Protein AF-0000000071928012 (afdb_homodimer)

InterPro domains:
  IPR013691 C-methyltransferase [PF08484] (260-343)
  IPR029063 S-adenosyl-L-methionine-dependent methyltransferase superfamily [G3DSA:3.40.50.150] (61-240)
  IPR029063 S-adenosyl-L-methionine-dependent methyltransferase superfamily [SSF53335] (66-238)

Organism: Aeromonas hydrophila subsp. hydrophila (strain ATCC 7966 / DSM 30187 / BCRC 13018 / CCUG 14551 / JCM 1027 / KCTC 2358 / NCIMB 9240 / NCTC 8049) (NCBI:txid380703)

Structure (mmCIF, N/CA/C/O backbone):
data_AF-0000000071928012-model_v1
#
loop_
_entity.id
_entity.type
_entity.pdbx_description
1 polymer 'C-methyltransferase domain-containing protein'
#
loop_
_atom_site.group_PDB
_atom_site.id
_atom_site.type_symbol
_atom_site.label_atom_id
_atom_site.label_alt_id
_atom_site.label_comp_id
_atom_site.label_asym_id
_atom_site.label_entity_id
_atom_site.label_seq_id
_atom_site.pdbx_PDB_ins_code
_atom_site.Cartn_x
_atom_site.Cartn_y
_atom_site.Cartn_z
_atom_site.occupancy
_atom_site.B_iso_or_equiv
_atom_site.auth_seq_id
_atom_site.auth_comp_id
_atom_site.auth_asym_id
_atom_site.auth_atom_id
_atom_site.pdbx_PDB_model_num
ATOM 1 N N . MET A 1 1 ? -5.277 30.484 -17.609 1 50.59 1 MET A N 1
ATOM 2 C CA . MET A 1 1 ? -4.246 29.531 -18 1 50.59 1 MET A CA 1
ATOM 3 C C . MET A 1 1 ? -4.637 28.109 -17.625 1 50.59 1 MET A C 1
ATOM 5 O O . MET A 1 1 ? -5.152 27.875 -16.531 1 50.59 1 MET A O 1
ATOM 9 N N . GLU A 1 2 ? -4.996 27.188 -18.531 1 72.5 2 GLU A N 1
ATOM 10 C CA . GLU A 1 2 ? -5.434 25.812 -18.359 1 72.5 2 GLU A CA 1
ATOM 11 C C . GLU A 1 2 ? -4.285 24.922 -17.891 1 72.5 2 GLU A C 1
ATOM 13 O O . GLU A 1 2 ? -3.258 24.828 -18.562 1 72.5 2 GLU A O 1
ATOM 18 N N . TYR A 1 3 ? -4.145 24.672 -16.625 1 88.31 3 TYR A N 1
ATOM 19 C CA . TYR A 1 3 ? -3.078 23.828 -16.094 1 88.31 3 TYR A CA 1
ATOM 20 C C . TYR A 1 3 ? -3.254 22.391 -16.531 1 88.31 3 TYR A C 1
ATOM 22 O O . TYR A 1 3 ? -4.375 21.938 -16.781 1 88.31 3 TYR A O 1
ATOM 30 N N . ILE A 1 4 ? -2.09 21.812 -16.797 1 91.88 4 ILE A N 1
ATOM 31 C CA . ILE A 1 4 ? -2.051 20.375 -17.062 1 91.88 4 ILE A CA 1
ATOM 32 C C . ILE A 1 4 ? -1.326 19.656 -15.914 1 91.88 4 ILE A C 1
ATOM 34 O O . ILE A 1 4 ? -0.487 20.266 -15.242 1 91.88 4 ILE A O 1
ATOM 38 N N . CYS A 1 5 ? -1.669 18.469 -15.656 1 91.25 5 CYS A N 1
ATOM 39 C CA . CYS A 1 5 ? -1.061 17.719 -14.562 1 91.25 5 CYS A CA 1
ATOM 40 C C . CYS A 1 5 ? 0.43 17.516 -14.805 1 91.25 5 CYS A C 1
ATOM 42 O O . CYS A 1 5 ? 0.825 16.938 -15.82 1 91.25 5 CYS A O 1
ATOM 44 N N . PRO A 1 6 ? 1.218 17.922 -13.938 1 87.12 6 PRO A N 1
ATOM 45 C CA . PRO A 1 6 ? 2.66 17.734 -14.117 1 87.12 6 PRO A CA 1
ATOM 46 C C . PRO A 1 6 ? 3.092 16.281 -13.953 1 87.12 6 PRO A C 1
ATOM 48 O O . PRO A 1 6 ? 4.223 15.922 -14.305 1 87.12 6 PRO A O 1
ATOM 51 N N . HIS A 1 7 ? 2.217 15.469 -13.477 1 84.56 7 HIS A N 1
ATOM 52 C CA . HIS A 1 7 ? 2.535 14.07 -13.219 1 84.56 7 HIS A CA 1
ATOM 53 C C . HIS A 1 7 ? 2.201 13.195 -14.422 1 84.56 7 HIS A C 1
ATOM 55 O O . HIS A 1 7 ? 2.982 12.312 -14.789 1 84.56 7 HIS A O 1
ATOM 61 N N . CYS A 1 8 ? 1.026 13.422 -15.047 1 84 8 CYS A N 1
ATOM 62 C CA . CYS A 1 8 ? 0.606 12.5 -16.094 1 84 8 CYS A CA 1
ATOM 63 C C . CYS A 1 8 ? 0.171 13.25 -17.344 1 84 8 CYS A C 1
ATOM 65 O O . CYS A 1 8 ? -0.278 12.641 -18.312 1 84 8 CYS A O 1
ATOM 67 N N . SER A 1 9 ? 0.143 14.586 -17.328 1 87.31 9 SER A N 1
ATOM 68 C CA . SER A 1 9 ? -0.125 15.469 -18.453 1 87.31 9 SER A CA 1
ATOM 69 C C . SER A 1 9 ? -1.606 15.477 -18.812 1 87.31 9 SER A C 1
ATOM 71 O O . SER A 1 9 ? -1.984 15.898 -19.922 1 87.31 9 SER A O 1
ATOM 73 N N . SER A 1 10 ? -2.441 14.992 -17.953 1 88.62 10 SER A N 1
ATOM 74 C CA . SER A 1 10 ? -3.885 15.023 -18.172 1 88.62 10 SER A CA 1
ATOM 75 C C . SER A 1 10 ? -4.473 16.359 -17.734 1 88.62 10 SER A C 1
ATOM 77 O O . SER A 1 10 ? -3.781 17.188 -17.141 1 88.62 10 SER A O 1
ATOM 79 N N . ASN A 1 11 ? -5.746 16.578 -18.078 1 91.75 11 ASN A N 1
ATOM 80 C CA . ASN A 1 11 ? -6.465 17.766 -17.625 1 91.75 11 ASN A CA 1
ATOM 81 C C . ASN A 1 11 ? -6.688 17.75 -16.109 1 91.75 11 ASN A C 1
ATOM 83 O O . ASN A 1 11 ? -6.75 16.688 -15.5 1 91.75 11 ASN A O 1
ATOM 87 N N . VAL A 1 12 ? -6.723 18.953 -15.57 1 94.06 12 VAL A N 1
ATOM 88 C CA . VAL A 1 12 ? -6.91 19.078 -14.125 1 94.06 12 VAL A CA 1
ATOM 89 C C . VAL A 1 12 ? -8.086 20 -13.844 1 94.06 12 VAL A C 1
ATOM 91 O O . VAL A 1 12 ? -8.539 20.734 -14.727 1 94.06 12 VAL A O 1
ATOM 94 N N . GLU A 1 13 ? -8.641 19.922 -12.688 1 92.62 13 GLU A N 1
ATOM 95 C CA . GLU A 1 13 ? -9.727 20.797 -12.242 1 92.62 13 GLU A CA 1
ATOM 96 C C . GLU A 1 13 ? -9.375 21.484 -10.93 1 92.62 13 GLU A C 1
ATOM 98 O O . GLU A 1 13 ? -8.594 20.953 -10.133 1 92.62 13 GLU A O 1
ATOM 103 N N . LEU A 1 14 ? -9.969 22.656 -10.742 1 91.94 14 LEU A N 1
ATOM 104 C CA . LEU A 1 14 ? -9.82 23.344 -9.461 1 91.94 14 LEU A CA 1
ATOM 105 C C . LEU A 1 14 ? -10.445 22.531 -8.328 1 91.94 14 LEU A C 1
ATOM 107 O O . LEU A 1 14 ? -11.617 22.172 -8.398 1 91.94 14 LEU A O 1
ATOM 111 N N . TYR A 1 15 ? -9.633 22.203 -7.375 1 90.62 15 TYR A N 1
ATOM 112 C CA . TYR A 1 15 ? -10.117 21.453 -6.227 1 90.62 15 TYR A CA 1
ATOM 113 C C . TYR A 1 15 ? -10.492 22.375 -5.078 1 90.62 15 TYR A C 1
ATOM 115 O O . TYR A 1 15 ? -11.578 22.266 -4.504 1 90.62 15 TYR A O 1
ATOM 123 N N . PHE A 1 16 ? -9.562 23.281 -4.793 1 91.06 16 PHE A N 1
ATOM 124 C CA . PHE A 1 16 ? -9.781 24.156 -3.643 1 91.06 16 PHE A CA 1
ATOM 125 C C . PHE A 1 16 ? -9.086 25.5 -3.846 1 91.06 16 PHE A C 1
ATOM 127 O O . PHE A 1 16 ? -7.961 25.547 -4.344 1 91.06 16 PHE A O 1
ATOM 134 N N . HIS A 1 17 ? -9.781 26.547 -3.471 1 91.31 17 HIS A N 1
ATOM 135 C CA . HIS A 1 17 ? -9.227 27.906 -3.43 1 91.31 17 HIS A CA 1
ATOM 136 C C . HIS A 1 17 ? -8.914 28.328 -1.997 1 91.31 17 HIS A C 1
ATOM 138 O O . HIS A 1 17 ? -9.828 28.469 -1.178 1 91.31 17 HIS A O 1
ATOM 144 N N . LEU A 1 18 ? -7.676 28.406 -1.766 1 89.5 18 LEU A N 1
ATOM 145 C CA . LEU A 1 18 ? -7.23 28.859 -0.454 1 89.5 18 LEU A CA 1
ATOM 146 C C . LEU A 1 18 ? -6.93 30.359 -0.47 1 89.5 18 LEU A C 1
ATOM 148 O O . LEU A 1 18 ? -6 30.797 -1.15 1 89.5 18 LEU A O 1
ATOM 152 N N . ASP A 1 19 ? -7.688 31.062 0.346 1 89.69 19 ASP A N 1
ATOM 153 C CA . ASP A 1 19 ? -7.535 32.5 0.362 1 89.69 19 ASP A CA 1
ATOM 154 C C . ASP A 1 19 ? -6.664 32.969 1.533 1 89.69 19 ASP A C 1
ATOM 156 O O . ASP A 1 19 ? -6.68 32.344 2.6 1 89.69 19 ASP A O 1
ATOM 160 N N . ASN A 1 20 ? -5.895 34.031 1.277 1 90.31 20 ASN A N 1
ATOM 161 C CA . ASN A 1 20 ? -5.18 34.75 2.33 1 90.31 20 ASN A CA 1
ATOM 162 C C . ASN A 1 20 ? -4.148 33.844 3.014 1 90.31 20 ASN A C 1
ATOM 164 O O . ASN A 1 20 ? -3.996 33.906 4.234 1 90.31 20 ASN A O 1
ATOM 168 N N . SER A 1 21 ? -3.525 33.031 2.266 1 91.12 21 SER A N 1
ATOM 169 C CA . SER A 1 21 ? -2.572 32.094 2.848 1 91.12 21 SER A CA 1
ATOM 170 C C . SER A 1 21 ? -1.206 32.75 3.039 1 91.12 21 SER A C 1
ATOM 172 O O . SER A 1 21 ? -0.611 33.25 2.082 1 91.12 21 SER A O 1
ATOM 174 N N . PRO A 1 22 ? -0.689 32.75 4.305 1 92.44 22 PRO A N 1
ATOM 175 C CA . PRO A 1 22 ? 0.72 33.125 4.441 1 92.44 22 PRO A CA 1
ATOM 176 C C . PRO A 1 22 ? 1.645 32.25 3.576 1 92.44 22 PRO A C 1
ATOM 178 O O . PRO A 1 22 ? 1.427 31.062 3.434 1 92.44 22 PRO A O 1
ATOM 181 N N . ILE A 1 23 ? 2.715 32.812 3.049 1 90.06 23 ILE A N 1
ATOM 182 C CA . ILE A 1 23 ? 3.67 32.094 2.209 1 90.06 23 ILE A CA 1
ATOM 183 C C . ILE A 1 23 ? 4.391 31.047 3.039 1 90.06 23 ILE A C 1
ATOM 185 O O . ILE A 1 23 ? 4.613 29.922 2.57 1 90.06 23 ILE A O 1
ATOM 189 N N . LEU A 1 24 ? 4.73 31.406 4.242 1 87.94 24 LEU A N 1
ATOM 190 C CA . LEU A 1 24 ? 5.328 30.484 5.207 1 87.94 24 LEU A CA 1
ATOM 191 C C . LEU A 1 24 ? 4.441 30.344 6.438 1 87.94 24 LEU A C 1
ATOM 193 O O . LEU A 1 24 ? 4.07 31.328 7.066 1 87.94 24 LEU A O 1
ATOM 197 N N . GLN A 1 25 ? 4.25 29.109 6.805 1 87.5 25 GLN A N 1
ATOM 198 C CA . GLN A 1 25 ? 3.244 28.844 7.828 1 87.5 25 GLN A CA 1
ATOM 199 C C . GLN A 1 25 ? 3.85 28.938 9.227 1 87.5 25 GLN A C 1
ATOM 201 O O . GLN A 1 25 ? 3.17 29.312 10.18 1 87.5 25 GLN A O 1
ATOM 206 N N . ASN A 1 26 ? 5.105 28.562 9.344 1 87.31 26 ASN A N 1
ATOM 207 C CA . ASN A 1 26 ? 5.625 28.344 10.688 1 87.31 26 ASN A CA 1
ATOM 208 C C . ASN A 1 26 ? 6.75 29.312 11.016 1 87.31 26 ASN A C 1
ATOM 210 O O . ASN A 1 26 ? 7.75 28.938 11.633 1 87.31 26 ASN A O 1
ATOM 214 N N . VAL A 1 27 ? 6.609 30.5 10.594 1 87.81 27 VAL A N 1
ATOM 215 C CA . VAL A 1 27 ? 7.562 31.547 10.953 1 87.81 27 VAL A CA 1
ATOM 216 C C . VAL A 1 27 ? 7.246 32.094 12.352 1 87.81 27 VAL A C 1
ATOM 218 O O . VAL A 1 27 ? 6.078 32.281 12.695 1 87.81 27 VAL A O 1
ATOM 221 N N . LEU A 1 28 ? 8.25 32.312 13.117 1 90.31 28 LEU A N 1
ATOM 222 C CA . LEU A 1 28 ? 8.109 32.906 14.438 1 90.31 28 LEU A CA 1
ATOM 223 C C . LEU A 1 28 ? 8.172 34.438 14.367 1 90.31 28 LEU A C 1
ATOM 225 O O . LEU A 1 28 ? 9.25 35 14.305 1 90.31 28 LEU A O 1
ATOM 229 N N . TYR A 1 29 ? 7.062 35.031 14.516 1 93.88 29 TYR A N 1
ATOM 230 C CA . TYR A 1 29 ? 7.02 36.5 14.453 1 93.88 29 TYR A CA 1
ATOM 231 C C . TYR A 1 29 ? 7.129 37.125 15.844 1 93.88 29 TYR A C 1
ATOM 233 O O . TYR A 1 29 ? 6.465 36.656 16.781 1 93.88 29 TYR A O 1
ATOM 241 N N . ASP A 1 30 ? 7.871 38.188 15.969 1 94.62 30 ASP A N 1
ATOM 242 C CA . ASP A 1 30 ? 8.18 38.781 17.266 1 94.62 30 ASP A CA 1
ATOM 243 C C . ASP A 1 30 ? 7.113 39.812 17.672 1 94.62 30 ASP A C 1
ATOM 245 O O . ASP A 1 30 ? 7.027 40.219 18.828 1 94.62 30 ASP A O 1
ATOM 249 N N . SER A 1 31 ? 6.359 40.281 16.688 1 96.69 31 SER A N 1
ATOM 250 C CA . SER A 1 31 ? 5.32 41.25 16.969 1 96.69 31 SER A CA 1
ATOM 251 C C . SER A 1 31 ? 4.051 40.969 16.172 1 96.69 31 SER A C 1
ATOM 253 O O . SER A 1 31 ? 4.105 40.344 15.125 1 96.69 31 SER A O 1
ATOM 255 N N . GLU A 1 32 ? 2.992 41.469 16.719 1 96.19 32 GLU A N 1
ATOM 256 C CA . GLU A 1 32 ? 1.705 41.344 16.047 1 96.19 32 GLU A CA 1
ATOM 257 C C . GLU A 1 32 ? 1.743 42 14.672 1 96.19 32 GLU A C 1
ATOM 259 O O . GLU A 1 32 ? 1.244 41.438 13.695 1 96.19 32 GLU A O 1
ATOM 264 N N . ARG A 1 33 ? 2.305 43.188 14.602 1 96.19 33 ARG A N 1
ATOM 265 C CA . ARG A 1 33 ? 2.365 43.938 13.359 1 96.19 33 ARG A CA 1
ATOM 266 C C . ARG A 1 33 ? 3.105 43.156 12.281 1 96.19 33 ARG A C 1
ATOM 268 O O . ARG A 1 33 ? 2.658 43.125 11.133 1 96.19 33 ARG A O 1
ATOM 275 N N . GLU A 1 34 ? 4.184 42.562 12.648 1 95.25 34 GLU A N 1
ATOM 276 C CA . GLU A 1 34 ? 4.949 41.781 11.695 1 95.25 34 GLU A CA 1
ATOM 277 C C . GLU A 1 34 ? 4.137 40.594 11.195 1 95.25 34 GLU A C 1
ATOM 279 O O . GLU A 1 34 ? 4.191 40.25 10.016 1 95.25 34 GLU A O 1
ATOM 284 N N . ALA A 1 35 ? 3.473 39.938 12.062 1 95.56 35 ALA A N 1
ATOM 285 C CA . ALA A 1 35 ? 2.688 38.75 11.727 1 95.56 35 ALA A CA 1
ATOM 286 C C . ALA A 1 35 ? 1.552 39.125 10.766 1 95.56 35 ALA A C 1
ATOM 288 O O . ALA A 1 35 ? 1.316 38.406 9.789 1 95.56 35 ALA A O 1
ATOM 289 N N . ILE A 1 36 ? 0.856 40.188 11.031 1 95.31 36 ILE A N 1
ATOM 290 C CA . ILE A 1 36 ? -0.317 40.562 10.25 1 95.31 36 ILE A CA 1
ATOM 291 C C . ILE A 1 36 ? 0.115 41.031 8.867 1 95.31 36 ILE A C 1
ATOM 293 O O . ILE A 1 36 ? -0.615 40.875 7.887 1 95.31 36 ILE A O 1
ATOM 297 N N . THR A 1 37 ? 1.365 41.562 8.758 1 94.62 37 THR A N 1
ATOM 298 C CA . THR A 1 37 ? 1.825 42.125 7.492 1 94.62 37 THR A CA 1
ATOM 299 C C . THR A 1 37 ? 2.691 41.125 6.738 1 94.62 37 THR A C 1
ATOM 301 O O . THR A 1 37 ? 3.369 41.469 5.773 1 94.62 37 THR A O 1
ATOM 304 N N . CYS A 1 38 ? 2.676 39.938 7.203 1 93.06 38 CYS A N 1
ATOM 305 C CA . CYS A 1 38 ? 3.469 38.938 6.508 1 93.06 38 CYS A CA 1
ATOM 306 C C . CYS A 1 38 ? 2.986 38.75 5.074 1 93.06 38 CYS A C 1
ATOM 308 O O . CYS A 1 38 ? 1.863 39.156 4.742 1 93.06 38 CYS A O 1
ATOM 310 N N . ASN A 1 39 ? 3.857 38.25 4.215 1 90.38 39 ASN A N 1
ATOM 311 C CA . ASN A 1 39 ? 3.488 38 2.826 1 90.38 39 ASN A CA 1
ATOM 312 C C . ASN A 1 39 ? 2.436 36.875 2.727 1 90.38 39 ASN A C 1
ATOM 314 O O . ASN A 1 39 ? 2.584 35.812 3.33 1 90.38 39 ASN A O 1
ATOM 318 N N . ARG A 1 40 ? 1.351 37.219 2.02 1 91.94 40 ARG A N 1
ATOM 319 C CA . ARG A 1 40 ? 0.265 36.25 1.825 1 91.94 40 ARG A CA 1
ATOM 320 C C . ARG A 1 40 ? -0.054 36.094 0.344 1 91.94 40 ARG A C 1
ATOM 322 O O . ARG A 1 40 ? 0.327 36.938 -0.479 1 91.94 40 ARG A O 1
ATOM 329 N N . ILE A 1 41 ? -0.716 35.031 0.062 1 91.5 41 ILE A N 1
ATOM 330 C CA . ILE A 1 41 ? -1.076 34.75 -1.322 1 91.5 41 ILE A CA 1
ATOM 331 C C . ILE A 1 41 ? -2.352 33.906 -1.36 1 91.5 41 ILE A C 1
ATOM 333 O O . ILE A 1 41 ? -2.666 33.188 -0.4 1 91.5 41 ILE A O 1
ATOM 337 N N . ALA A 1 42 ? -3.139 34.125 -2.414 1 92.19 42 ALA A N 1
ATOM 338 C CA . ALA A 1 42 ? -4.219 33.219 -2.725 1 92.19 42 ALA A CA 1
ATOM 339 C C . ALA A 1 42 ? -3.707 32.031 -3.561 1 92.19 42 ALA A C 1
ATOM 341 O O . ALA A 1 42 ? -2.9 32.219 -4.473 1 92.19 42 ALA A O 1
ATOM 342 N N . VAL A 1 43 ? -4.125 30.859 -3.158 1 92.06 43 VAL A N 1
ATOM 343 C CA . VAL A 1 43 ? -3.602 29.672 -3.82 1 92.06 43 VAL A CA 1
ATOM 344 C C . VAL A 1 43 ? -4.754 28.828 -4.379 1 92.06 43 VAL A C 1
ATOM 346 O O . VAL A 1 43 ? -5.711 28.531 -3.662 1 92.06 43 VAL A O 1
ATOM 349 N N . ASP A 1 44 ? -4.66 28.516 -5.625 1 93.25 44 ASP A N 1
ATOM 350 C CA . ASP A 1 44 ? -5.555 27.547 -6.242 1 93.25 44 ASP A CA 1
ATOM 351 C C . ASP A 1 44 ? -4.895 26.172 -6.332 1 93.25 44 ASP A C 1
ATOM 353 O O . ASP A 1 44 ? -3.852 26.016 -6.973 1 93.25 44 ASP A O 1
ATOM 357 N N . PHE A 1 45 ? -5.527 25.203 -5.695 1 93.62 45 PHE A N 1
ATOM 358 C CA . PHE A 1 45 ? -5.051 23.828 -5.816 1 93.62 45 PHE A CA 1
ATOM 359 C C . PHE A 1 45 ? -5.809 23.078 -6.906 1 93.62 45 PHE A C 1
ATOM 361 O O . PHE A 1 45 ? -7.039 23.094 -6.934 1 93.62 45 PHE A O 1
ATOM 368 N N . TYR A 1 46 ? -5.031 22.469 -7.75 1 94.56 46 TYR A N 1
ATOM 369 C CA . TYR A 1 46 ? -5.629 21.734 -8.867 1 94.56 46 TYR A CA 1
ATOM 370 C C . TYR A 1 46 ? -5.465 20.234 -8.688 1 94.56 46 TYR A C 1
ATOM 372 O O . TYR A 1 46 ? -4.422 19.766 -8.219 1 94.56 46 TYR A O 1
ATOM 380 N N . TYR A 1 47 ? -6.492 19.484 -9.078 1 93.25 47 TYR A N 1
ATOM 381 C CA . TYR A 1 47 ? -6.547 18.031 -8.891 1 93.25 47 TYR A CA 1
ATOM 382 C C . TYR A 1 47 ? -6.664 17.312 -10.227 1 93.25 47 TYR A C 1
ATOM 384 O O . TYR A 1 47 ? -7.418 17.75 -11.102 1 93.25 47 TYR A O 1
ATOM 392 N N . CYS A 1 48 ? -5.859 16.297 -10.406 1 92.81 48 CYS A N 1
ATOM 393 C CA . CYS A 1 48 ? -5.926 15.445 -11.586 1 92.81 48 CYS A CA 1
ATOM 394 C C . CYS A 1 48 ? -6.754 14.195 -11.305 1 92.81 48 CYS A C 1
ATOM 396 O O . CYS A 1 48 ? -6.352 13.344 -10.508 1 92.81 48 CYS A O 1
ATOM 398 N N . ASN A 1 49 ? -7.797 13.984 -11.992 1 87.44 49 ASN A N 1
ATOM 399 C CA . ASN A 1 49 ? -8.664 12.828 -11.805 1 87.44 49 ASN A CA 1
ATOM 400 C C . ASN A 1 49 ? -8.039 11.555 -12.375 1 87.44 49 ASN A C 1
ATOM 402 O O . ASN A 1 49 ? -8.445 10.445 -12.023 1 87.44 49 ASN A O 1
ATOM 406 N N . SER A 1 50 ? -7.125 11.695 -13.25 1 84.38 50 SER A N 1
ATOM 407 C CA . SER A 1 50 ? -6.504 10.547 -13.898 1 84.38 50 SER A CA 1
ATOM 408 C C . SER A 1 50 ? -5.516 9.852 -12.969 1 84.38 50 SER A C 1
ATOM 410 O O . SER A 1 50 ? -5.543 8.633 -12.82 1 84.38 50 SER A O 1
ATOM 412 N N . CYS A 1 51 ? -4.645 10.617 -12.32 1 88.44 51 CYS A N 1
ATOM 413 C CA . CYS A 1 51 ? -3.605 9.992 -11.508 1 88.44 51 CYS A CA 1
ATOM 414 C C . CYS A 1 51 ? -3.791 10.312 -10.031 1 88.44 51 CYS A C 1
ATOM 416 O O . CYS A 1 51 ? -3.008 9.867 -9.195 1 88.44 51 CYS A O 1
ATOM 418 N N . CYS A 1 52 ? -4.754 11.125 -9.75 1 90.5 52 CYS A N 1
ATOM 419 C CA . CYS A 1 52 ? -5.062 11.492 -8.367 1 90.5 52 CYS A CA 1
ATOM 420 C C . CYS A 1 52 ? -3.902 12.242 -7.73 1 90.5 52 CYS A C 1
ATOM 422 O O . CYS A 1 52 ? -3.428 11.859 -6.656 1 90.5 52 CYS A O 1
ATOM 424 N N . TYR A 1 53 ? -3.52 13.227 -8.305 1 92.56 53 TYR A N 1
ATOM 425 C CA . TYR A 1 53 ? -2.457 14.133 -7.891 1 92.56 53 TYR A CA 1
ATOM 426 C C . TYR A 1 53 ? -2.998 15.547 -7.672 1 92.56 53 TYR A C 1
ATOM 428 O O . TYR A 1 53 ? -3.82 16.031 -8.453 1 92.56 53 TYR A O 1
ATOM 436 N N . LEU A 1 54 ? -2.656 16.172 -6.551 1 93.38 54 LEU A N 1
ATOM 437 C CA . LEU A 1 54 ? -3.035 17.531 -6.215 1 93.38 54 LEU A CA 1
ATOM 438 C C . LEU A 1 54 ? -1.807 18.438 -6.129 1 93.38 54 LEU A C 1
ATOM 440 O O . LEU A 1 54 ? -0.785 18.047 -5.559 1 93.38 54 LEU A O 1
ATOM 444 N N . PHE A 1 55 ? -1.905 19.594 -6.785 1 93.25 55 PHE A N 1
ATOM 445 C CA . PHE A 1 55 ? -0.712 20.422 -6.785 1 93.25 55 PHE A CA 1
ATOM 446 C C . PHE A 1 55 ? -1.086 21.906 -6.793 1 93.25 55 PHE A C 1
ATOM 448 O O . PHE A 1 55 ? -2.217 22.266 -7.129 1 93.25 55 PHE A O 1
ATOM 455 N N . ASN A 1 56 ? -0.13 22.672 -6.277 1 92 56 ASN A N 1
ATOM 456 C CA . ASN A 1 56 ? -0.145 24.125 -6.281 1 92 56 ASN A CA 1
ATOM 457 C C . ASN A 1 56 ? 0.734 24.703 -7.395 1 92 56 ASN A C 1
ATOM 459 O O . ASN A 1 56 ? 1.952 24.797 -7.242 1 92 56 ASN A O 1
ATOM 463 N N . PRO A 1 57 ? 0.11 25.141 -8.5 1 88.88 57 PRO A N 1
ATOM 464 C CA . PRO A 1 57 ? 0.927 25.625 -9.617 1 88.88 57 PRO A CA 1
ATOM 465 C C . PRO A 1 57 ? 1.619 26.953 -9.32 1 88.88 57 PRO A C 1
ATOM 467 O O . PRO A 1 57 ? 2.543 27.344 -10.031 1 88.88 57 PRO A O 1
ATOM 470 N N . SER A 1 58 ? 1.221 27.641 -8.312 1 86.06 58 SER A N 1
ATOM 471 C CA . SER A 1 58 ? 1.79 28.953 -7.988 1 86.06 58 SER A CA 1
ATOM 472 C C . SER A 1 58 ? 3.037 28.797 -7.125 1 86.06 58 SER A C 1
ATOM 474 O O . SER A 1 58 ? 3.678 29.797 -6.781 1 86.06 58 SER A O 1
ATOM 476 N N . PHE A 1 59 ? 3.328 27.594 -6.836 1 84.44 59 PHE A N 1
ATOM 477 C CA . PHE A 1 59 ? 4.488 27.359 -5.984 1 84.44 59 PHE A CA 1
ATOM 478 C C . PHE A 1 59 ? 5.762 27.844 -6.656 1 84.44 59 PHE A C 1
ATOM 480 O O . PHE A 1 59 ? 5.957 27.641 -7.855 1 84.44 59 PHE A O 1
ATOM 487 N N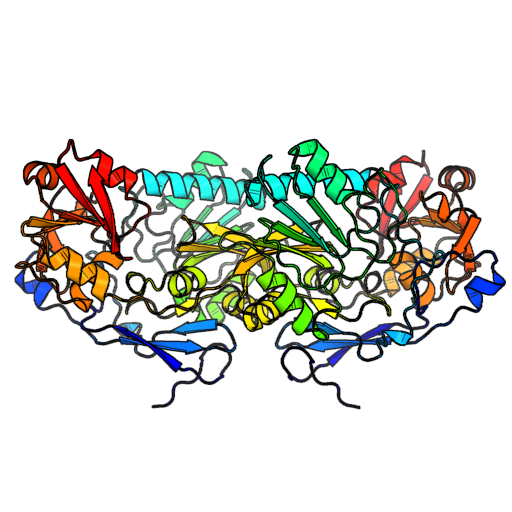 . CYS A 1 60 ? 6.508 28.578 -5.926 1 76.69 60 CYS A N 1
ATOM 488 C CA . CYS A 1 60 ? 7.832 29.031 -6.332 1 76.69 60 CYS A CA 1
ATOM 489 C C . CYS A 1 60 ? 8.852 28.797 -5.227 1 76.69 60 CYS A C 1
ATOM 491 O O . CYS A 1 60 ? 8.742 29.375 -4.141 1 76.69 60 CYS A O 1
ATOM 493 N N . ALA A 1 61 ? 9.82 27.984 -5.539 1 73.5 61 ALA A N 1
ATOM 494 C CA . ALA A 1 61 ? 10.828 27.609 -4.547 1 73.5 61 ALA A CA 1
ATOM 495 C C . ALA A 1 61 ? 11.578 28.844 -4.047 1 73.5 61 ALA A C 1
ATOM 497 O O . ALA A 1 61 ? 11.977 28.906 -2.881 1 73.5 61 ALA A O 1
ATOM 498 N N . ASP A 1 62 ? 11.703 29.797 -4.844 1 73.81 62 ASP A N 1
ATOM 499 C CA . ASP A 1 62 ? 12.469 30.984 -4.496 1 73.81 62 ASP A CA 1
ATOM 500 C C . ASP A 1 62 ? 11.758 31.797 -3.418 1 73.81 62 ASP A C 1
ATOM 502 O O . ASP A 1 62 ? 12.383 32.594 -2.715 1 73.81 62 ASP A O 1
ATOM 506 N N . ASP A 1 63 ? 10.5 31.5 -3.348 1 73.19 63 ASP A N 1
ATOM 507 C CA . ASP A 1 63 ? 9.711 32.219 -2.354 1 73.19 63 ASP A CA 1
ATOM 508 C C . ASP A 1 63 ? 9.859 31.594 -0.972 1 73.19 63 ASP A C 1
ATOM 510 O O . ASP A 1 63 ? 9.5 32.188 0.039 1 73.19 63 ASP A O 1
ATOM 514 N N . ILE A 1 64 ? 10.367 30.422 -1.103 1 67.5 64 ILE A N 1
ATOM 515 C CA . ILE A 1 64 ? 10.406 29.641 0.128 1 67.5 64 ILE A CA 1
ATOM 516 C C . ILE A 1 64 ? 11.812 29.688 0.72 1 67.5 64 ILE A C 1
ATOM 518 O O . ILE A 1 64 ? 12.758 29.156 0.133 1 67.5 64 ILE A O 1
ATOM 522 N N . ALA A 1 65 ? 12.078 30.531 1.594 1 66.94 65 ALA A N 1
ATOM 523 C CA . ALA A 1 65 ? 13.344 30.594 2.314 1 66.94 65 ALA A CA 1
ATOM 524 C C . ALA A 1 65 ? 13.156 30.25 3.791 1 66.94 65 ALA A C 1
ATOM 526 O O . ALA A 1 65 ? 12.531 31.016 4.531 1 66.94 65 ALA A O 1
ATOM 527 N N . TYR A 1 66 ? 13.562 29.031 4.051 1 66.31 66 TYR A N 1
ATOM 528 C CA . TYR A 1 66 ? 13.508 28.672 5.461 1 66.31 66 TYR A CA 1
ATOM 529 C C . TYR A 1 66 ? 14.711 29.219 6.215 1 66.31 66 TYR A C 1
ATOM 531 O O . TYR A 1 66 ? 15.859 28.969 5.828 1 66.31 66 TYR A O 1
ATOM 539 N N . ASP A 1 67 ? 14.391 30.156 7.066 1 68.44 67 ASP A N 1
ATOM 540 C CA . ASP A 1 67 ? 15.461 30.688 7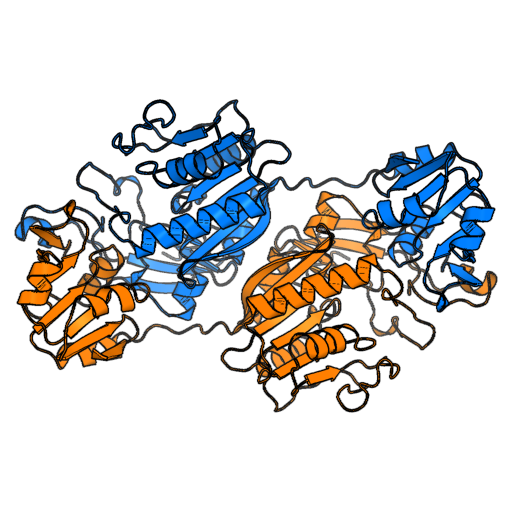.902 1 68.44 67 ASP A CA 1
ATOM 541 C C . ASP A 1 67 ? 15.305 30.234 9.352 1 68.44 67 ASP A C 1
ATOM 543 O O . ASP A 1 67 ? 14.539 29.312 9.641 1 68.44 67 ASP A O 1
ATOM 547 N N . ALA A 1 68 ? 16.094 30.672 10.195 1 66.31 68 ALA A N 1
ATOM 548 C CA . ALA A 1 68 ? 16.156 30.266 11.594 1 66.31 68 ALA A CA 1
ATOM 549 C C . ALA A 1 68 ? 14.828 30.516 12.297 1 66.31 68 ALA A C 1
ATOM 551 O O . ALA A 1 68 ? 14.547 29.906 13.336 1 66.31 68 ALA A O 1
ATOM 552 N N . ARG A 1 69 ? 14.062 31.359 11.703 1 75.25 69 ARG A N 1
ATOM 553 C CA . ARG A 1 69 ? 12.789 31.703 12.336 1 75.25 69 ARG A CA 1
ATOM 554 C C . ARG A 1 69 ? 11.711 30.688 11.984 1 75.25 69 ARG A C 1
ATOM 556 O O . ARG A 1 69 ? 10.633 30.688 12.578 1 75.25 69 ARG A O 1
ATOM 563 N N . TYR A 1 70 ? 12.008 29.922 11.078 1 77.94 70 TYR A N 1
ATOM 564 C CA . TYR A 1 70 ? 11.031 28.891 10.734 1 77.94 70 TYR A CA 1
ATOM 565 C C . TYR A 1 70 ? 11.109 27.719 11.711 1 77.94 70 TYR A C 1
ATOM 567 O O . TYR A 1 70 ? 12.172 27.141 11.898 1 77.94 70 TYR A O 1
ATOM 575 N N . ASN A 1 71 ? 10.023 27.422 12.336 1 75.56 71 ASN A N 1
ATOM 576 C CA . ASN A 1 71 ? 10 26.375 13.359 1 75.56 71 ASN A CA 1
ATOM 577 C C . ASN A 1 71 ? 8.805 25.453 13.195 1 75.56 71 ASN A C 1
ATOM 579 O O . ASN A 1 71 ? 7.68 25.812 13.547 1 75.56 71 ASN A O 1
ATOM 583 N N . ASN A 1 72 ? 9.086 24.281 12.797 1 71.62 72 ASN A N 1
ATOM 584 C CA . ASN A 1 72 ? 8.055 23.25 12.656 1 71.62 72 ASN A CA 1
ATOM 585 C C . ASN A 1 72 ? 8.305 22.062 13.586 1 71.62 72 ASN A C 1
ATOM 587 O O . ASN A 1 72 ? 8.008 20.922 13.242 1 71.62 72 ASN A O 1
ATOM 591 N N . ASP A 1 73 ? 8.805 22.422 14.695 1 75.94 73 ASP A N 1
ATOM 592 C CA . ASP A 1 73 ? 9.156 21.375 15.648 1 75.94 73 ASP A CA 1
ATOM 593 C C . ASP A 1 73 ? 7.906 20.734 16.25 1 75.94 73 ASP A C 1
ATOM 595 O O . ASP A 1 73 ? 7.031 21.422 16.766 1 75.94 73 ASP A O 1
ATOM 599 N N . GLN A 1 74 ? 7.812 19.422 16.094 1 75.06 74 GLN A N 1
ATOM 600 C CA . GLN A 1 74 ? 6.672 18.672 16.625 1 75.06 74 GLN A CA 1
ATOM 601 C C . GLN A 1 74 ? 7.082 17.797 17.797 1 75.06 74 GLN A C 1
ATOM 603 O O . GLN A 1 74 ? 6.242 17.125 18.406 1 75.06 74 GLN A O 1
ATOM 608 N N . MET A 1 75 ? 8.234 17.891 18.219 1 80.56 75 MET A N 1
ATOM 609 C CA . MET A 1 75 ? 8.781 16.938 19.188 1 80.56 75 MET A CA 1
ATOM 610 C C . MET A 1 75 ? 8.367 17.312 20.609 1 80.56 75 MET A C 1
ATOM 612 O O . MET A 1 75 ? 8.516 16.516 21.531 1 80.56 75 MET A O 1
ATOM 616 N N . SER A 1 76 ? 7.762 18.391 20.719 1 81.31 76 SER A N 1
ATOM 617 C CA . SER A 1 76 ? 7.285 18.797 22.031 1 81.31 76 SER A CA 1
ATOM 618 C C . SER A 1 76 ? 6.035 18.031 22.438 1 81.31 76 SER A C 1
ATOM 620 O O . SER A 1 76 ? 5.66 18.016 23.609 1 81.31 76 SER A O 1
ATOM 622 N N . SER A 1 77 ? 5.43 17.375 21.547 1 85.31 77 SER A N 1
ATOM 623 C CA . SER A 1 77 ? 4.207 16.625 21.812 1 85.31 77 SER A CA 1
ATOM 624 C C . SER A 1 77 ? 4.516 15.172 22.141 1 85.31 77 SER A C 1
ATOM 626 O O . SER A 1 77 ? 5.082 14.445 21.328 1 85.31 77 SER A O 1
ATOM 628 N N . PRO A 1 78 ? 4.059 14.719 23.328 1 87.31 78 PRO A N 1
ATOM 629 C CA . PRO A 1 78 ? 4.23 13.305 23.656 1 87.31 78 PRO A CA 1
ATOM 630 C C . PRO A 1 78 ? 3.514 12.383 22.656 1 87.31 78 PRO A C 1
ATOM 632 O O . PRO A 1 78 ? 4.023 11.312 22.328 1 87.31 78 PRO A O 1
ATOM 635 N N . TYR A 1 79 ? 2.387 12.836 22.203 1 89.44 79 TYR A N 1
ATOM 636 C CA . TYR A 1 79 ? 1.63 12.055 21.234 1 89.44 79 TYR A CA 1
ATOM 637 C C . TYR A 1 79 ? 2.432 11.844 19.953 1 89.44 79 TYR A C 1
ATOM 639 O O . TYR A 1 79 ? 2.484 10.742 19.422 1 89.44 79 TYR A O 1
ATOM 647 N N . TYR A 1 80 ? 3.021 12.836 19.531 1 91.5 80 TYR A N 1
ATOM 648 C CA . TYR A 1 80 ? 3.789 12.75 18.297 1 91.5 80 TYR A CA 1
ATOM 649 C C . TYR A 1 80 ? 5.027 11.883 18.484 1 91.5 80 TYR A C 1
ATOM 651 O O . TYR A 1 80 ? 5.398 11.117 17.594 1 91.5 80 TYR A O 1
ATOM 659 N N . ARG A 1 81 ? 5.664 12.008 19.625 1 92.06 81 ARG A N 1
ATOM 660 C CA . ARG A 1 81 ? 6.824 11.172 19.906 1 92.06 81 ARG A CA 1
ATOM 661 C C . ARG A 1 81 ? 6.438 9.695 19.938 1 92.06 81 ARG A C 1
ATOM 663 O O . ARG A 1 81 ? 7.195 8.844 19.469 1 92.06 81 ARG A O 1
ATOM 670 N N . GLU A 1 82 ? 5.301 9.453 20.469 1 93 82 GLU A N 1
ATOM 671 C CA . GLU A 1 82 ? 4.801 8.086 20.484 1 93 82 GLU A CA 1
ATOM 672 C C . GLU A 1 82 ? 4.527 7.582 19.062 1 93 82 GLU A C 1
ATOM 674 O O . GLU A 1 82 ? 4.816 6.426 18.75 1 93 82 GLU A O 1
ATOM 679 N N . TYR A 1 83 ? 3.998 8.422 18.328 1 93.12 83 TYR A N 1
ATOM 680 C CA . TYR A 1 83 ? 3.779 8.094 16.922 1 93.12 83 TYR A CA 1
ATOM 681 C C . TYR A 1 83 ? 5.09 7.723 16.234 1 93.12 83 TYR A C 1
ATOM 683 O O . TYR A 1 83 ? 5.18 6.688 15.57 1 93.12 83 TYR A O 1
ATOM 691 N N . LEU A 1 84 ? 6.117 8.531 16.422 1 95.69 84 LEU A N 1
ATOM 692 C CA . LEU A 1 84 ? 7.406 8.297 15.789 1 95.69 84 LEU A CA 1
ATOM 693 C C . LEU A 1 84 ? 8.039 7.008 16.297 1 95.69 84 LEU A C 1
ATOM 695 O O . LEU A 1 84 ? 8.695 6.285 15.547 1 95.69 84 LEU A O 1
ATOM 699 N N . SER A 1 85 ? 7.852 6.816 17.547 1 95.94 85 SER A N 1
ATOM 700 C CA . SER A 1 85 ? 8.359 5.578 18.125 1 95.94 85 SER A CA 1
ATOM 701 C C . SER A 1 85 ? 7.711 4.355 17.484 1 95.94 85 SER A C 1
ATOM 703 O O . SER A 1 85 ? 8.391 3.381 17.156 1 95.94 85 SER A O 1
ATOM 705 N N . GLY A 1 86 ? 6.414 4.418 17.359 1 95.38 86 GLY A N 1
ATOM 706 C CA . GLY A 1 86 ? 5.699 3.352 16.672 1 95.38 86 GLY A CA 1
ATOM 707 C C . GLY A 1 86 ? 6.137 3.166 15.234 1 95.38 86 GLY A C 1
ATOM 708 O O . GLY A 1 86 ? 6.262 2.035 14.758 1 95.38 86 GLY A O 1
ATOM 709 N N . LEU A 1 87 ? 6.312 4.223 14.562 1 96.19 87 LEU A N 1
ATOM 710 C CA . LEU A 1 87 ? 6.789 4.172 13.18 1 96.19 87 LEU A CA 1
ATOM 711 C C . LEU A 1 87 ? 8.156 3.506 13.102 1 96.19 87 LEU A C 1
ATOM 713 O O . LEU A 1 87 ? 8.406 2.695 12.203 1 96.19 87 LEU A O 1
ATOM 717 N N . ALA A 1 88 ? 9.055 3.877 13.977 1 96.5 88 ALA A N 1
ATOM 718 C CA . ALA A 1 88 ? 10.383 3.266 14.016 1 96.5 88 ALA A CA 1
ATOM 719 C C . ALA A 1 88 ? 10.281 1.751 14.18 1 96.5 88 ALA A C 1
ATOM 721 O O . ALA A 1 88 ? 10.953 0.998 13.469 1 96.5 88 ALA A O 1
ATOM 722 N N . ASP A 1 89 ? 9.453 1.346 15.102 1 95.81 89 ASP A N 1
ATOM 723 C CA . ASP A 1 89 ? 9.266 -0.085 15.328 1 95.81 89 ASP A CA 1
ATOM 724 C C . ASP A 1 89 ? 8.781 -0.782 14.055 1 95.81 89 ASP A C 1
ATOM 726 O O . ASP A 1 89 ? 9.242 -1.878 13.727 1 95.81 89 ASP A O 1
ATOM 730 N N . LYS A 1 90 ? 7.82 -0.184 13.445 1 93.06 90 LYS A N 1
ATOM 731 C CA . LYS A 1 90 ? 7.266 -0.745 12.219 1 93.06 90 LYS A CA 1
ATOM 732 C C . LYS A 1 90 ? 8.336 -0.883 11.141 1 93.06 90 LYS A C 1
ATOM 734 O O . LYS A 1 90 ? 8.422 -1.912 10.469 1 93.06 90 LYS A O 1
ATOM 739 N N . LEU A 1 91 ? 9.133 0.129 10.938 1 94.5 91 LEU A N 1
ATOM 740 C CA . LEU A 1 91 ? 10.18 0.115 9.922 1 94.5 91 LEU A CA 1
ATOM 741 C C . LEU A 1 91 ? 11.234 -0.931 10.25 1 94.5 91 LEU A C 1
ATOM 743 O O . LEU A 1 91 ? 11.719 -1.632 9.359 1 94.5 91 LEU A O 1
ATOM 747 N N . ILE A 1 92 ? 11.625 -0.999 11.523 1 94.69 92 ILE A N 1
ATOM 748 C CA . ILE A 1 92 ? 12.625 -1.968 11.969 1 94.69 92 ILE A CA 1
ATOM 749 C C . ILE A 1 92 ? 12.148 -3.383 11.641 1 94.69 92 ILE A C 1
ATOM 751 O O . ILE A 1 92 ? 12.906 -4.191 11.109 1 94.69 92 ILE A O 1
ATOM 755 N N . SER A 1 93 ? 10.93 -3.604 11.898 1 91.19 93 SER A N 1
ATOM 756 C CA . SER A 1 93 ? 10.367 -4.926 11.664 1 91.19 93 SER A CA 1
ATOM 757 C C . SER A 1 93 ? 10.242 -5.223 10.172 1 91.19 93 SER A C 1
ATOM 759 O O . SER A 1 93 ? 10.695 -6.27 9.703 1 91.19 93 SER A O 1
ATOM 761 N N . GLU A 1 94 ? 9.68 -4.301 9.43 1 87.88 94 GLU A N 1
ATOM 762 C CA . GLU A 1 94 ? 9.406 -4.5 8.016 1 87.88 94 GLU A CA 1
ATOM 763 C C . GLU A 1 94 ? 10.695 -4.633 7.215 1 87.88 94 GLU A C 1
ATOM 765 O O . GLU A 1 94 ? 10.742 -5.348 6.211 1 87.88 94 GLU A O 1
ATOM 770 N N . CYS A 1 95 ? 11.742 -3.941 7.633 1 91.25 95 CYS A N 1
ATOM 771 C CA . CYS A 1 95 ? 12.984 -3.92 6.875 1 91.25 95 CYS A CA 1
ATOM 772 C C . CYS A 1 95 ? 14.023 -4.832 7.512 1 91.25 95 CYS A C 1
ATOM 774 O O . CYS A 1 95 ? 15.164 -4.91 7.043 1 91.25 95 CYS A O 1
ATOM 776 N N . SER A 1 96 ? 13.711 -5.488 8.633 1 91 96 SER A N 1
ATOM 777 C CA . SER A 1 96 ? 14.633 -6.348 9.359 1 91 96 SER A CA 1
ATOM 778 C C . SER A 1 96 ? 15.93 -5.617 9.68 1 91 96 SER A C 1
ATOM 780 O O . SER A 1 96 ? 17.016 -6.117 9.391 1 91 96 SER A O 1
ATOM 782 N N . LEU A 1 97 ? 15.773 -4.434 10.188 1 93.25 97 LEU A N 1
ATOM 783 C CA . LEU A 1 97 ? 16.953 -3.629 10.516 1 93.25 97 LEU A CA 1
ATOM 784 C C . LEU A 1 97 ? 17.672 -4.199 11.727 1 93.25 97 LEU A C 1
ATOM 786 O O . LEU A 1 97 ? 17.047 -4.629 12.688 1 93.25 97 LEU A O 1
ATOM 790 N N . GLY A 1 98 ? 18.953 -4.25 11.625 1 93.69 98 GLY A N 1
ATOM 791 C CA . GLY A 1 98 ? 19.828 -4.66 12.711 1 93.69 98 GLY A CA 1
ATOM 792 C C . GLY A 1 98 ? 21.047 -3.768 12.875 1 93.69 98 GLY A C 1
ATOM 793 O O . GLY A 1 98 ? 21.125 -2.715 12.234 1 93.69 98 GLY A O 1
ATOM 794 N N . GLU A 1 99 ? 21.938 -4.215 13.719 1 93.5 99 GLU A N 1
ATOM 795 C CA . GLU A 1 99 ? 23.125 -3.424 14.062 1 93.5 99 GLU A CA 1
ATOM 796 C C . GLU A 1 99 ? 24 -3.189 12.844 1 93.5 99 GLU A C 1
ATOM 798 O O . GLU A 1 99 ? 24.672 -2.152 12.742 1 93.5 99 GLU A O 1
ATOM 803 N N . SER A 1 100 ? 23.953 -4.094 11.969 1 93.62 100 SER A N 1
ATOM 804 C CA . SER A 1 100 ? 24.844 -4.023 10.812 1 93.62 100 SER A CA 1
ATOM 805 C C . SER A 1 100 ? 24.188 -3.27 9.656 1 93.62 100 SER A C 1
ATOM 807 O O . SER A 1 100 ? 24.828 -3.035 8.633 1 93.62 100 SER A O 1
ATOM 809 N N . SER A 1 101 ? 22.969 -2.883 9.836 1 95 101 SER A N 1
ATOM 810 C CA . SER A 1 101 ? 22.266 -2.186 8.766 1 95 101 SER A CA 1
ATOM 811 C C . SER A 1 101 ? 22.781 -0.765 8.586 1 95 101 SER A C 1
ATOM 813 O O . SER A 1 101 ? 23.312 -0.172 9.531 1 95 101 SER A O 1
ATOM 815 N N . SER A 1 102 ? 22.719 -0.254 7.383 1 96.06 102 SER A N 1
ATOM 816 C CA . SER A 1 102 ? 23.031 1.134 7.066 1 96.06 102 SER A CA 1
ATOM 817 C C . SER A 1 102 ? 21.781 1.934 6.738 1 96.06 102 SER A C 1
ATOM 819 O O . SER A 1 102 ? 20.906 1.458 6.012 1 96.06 102 SER A O 1
ATOM 821 N N . VAL A 1 103 ? 21.719 3.188 7.32 1 96.94 103 VAL A N 1
ATOM 822 C CA . VAL A 1 103 ? 20.516 3.99 7.18 1 96.94 103 VAL A CA 1
ATOM 823 C C . VAL A 1 103 ? 20.891 5.41 6.758 1 96.94 103 VAL A C 1
ATOM 825 O O . VAL A 1 103 ? 21.812 6.004 7.305 1 96.94 103 VAL A O 1
ATOM 828 N N . LEU A 1 104 ? 20.219 5.93 5.77 1 96.94 104 LEU A N 1
ATOM 829 C CA . LEU A 1 104 ? 20.328 7.312 5.32 1 96.94 104 LEU A CA 1
ATOM 830 C C . LEU A 1 104 ? 18.984 8.031 5.461 1 96.94 104 LEU A C 1
ATOM 832 O O . LEU A 1 104 ? 17.953 7.52 5.027 1 96.94 104 LEU A O 1
ATOM 836 N N . GLU A 1 105 ? 18.969 9.141 6.117 1 96.31 105 GLU A N 1
ATOM 837 C CA . GLU A 1 105 ? 17.766 9.969 6.137 1 96.31 105 GLU A CA 1
ATOM 838 C C . GLU A 1 105 ? 18.016 11.305 5.445 1 96.31 105 GLU A C 1
ATOM 840 O O . GLU A 1 105 ? 18.906 12.07 5.848 1 96.31 105 GLU A O 1
ATOM 845 N N . ILE A 1 106 ? 17.266 11.539 4.449 1 93.75 106 ILE A N 1
ATOM 846 C CA . ILE A 1 106 ? 17.297 12.805 3.723 1 93.75 106 ILE A CA 1
ATOM 847 C C . ILE A 1 106 ? 16.188 13.727 4.246 1 93.75 106 ILE A C 1
ATOM 849 O O . ILE A 1 106 ? 15.031 13.336 4.32 1 93.75 106 ILE A O 1
ATOM 853 N N . GLY A 1 107 ? 16.516 14.969 4.586 1 89.69 107 GLY A N 1
ATOM 854 C CA . GLY A 1 107 ? 15.578 15.836 5.273 1 89.69 107 GLY A CA 1
ATOM 855 C C . GLY A 1 107 ? 15.281 15.398 6.695 1 89.69 107 GLY A C 1
ATOM 856 O O . GLY A 1 107 ? 14.125 15.242 7.078 1 89.69 107 GLY A O 1
ATOM 857 N N . CYS A 1 108 ? 16.391 15.266 7.512 1 92.19 108 CYS A N 1
ATOM 858 C CA . CYS A 1 108 ? 16.25 14.594 8.797 1 92.19 108 CYS A CA 1
ATOM 859 C C . CYS A 1 108 ? 15.836 15.578 9.883 1 92.19 108 CYS A C 1
ATOM 861 O O . CYS A 1 108 ? 15.547 15.18 11.016 1 92.19 108 CYS A O 1
ATOM 863 N N . GLY A 1 109 ? 15.758 16.891 9.508 1 86.81 109 GLY A N 1
ATOM 864 C CA . GLY A 1 109 ? 15.422 17.875 10.523 1 86.81 109 GLY A CA 1
ATOM 865 C C . GLY A 1 109 ? 16.422 17.922 11.664 1 86.81 109 GLY A C 1
ATOM 866 O O . GLY A 1 109 ? 17.625 18.031 11.438 1 86.81 109 GLY A O 1
ATOM 867 N N . SER A 1 110 ? 15.914 17.75 12.898 1 87.25 110 SER A N 1
ATOM 868 C CA . SER A 1 110 ? 16.781 17.781 14.062 1 87.25 110 SER A CA 1
ATOM 869 C C . SER A 1 110 ? 17.531 16.453 14.227 1 87.25 110 SER A C 1
ATOM 871 O O . SER A 1 110 ? 18.5 16.375 14.984 1 87.25 110 SER A O 1
ATOM 873 N N . GLY A 1 111 ? 17.047 15.477 13.508 1 92.62 111 GLY A N 1
ATOM 874 C CA . GLY A 1 111 ? 17.672 14.172 13.602 1 92.62 111 GLY A CA 1
ATOM 875 C C . GLY A 1 111 ? 17.016 13.266 14.625 1 92.62 111 GLY A C 1
ATOM 876 O O . GLY A 1 111 ? 17.516 12.172 14.914 1 92.62 111 GLY A O 1
ATOM 877 N N . TYR A 1 112 ? 15.922 13.641 15.125 1 93 112 TYR A N 1
ATOM 878 C CA . TYR A 1 112 ? 15.258 12.898 16.188 1 93 112 TYR A CA 1
ATOM 879 C C . TYR A 1 112 ? 14.953 11.477 15.75 1 93 112 TYR A C 1
ATOM 881 O O . TYR A 1 112 ? 15.148 10.523 16.516 1 93 112 TYR A O 1
ATOM 889 N N . PHE A 1 113 ? 14.422 11.312 14.586 1 95.31 113 PHE A N 1
ATOM 890 C CA . PHE A 1 113 ? 14.031 9.984 14.133 1 95.31 113 PHE A CA 1
ATOM 891 C C . PHE A 1 113 ? 15.25 9.086 13.984 1 95.31 113 PHE A C 1
ATOM 893 O O . PHE A 1 113 ? 15.195 7.898 14.32 1 95.31 113 PHE A O 1
ATOM 900 N N . LEU A 1 114 ? 16.344 9.617 13.453 1 94.94 114 LEU A N 1
ATOM 901 C CA . LEU A 1 114 ? 17.594 8.859 13.375 1 94.94 114 LEU A CA 1
ATOM 902 C C . LEU A 1 114 ? 18.031 8.406 14.758 1 94.94 114 LEU A C 1
ATOM 904 O O . LEU A 1 114 ? 18.469 7.266 14.938 1 94.94 114 LEU A O 1
ATOM 908 N N . LYS A 1 115 ? 17.969 9.328 15.672 1 94.31 115 LYS A N 1
ATOM 909 C CA . LYS A 1 115 ? 18.344 8.992 17.047 1 94.31 115 LYS A CA 1
ATOM 910 C C . LYS A 1 115 ? 17.5 7.84 17.578 1 94.31 115 LYS A C 1
ATOM 912 O O . LYS A 1 115 ? 18.016 6.945 18.25 1 94.31 115 LYS A O 1
ATOM 917 N N . LEU A 1 116 ? 16.219 7.875 17.312 1 94.38 116 LEU A N 1
ATOM 918 C CA . LEU A 1 116 ? 15.312 6.805 17.734 1 94.38 116 LEU A CA 1
ATOM 919 C C . LEU A 1 116 ? 15.766 5.465 17.156 1 94.38 116 LEU A C 1
ATOM 921 O O . LEU A 1 116 ? 15.75 4.453 17.875 1 94.38 116 LEU A O 1
ATOM 925 N N . LEU A 1 117 ? 16.125 5.414 15.898 1 95.12 117 LEU A N 1
ATOM 926 C CA . LEU A 1 117 ? 16.578 4.184 15.25 1 95.12 117 LEU A CA 1
ATOM 927 C C . LEU A 1 117 ? 17.875 3.689 15.859 1 95.12 117 LEU A C 1
ATOM 929 O O . LEU A 1 117 ? 18.047 2.49 16.094 1 95.12 117 LEU A O 1
ATOM 933 N N . ILE A 1 118 ? 18.812 4.605 16.109 1 94.75 118 ILE A N 1
ATOM 934 C CA . ILE A 1 118 ? 20.094 4.266 16.734 1 94.75 118 ILE A CA 1
ATOM 935 C C . ILE A 1 118 ? 19.859 3.643 18.109 1 94.75 118 ILE A C 1
ATOM 937 O O . ILE A 1 118 ? 20.469 2.621 18.438 1 94.75 118 ILE A O 1
ATOM 941 N N . ASP A 1 119 ? 19 4.242 18.844 1 94.81 119 ASP A N 1
ATOM 942 C CA . ASP A 1 119 ? 18.734 3.789 20.203 1 94.81 119 ASP A CA 1
ATOM 943 C C . ASP A 1 119 ? 18.062 2.414 20.203 1 94.81 119 ASP A C 1
ATOM 945 O O . ASP A 1 119 ? 18.391 1.568 21.047 1 94.81 119 ASP A O 1
ATOM 949 N N . LYS A 1 120 ? 17.188 2.199 19.266 1 94.88 120 LYS A N 1
ATOM 950 C CA . LYS A 1 120 ? 16.375 0.984 19.281 1 94.88 120 LYS A CA 1
ATOM 951 C C . LYS A 1 120 ? 17.156 -0.193 18.688 1 94.88 120 LYS A C 1
ATOM 953 O O . LYS A 1 120 ? 17.031 -1.323 19.156 1 94.88 120 LYS A O 1
ATOM 958 N N . VAL A 1 121 ? 17.891 0.022 17.625 1 92.38 121 VAL A N 1
ATOM 959 C CA . VAL A 1 121 ? 18.516 -1.082 16.891 1 92.38 121 VAL A CA 1
ATOM 960 C C . VAL A 1 121 ? 20.031 -1.028 17.062 1 92.38 121 VAL A C 1
ATOM 962 O O . VAL A 1 121 ? 20.734 -2.002 16.766 1 92.38 121 VAL A O 1
ATOM 965 N N . LYS A 1 122 ? 20.562 0.019 17.547 1 88.38 122 LYS A N 1
ATOM 966 C CA . LYS A 1 122 ? 22 0.246 17.703 1 88.38 122 LYS A CA 1
ATOM 967 C C . LYS A 1 122 ? 22.703 0.231 16.359 1 88.38 122 LYS A C 1
ATOM 969 O O . LYS A 1 122 ? 23.781 -0.377 16.219 1 88.38 122 LYS A O 1
ATOM 974 N N . VAL A 1 123 ? 22.031 0.734 15.43 1 83.06 123 VAL A N 1
ATOM 975 C CA . VAL A 1 123 ? 22.641 0.858 14.102 1 83.06 123 VAL A CA 1
ATOM 976 C C . VAL A 1 123 ? 23.844 1.798 14.172 1 83.06 123 VAL A C 1
ATOM 978 O O . VAL A 1 123 ? 23.781 2.848 14.812 1 83.06 123 VAL A O 1
ATOM 981 N N . THR A 1 124 ? 24.922 1.405 13.492 1 79.94 124 THR A N 1
ATOM 982 C CA . THR A 1 124 ? 26.141 2.215 13.602 1 79.94 124 THR A CA 1
ATOM 983 C C . THR A 1 124 ? 26.406 2.951 12.297 1 79.94 124 THR A C 1
ATOM 985 O O . THR A 1 124 ? 27.109 3.969 12.281 1 79.94 124 THR A O 1
ATOM 988 N N . LYS A 1 125 ? 25.969 2.48 11.25 1 92.25 125 LYS A N 1
ATOM 989 C CA . LYS A 1 125 ? 26.188 3.145 9.969 1 92.25 125 LYS A CA 1
ATOM 990 C C . LYS A 1 125 ? 24.984 4 9.586 1 92.25 125 LYS A C 1
ATOM 992 O O . LYS A 1 125 ? 24.125 3.568 8.805 1 92.25 125 LYS A O 1
ATOM 997 N N . VAL A 1 126 ? 24.953 5.211 10.117 1 94.69 126 VAL A N 1
ATOM 998 C CA . VAL A 1 126 ? 23.828 6.121 9.922 1 94.69 126 VAL A CA 1
ATOM 999 C C . VAL A 1 126 ? 24.328 7.449 9.367 1 94.69 126 VAL A C 1
ATOM 1001 O O . VAL A 1 126 ? 25.438 7.883 9.68 1 94.69 126 VAL A O 1
ATOM 1004 N N . CYS A 1 127 ? 23.578 8.023 8.5 1 95.75 127 CYS A N 1
ATOM 1005 C CA . CYS A 1 127 ? 23.875 9.32 7.91 1 95.75 127 CYS A CA 1
ATOM 1006 C C . CYS A 1 127 ? 22.609 10.133 7.699 1 95.75 127 CYS A C 1
ATOM 1008 O O . CYS A 1 127 ? 21.547 9.57 7.43 1 95.75 127 CYS A O 1
ATOM 1010 N N . GLY A 1 128 ? 22.672 11.438 7.918 1 95.56 128 GLY A N 1
ATOM 1011 C CA . GLY A 1 128 ? 21.562 12.336 7.672 1 95.56 128 GLY A CA 1
ATOM 1012 C C . GLY A 1 128 ? 21.953 13.586 6.898 1 95.56 128 GLY A C 1
ATOM 1013 O O . GLY A 1 128 ? 23.109 14.008 6.945 1 95.56 128 GLY A O 1
ATOM 1014 N N . PHE A 1 129 ? 21.031 14.117 6.152 1 92.5 129 PHE A N 1
ATOM 1015 C CA . PHE A 1 129 ? 21.203 15.383 5.457 1 92.5 129 PHE A CA 1
ATOM 1016 C C . PHE A 1 129 ? 20.047 16.328 5.766 1 92.5 129 PHE A C 1
ATOM 1018 O O . PHE A 1 129 ? 18.875 15.953 5.652 1 92.5 129 PHE A O 1
ATOM 1025 N N . ASP A 1 130 ? 20.312 17.516 6.176 1 89.25 130 ASP A N 1
ATOM 1026 C CA . ASP A 1 130 ? 19.344 18.594 6.34 1 89.25 130 ASP A CA 1
ATOM 1027 C C . ASP A 1 130 ? 20.047 19.953 6.383 1 89.25 130 ASP A C 1
ATOM 1029 O O . ASP A 1 130 ? 20.844 20.219 7.281 1 89.25 130 ASP A O 1
ATOM 1033 N N . PRO A 1 131 ? 19.703 20.75 5.484 1 84.38 131 PRO A N 1
ATOM 1034 C CA . PRO A 1 131 ? 20.359 22.062 5.469 1 84.38 131 PRO A CA 1
ATOM 1035 C C . PRO A 1 131 ? 20.047 22.891 6.707 1 84.38 131 PRO A C 1
ATOM 1037 O O . PRO A 1 131 ? 20.812 23.781 7.074 1 84.38 131 PRO A O 1
ATOM 1040 N N . ALA A 1 132 ? 18.969 22.562 7.363 1 78.25 132 ALA A N 1
ATOM 1041 C CA . ALA A 1 132 ? 18.531 23.359 8.516 1 78.25 132 ALA A CA 1
ATOM 1042 C C . ALA A 1 132 ? 18.906 22.672 9.828 1 78.25 132 ALA A C 1
ATOM 1044 O O . ALA A 1 132 ? 18.391 23.047 10.891 1 78.25 132 ALA A O 1
ATOM 1045 N N . TYR A 1 133 ? 19.703 21.656 9.75 1 86.62 133 TYR A N 1
ATOM 1046 C CA . TYR A 1 133 ? 20.078 20.938 10.969 1 86.62 133 TYR A CA 1
ATOM 1047 C C . TYR A 1 133 ? 20.625 21.906 12.016 1 86.62 133 TYR A C 1
ATOM 1049 O O . TYR A 1 133 ? 21.438 22.766 11.703 1 86.62 133 TYR A O 1
ATOM 1057 N N . ASP A 1 134 ? 20.188 21.766 13.234 1 81.75 134 ASP A N 1
ATOM 1058 C CA . ASP A 1 134 ? 20.516 22.75 14.273 1 81.75 134 ASP A CA 1
ATOM 1059 C C . ASP A 1 134 ? 21.484 22.172 15.305 1 81.75 134 ASP A C 1
ATOM 1061 O O . ASP A 1 134 ? 21.797 22.812 16.297 1 81.75 134 ASP A O 1
ATOM 1065 N N . GLY A 1 135 ? 21.922 20.938 15.148 1 83.38 135 GLY A N 1
ATOM 1066 C CA . GLY A 1 135 ? 22.906 20.359 16.047 1 83.38 135 GLY A CA 1
ATOM 1067 C C . GLY A 1 135 ? 22.281 19.656 17.234 1 83.38 135 GLY A C 1
ATOM 1068 O O . GLY A 1 135 ? 23 19.141 18.094 1 83.38 135 GLY A O 1
ATOM 1069 N N . GLN A 1 136 ? 21.062 19.562 17.188 1 81.44 136 GLN A N 1
ATOM 1070 C CA . GLN A 1 136 ? 20.391 18.938 18.312 1 81.44 136 GLN A CA 1
ATOM 1071 C C . GLN A 1 136 ? 20.719 17.453 18.406 1 81.44 136 GLN A C 1
ATOM 1073 O O . GLN A 1 136 ? 21.219 16.875 17.453 1 81.44 136 GLN A O 1
ATOM 1078 N N . TYR A 1 137 ? 20.656 16.812 19.656 1 87.5 137 TYR A N 1
ATOM 1079 C CA . TYR A 1 137 ? 20.75 15.391 19.969 1 87.5 137 TYR A CA 1
ATOM 1080 C C . TYR A 1 137 ? 22.188 14.898 19.781 1 87.5 137 TYR A C 1
ATOM 1082 O O . TYR A 1 137 ? 22.422 13.688 19.719 1 87.5 137 TYR A O 1
ATOM 1090 N N . GLY A 1 138 ? 23.125 15.766 19.438 1 88.75 138 GLY A N 1
ATOM 1091 C CA . GLY A 1 138 ? 24.531 15.391 19.391 1 88.75 138 GLY A CA 1
ATOM 1092 C C . GLY A 1 138 ? 24.875 14.539 18.188 1 88.75 138 GLY A C 1
ATOM 1093 O O . GLY A 1 138 ? 25.703 13.625 18.281 1 88.75 138 GLY A O 1
ATOM 1094 N N . LEU A 1 139 ? 24.234 14.797 17.047 1 92.44 139 LEU A N 1
ATOM 1095 C CA . LEU A 1 139 ? 24.422 13.938 15.875 1 92.44 139 LEU A CA 1
ATOM 1096 C C . LEU A 1 139 ? 25.219 14.648 14.789 1 92.44 139 LEU A C 1
ATOM 1098 O O . LEU A 1 139 ? 25.125 14.297 13.609 1 92.44 139 LEU A O 1
ATOM 1102 N N . SER A 1 140 ? 25.984 15.578 15.133 1 93.19 140 SER A N 1
ATOM 1103 C CA . SER A 1 140 ? 26.703 16.406 14.172 1 93.19 140 SER A CA 1
ATOM 1104 C C . SER A 1 140 ? 27.75 15.602 13.414 1 93.19 140 SER A C 1
ATOM 1106 O O . SER A 1 140 ? 28.156 15.984 12.32 1 93.19 140 SER A O 1
ATOM 1108 N N . ASN A 1 141 ? 28.188 14.539 13.969 1 92.88 141 ASN A N 1
ATOM 1109 C CA . ASN A 1 141 ? 29.188 13.711 13.312 1 92.88 141 ASN A CA 1
ATOM 1110 C C . ASN A 1 141 ? 28.578 12.891 12.172 1 92.88 141 ASN A C 1
ATOM 1112 O O . ASN A 1 141 ? 29.297 12.391 11.312 1 92.88 141 ASN A O 1
ATOM 1116 N N . ILE A 1 142 ? 27.281 12.711 12.18 1 93.75 142 ILE A N 1
ATOM 1117 C CA . ILE A 1 142 ? 26.703 11.828 11.18 1 93.75 142 ILE A CA 1
ATOM 1118 C C . ILE A 1 142 ? 25.688 12.602 10.336 1 93.75 142 ILE A C 1
ATOM 1120 O O . ILE A 1 142 ? 25.234 12.109 9.297 1 93.75 142 ILE A O 1
ATOM 1124 N N . ILE A 1 143 ? 25.297 13.828 10.68 1 94.44 143 ILE A N 1
ATOM 1125 C CA . ILE A 1 143 ? 24.344 14.617 9.914 1 94.44 143 ILE A CA 1
ATOM 1126 C C . ILE A 1 143 ? 25.078 15.742 9.18 1 94.44 143 ILE A C 1
ATOM 1128 O O . ILE A 1 143 ? 25.828 16.5 9.789 1 94.44 143 ILE A O 1
ATOM 1132 N N . HIS A 1 144 ? 24.859 15.828 7.957 1 93.12 144 HIS A N 1
ATOM 1133 C CA . HIS A 1 144 ? 25.422 16.875 7.105 1 93.12 144 HIS A CA 1
ATOM 1134 C C . HIS A 1 144 ? 24.438 18.016 6.918 1 93.12 144 HIS A C 1
ATOM 1136 O O . HIS A 1 144 ? 23.312 17.828 6.449 1 93.12 144 HIS A O 1
ATOM 1142 N N . LYS A 1 145 ? 24.891 19.219 7.188 1 88.62 145 LYS A N 1
ATOM 1143 C CA . LYS A 1 145 ? 24.062 20.406 7.047 1 88.62 145 LYS A CA 1
ATOM 1144 C C . LYS A 1 145 ? 24.047 20.906 5.605 1 88.62 145 LYS A C 1
ATOM 1146 O O . LYS A 1 145 ? 24.5 22.016 5.32 1 88.62 145 LYS A O 1
ATOM 1151 N N . GLU A 1 146 ? 23.594 20.172 4.754 1 88.88 146 GLU A N 1
ATOM 1152 C CA . GLU A 1 146 ? 23.5 20.453 3.324 1 88.88 146 GLU A CA 1
ATOM 1153 C C . GLU A 1 146 ? 22.406 19.609 2.666 1 88.88 146 GLU A C 1
ATOM 1155 O O . GLU A 1 146 ? 21.828 18.719 3.297 1 88.88 146 GLU A O 1
ATOM 1160 N N . TYR A 1 147 ? 22.094 19.984 1.469 1 86 147 TYR A N 1
ATOM 1161 C CA . TYR A 1 147 ? 21.172 19.172 0.677 1 86 147 TYR A CA 1
ATOM 1162 C C . TYR A 1 147 ? 21.828 17.859 0.254 1 86 147 TYR A C 1
ATOM 1164 O O . TYR A 1 147 ? 23.016 17.812 -0.032 1 86 147 TYR A O 1
ATOM 1172 N N . PHE A 1 148 ? 21.109 16.859 0.218 1 89.81 148 PHE A N 1
ATOM 1173 C CA . PHE A 1 148 ? 21.609 15.547 -0.19 1 89.81 148 PHE A CA 1
ATOM 1174 C C . PHE A 1 148 ? 22.062 15.57 -1.644 1 89.81 148 PHE A C 1
ATOM 1176 O O . PHE A 1 148 ? 21.406 16.172 -2.496 1 89.81 148 PHE A O 1
ATOM 1183 N N . SER A 1 149 ? 23.172 14.961 -1.84 1 84.81 149 SER A N 1
ATOM 1184 C CA . SER A 1 149 ? 23.688 14.648 -3.168 1 84.81 149 SER A CA 1
ATOM 1185 C C . SER A 1 149 ? 24.156 13.203 -3.26 1 84.81 149 SER A C 1
ATOM 1187 O O . SER A 1 149 ? 24.328 12.531 -2.236 1 84.81 149 SER A O 1
ATOM 1189 N N . LYS A 1 150 ? 24.203 12.742 -4.465 1 81.44 150 LYS A N 1
ATOM 1190 C CA . LYS A 1 150 ? 24.578 11.344 -4.672 1 81.44 150 LYS A CA 1
ATOM 1191 C C . LYS A 1 150 ? 25.828 10.984 -3.869 1 81.44 150 LYS A C 1
ATOM 1193 O O . LYS A 1 150 ? 26.75 11.789 -3.762 1 81.44 150 LYS A O 1
ATOM 1198 N N . THR A 1 151 ? 25.75 9.852 -3.287 1 78.69 151 THR A N 1
ATOM 1199 C CA . THR A 1 151 ? 26.891 9.328 -2.529 1 78.69 151 THR A CA 1
ATOM 1200 C C . THR A 1 151 ? 27.328 7.973 -3.076 1 78.69 151 THR A C 1
ATOM 1202 O O . THR A 1 151 ? 26.562 7.312 -3.789 1 78.69 151 THR A O 1
ATOM 1205 N N . GLU A 1 152 ? 28.516 7.641 -2.752 1 82.88 152 GLU A N 1
ATOM 1206 C CA . GLU A 1 152 ? 29.031 6.332 -3.145 1 82.88 152 GLU A CA 1
ATOM 1207 C C . GLU A 1 152 ? 28.562 5.242 -2.184 1 82.88 152 GLU A C 1
ATOM 1209 O O . GLU A 1 152 ? 28.516 4.062 -2.543 1 82.88 152 GLU A O 1
ATOM 1214 N N . THR A 1 153 ? 28.203 5.656 -1.122 1 89.88 153 THR A N 1
ATOM 1215 C CA . THR A 1 153 ? 27.75 4.703 -0.11 1 89.88 153 THR A CA 1
ATOM 1216 C C . THR A 1 153 ? 26.359 4.184 -0.429 1 89.88 153 THR A C 1
ATOM 1218 O O . THR A 1 153 ? 25.484 4.949 -0.836 1 89.88 153 THR A O 1
ATOM 1221 N N . LYS A 1 154 ? 26.266 2.842 -0.285 1 95 154 LYS A N 1
ATOM 1222 C CA . LYS A 1 154 ? 24.969 2.213 -0.449 1 95 154 LYS A CA 1
ATOM 1223 C C . LYS A 1 154 ? 24.312 1.921 0.904 1 95 154 LYS A C 1
ATOM 1225 O O . LYS A 1 154 ? 25 1.524 1.85 1 95 154 LYS A O 1
ATOM 1230 N N . TYR A 1 155 ? 23.047 2.121 0.973 1 96.69 155 TYR A N 1
ATOM 1231 C CA . TYR A 1 155 ? 22.344 1.979 2.244 1 96.69 155 TYR A CA 1
ATOM 1232 C C . TYR A 1 155 ? 21.297 0.884 2.164 1 96.69 155 TYR A C 1
ATOM 1234 O O . TYR A 1 155 ? 20.719 0.64 1.1 1 96.69 155 TYR A O 1
ATOM 1242 N N . ASN A 1 156 ? 21.031 0.229 3.283 1 96.75 156 ASN A N 1
ATOM 1243 C CA . ASN A 1 156 ? 19.938 -0.726 3.383 1 96.75 156 ASN A CA 1
ATOM 1244 C C . ASN A 1 156 ? 18.578 -0.022 3.426 1 96.75 156 ASN A C 1
ATOM 1246 O O . ASN A 1 156 ? 17.578 -0.564 2.957 1 96.75 156 ASN A O 1
ATOM 1250 N N . LEU A 1 157 ? 18.578 1.094 4.008 1 97.38 157 LEU A N 1
ATOM 1251 C CA . LEU A 1 157 ? 17.359 1.865 4.152 1 97.38 157 LEU A CA 1
ATOM 1252 C C . LEU A 1 157 ? 17.625 3.352 3.938 1 97.38 157 LEU A C 1
ATOM 1254 O O . LEU A 1 157 ? 18.5 3.928 4.574 1 97.38 157 LEU A O 1
ATOM 1258 N N . VAL A 1 158 ? 16.906 3.973 3.027 1 97.06 158 VAL A N 1
ATOM 1259 C CA . VAL A 1 158 ? 16.875 5.422 2.846 1 97.06 158 VAL A CA 1
ATOM 1260 C C . VAL A 1 158 ? 15.5 5.961 3.256 1 97.06 158 VAL A C 1
ATOM 1262 O O . VAL A 1 158 ? 14.469 5.449 2.822 1 97.06 158 VAL A O 1
ATOM 1265 N N . ILE A 1 159 ? 15.516 6.961 4.066 1 97.25 159 ILE A N 1
ATOM 1266 C CA . ILE A 1 159 ? 14.281 7.477 4.645 1 97.25 159 ILE A CA 1
ATOM 1267 C C . ILE A 1 159 ? 14.047 8.906 4.164 1 97.25 159 ILE A C 1
ATOM 1269 O O . ILE A 1 159 ? 14.953 9.742 4.207 1 97.25 159 ILE A O 1
ATOM 1273 N N . LEU A 1 160 ? 12.875 9.172 3.689 1 96 160 LEU A N 1
ATOM 1274 C CA . LEU A 1 160 ? 12.367 10.5 3.367 1 96 160 LEU A CA 1
ATOM 1275 C C . LEU A 1 160 ? 11.031 10.758 4.055 1 96 160 LEU A C 1
ATOM 1277 O O . LEU A 1 160 ? 9.984 10.312 3.572 1 96 160 LEU A O 1
ATOM 1281 N N . ARG A 1 161 ? 11.07 11.523 5.121 1 94.75 161 ARG A N 1
ATOM 1282 C CA . ARG A 1 161 ? 9.828 11.836 5.812 1 94.75 161 ARG A CA 1
ATOM 1283 C C . ARG A 1 161 ? 9.422 13.289 5.574 1 94.75 161 ARG A C 1
ATOM 1285 O O . ARG A 1 161 ? 10.133 14.211 5.984 1 94.75 161 ARG A O 1
ATOM 1292 N N . HIS A 1 162 ? 8.297 13.484 4.887 1 90.81 162 HIS A N 1
ATOM 1293 C CA . HIS A 1 162 ? 7.672 14.781 4.68 1 90.81 162 HIS A CA 1
ATOM 1294 C C . HIS A 1 162 ? 8.594 15.727 3.918 1 90.81 162 HIS A C 1
ATOM 1296 O O . HIS A 1 162 ? 8.664 16.922 4.23 1 90.81 162 HIS A O 1
ATOM 1302 N N . CYS A 1 163 ? 9.352 15.227 3.008 1 86.19 163 CYS A N 1
ATOM 1303 C CA . CYS A 1 163 ? 10.219 16.078 2.213 1 86.19 163 CYS A CA 1
ATOM 1304 C C . CYS A 1 163 ? 10.242 15.648 0.755 1 86.19 163 CYS A C 1
ATOM 1306 O O . CYS A 1 163 ? 11.094 16.078 -0.019 1 86.19 163 CYS A O 1
ATOM 1308 N N . PHE A 1 164 ? 9.352 14.789 0.422 1 83.94 164 PHE A N 1
ATOM 1309 C CA . PHE A 1 164 ? 9.352 14.227 -0.924 1 83.94 164 PHE A CA 1
ATOM 1310 C C . PHE A 1 164 ? 8.594 15.133 -1.888 1 83.94 164 PHE A C 1
ATOM 1312 O O . PHE A 1 164 ? 8.711 14.984 -3.107 1 83.94 164 PHE A O 1
ATOM 1319 N N . ASP A 1 165 ? 7.93 16.125 -1.543 1 75.44 165 ASP A N 1
ATOM 1320 C CA . ASP A 1 165 ? 7.062 16.969 -2.369 1 75.44 165 ASP A CA 1
ATOM 1321 C C . ASP A 1 165 ? 7.859 17.672 -3.457 1 75.44 165 ASP A C 1
ATOM 1323 O O . ASP A 1 165 ? 7.363 17.891 -4.566 1 75.44 165 ASP A O 1
ATOM 1327 N N . SER A 1 166 ? 9.031 17.969 -3.158 1 65.81 166 SER A N 1
ATOM 1328 C CA . SER A 1 166 ? 9.797 18.781 -4.09 1 65.81 166 SER A CA 1
ATOM 1329 C C . SER A 1 166 ? 10.523 17.922 -5.117 1 65.81 166 SER A C 1
ATOM 1331 O O . SER A 1 166 ? 11.125 18.453 -6.059 1 65.81 166 SER A O 1
ATOM 1333 N N . PHE A 1 167 ? 10.305 16.703 -5.039 1 65.75 167 PHE A N 1
ATOM 1334 C CA . PHE A 1 167 ? 11.156 15.828 -5.84 1 65.75 167 PHE A CA 1
ATOM 1335 C C . PHE A 1 167 ? 10.594 15.664 -7.246 1 65.75 167 PHE A C 1
ATOM 1337 O O . PHE A 1 167 ? 11.328 15.344 -8.18 1 65.75 167 PHE A O 1
ATOM 1344 N N . ILE A 1 168 ? 9.391 15.93 -7.328 1 62.25 168 ILE A N 1
ATOM 1345 C CA . ILE A 1 168 ? 8.805 15.781 -8.656 1 62.25 168 ILE A CA 1
ATOM 1346 C C . ILE A 1 168 ? 9.5 16.734 -9.633 1 62.25 168 ILE A C 1
ATOM 1348 O O . ILE A 1 168 ? 9.602 16.438 -10.828 1 62.25 168 ILE A O 1
ATOM 1352 N N . ASN A 1 169 ? 9.977 17.688 -9.086 1 67.19 169 ASN A N 1
ATOM 1353 C CA . ASN A 1 169 ? 10.648 18.672 -9.93 1 67.19 169 ASN A CA 1
ATOM 1354 C C . ASN A 1 169 ? 12.148 18.391 -10.023 1 67.19 169 ASN A C 1
ATOM 1356 O O . ASN A 1 169 ? 12.883 19.172 -10.633 1 67.19 169 ASN A O 1
ATOM 1360 N N . SER A 1 170 ? 12.453 17.297 -9.43 1 74.75 170 SER A N 1
ATOM 1361 C CA . SER A 1 170 ? 13.875 16.953 -9.406 1 74.75 170 SER A CA 1
ATOM 1362 C C . SER A 1 170 ? 14.102 15.477 -9.688 1 74.75 170 SER A C 1
ATOM 1364 O O . SER A 1 170 ? 14.578 14.742 -8.828 1 74.75 170 SER A O 1
ATOM 1366 N N . PRO A 1 171 ? 13.797 15.133 -10.922 1 77.56 171 PRO A N 1
ATOM 1367 C CA . PRO A 1 171 ? 13.945 13.711 -11.25 1 77.56 171 PRO A CA 1
ATOM 1368 C C . PRO A 1 171 ? 15.344 13.18 -10.945 1 77.56 171 PRO A C 1
ATOM 1370 O O . PRO A 1 171 ? 15.492 12.016 -10.555 1 77.56 171 PRO A O 1
ATOM 1373 N N . ASN A 1 172 ? 16.266 14.008 -11.031 1 82.5 172 ASN A N 1
ATOM 1374 C CA . ASN A 1 172 ? 17.641 13.586 -10.766 1 82.5 172 ASN A CA 1
ATOM 1375 C C . ASN A 1 172 ? 17.828 13.18 -9.305 1 82.5 172 ASN A C 1
ATOM 1377 O O . ASN A 1 172 ? 18.609 12.281 -9 1 82.5 172 ASN A O 1
ATOM 1381 N N . LEU A 1 173 ? 17.125 13.82 -8.5 1 86.44 173 LEU A N 1
ATOM 1382 C CA . LEU A 1 173 ? 17.219 13.5 -7.078 1 86.44 173 LEU A CA 1
ATOM 1383 C C . LEU A 1 173 ? 16.656 12.109 -6.797 1 86.44 173 LEU A C 1
ATOM 1385 O O . LEU A 1 173 ? 17.234 11.359 -6.004 1 86.44 173 LEU A O 1
ATOM 1389 N N . ILE A 1 174 ? 15.633 11.742 -7.445 1 88.62 174 ILE A N 1
ATOM 1390 C CA . ILE A 1 174 ? 15.039 10.422 -7.246 1 88.62 174 ILE A CA 1
ATOM 1391 C C . ILE A 1 174 ? 15.992 9.344 -7.746 1 88.62 174 ILE A C 1
ATOM 1393 O O . ILE A 1 174 ? 16.172 8.312 -7.098 1 88.62 174 ILE A O 1
ATOM 1397 N N . ASP A 1 175 ? 16.609 9.641 -8.836 1 90.75 175 ASP A N 1
ATOM 1398 C CA . ASP A 1 175 ? 17.609 8.719 -9.359 1 90.75 175 ASP A CA 1
ATOM 1399 C C . ASP A 1 175 ? 18.766 8.547 -8.367 1 90.75 175 ASP A C 1
ATOM 1401 O O . ASP A 1 175 ? 19.234 7.43 -8.156 1 90.75 175 ASP A O 1
ATOM 1405 N N . SER A 1 176 ? 19.141 9.672 -7.863 1 91.38 176 SER A N 1
ATOM 1406 C CA . SER A 1 176 ? 20.234 9.641 -6.898 1 91.38 176 SER A CA 1
ATOM 1407 C C . SER A 1 176 ? 19.859 8.828 -5.664 1 91.38 176 SER A C 1
ATOM 1409 O O . SER A 1 176 ? 20.688 8.086 -5.129 1 91.38 176 SER A O 1
ATOM 1411 N N . ILE A 1 177 ? 18.75 8.953 -5.258 1 93.25 177 ILE A N 1
ATOM 1412 C CA . ILE 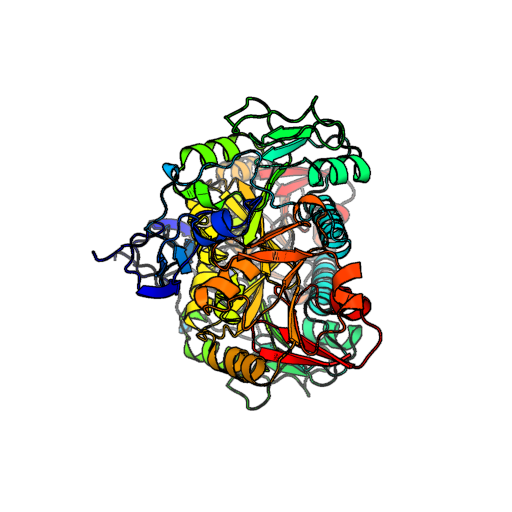A 1 177 ? 18.266 8.219 -4.098 1 93.25 177 ILE A CA 1
ATOM 1413 C C . ILE A 1 177 ? 18.203 6.723 -4.418 1 93.25 177 ILE A C 1
ATOM 1415 O O . ILE A 1 177 ? 18.688 5.895 -3.637 1 93.25 177 ILE A O 1
ATOM 1419 N N . ARG A 1 178 ? 17.609 6.406 -5.535 1 92.19 178 ARG A N 1
ATOM 1420 C CA . ARG A 1 178 ? 17.531 5.02 -5.988 1 92.19 178 ARG A CA 1
ATOM 1421 C C . ARG A 1 178 ? 18.906 4.383 -6.039 1 92.19 178 ARG A C 1
ATOM 1423 O O . ARG A 1 178 ? 19.078 3.23 -5.637 1 92.19 178 ARG A O 1
ATOM 1430 N N . ASP A 1 179 ? 19.859 5.152 -6.512 1 92.75 179 ASP A N 1
ATOM 1431 C CA . ASP A 1 179 ? 21.219 4.645 -6.684 1 92.75 179 ASP A CA 1
ATOM 1432 C C . ASP A 1 179 ? 21.938 4.539 -5.344 1 92.75 179 ASP A C 1
ATOM 1434 O O . ASP A 1 179 ? 22.984 3.908 -5.25 1 92.75 179 ASP A O 1
ATOM 1438 N N . SER A 1 180 ? 21.359 5.078 -4.344 1 94.31 180 SER A N 1
ATOM 1439 C CA . SER A 1 180 ? 22 5.09 -3.031 1 94.31 180 SER A CA 1
ATOM 1440 C C . SER A 1 180 ? 21.578 3.885 -2.199 1 94.31 180 SER A C 1
ATOM 1442 O O . SER A 1 180 ? 22.047 3.695 -1.078 1 94.31 180 SER A O 1
ATOM 1444 N N . ILE A 1 181 ? 20.656 3.102 -2.713 1 95.12 181 ILE A N 1
ATOM 1445 C CA . ILE A 1 181 ? 20.266 1.931 -1.937 1 95.12 181 ILE A CA 1
ATOM 1446 C C . ILE A 1 181 ? 21.047 0.706 -2.42 1 95.12 181 ILE A C 1
ATOM 1448 O O . ILE A 1 181 ? 21.375 0.604 -3.602 1 95.12 181 ILE A O 1
ATOM 1452 N N . ALA A 1 182 ? 21.297 -0.17 -1.5 1 93.88 182 ALA A N 1
ATOM 1453 C CA . ALA A 1 182 ? 21.875 -1.473 -1.819 1 93.88 182 ALA A CA 1
ATOM 1454 C C . ALA A 1 182 ? 20.938 -2.297 -2.684 1 93.88 182 ALA A C 1
ATOM 1456 O O . ALA A 1 182 ? 19.781 -1.922 -2.877 1 93.88 182 ALA A O 1
ATOM 1457 N N . ASP A 1 183 ? 21.422 -3.408 -3.223 1 88.81 183 ASP A N 1
ATOM 1458 C CA . ASP A 1 183 ? 20.625 -4.258 -4.105 1 88.81 183 ASP A CA 1
ATOM 1459 C C . ASP A 1 183 ? 19.375 -4.75 -3.4 1 88.81 183 ASP A C 1
ATOM 1461 O O . ASP A 1 183 ? 18.297 -4.809 -4.008 1 88.81 183 ASP A O 1
ATOM 1465 N N . ASP A 1 184 ? 19.484 -4.977 -2.148 1 89 184 ASP A N 1
ATOM 1466 C CA . ASP A 1 184 ? 18.344 -5.426 -1.366 1 89 184 ASP A CA 1
ATOM 1467 C C . ASP A 1 184 ? 17.812 -4.312 -0.463 1 89 184 ASP A C 1
ATOM 1469 O O . ASP A 1 184 ? 17.078 -4.57 0.486 1 89 184 ASP A O 1
ATOM 1473 N N . GLY A 1 185 ? 18.312 -3.119 -0.753 1 94.94 185 GLY A N 1
ATOM 1474 C CA . GLY A 1 185 ? 17.906 -1.981 0.056 1 94.94 185 GLY A CA 1
ATOM 1475 C C . GLY A 1 185 ? 16.547 -1.431 -0.329 1 94.94 185 GLY A C 1
ATOM 1476 O O . GLY A 1 185 ? 15.992 -1.784 -1.377 1 94.94 185 GLY A O 1
ATOM 1477 N N . VAL A 1 186 ? 16 -0.61 0.601 1 96.44 186 VAL A N 1
ATOM 1478 C CA . VAL A 1 186 ? 14.672 -0.066 0.358 1 96.44 186 VAL A CA 1
ATOM 1479 C C . VAL A 1 186 ? 14.664 1.429 0.671 1 96.44 186 VAL A C 1
ATOM 1481 O O . VAL A 1 186 ? 15.57 1.938 1.33 1 96.44 186 VAL A O 1
ATOM 1484 N N . ILE A 1 187 ? 13.672 2.127 0.133 1 97.06 187 ILE A N 1
ATOM 1485 C CA . ILE A 1 187 ? 13.398 3.533 0.402 1 97.06 187 ILE A CA 1
ATOM 1486 C C . ILE A 1 187 ? 12.062 3.664 1.136 1 97.06 187 ILE A C 1
ATOM 1488 O O . ILE A 1 187 ? 11.078 3.033 0.757 1 97.06 187 ILE A O 1
ATOM 1492 N N . TYR A 1 188 ? 12.086 4.348 2.182 1 97.31 188 TYR A N 1
ATOM 1493 C CA . TYR A 1 188 ? 10.844 4.688 2.871 1 97.31 188 TYR A CA 1
ATOM 1494 C C . TYR A 1 188 ? 10.469 6.145 2.625 1 97.31 188 TYR A C 1
ATOM 1496 O O . TYR A 1 188 ? 11.273 7.047 2.855 1 97.31 188 TYR A O 1
ATOM 1504 N N . ILE A 1 189 ? 9.242 6.383 2.176 1 96.44 189 ILE A N 1
ATOM 1505 C CA . ILE A 1 189 ? 8.734 7.727 1.918 1 96.44 189 ILE A CA 1
ATOM 1506 C C . ILE A 1 189 ? 7.465 7.961 2.732 1 96.44 189 ILE A C 1
ATOM 1508 O O . ILE A 1 189 ? 6.531 7.156 2.682 1 96.44 189 ILE A O 1
ATOM 1512 N N . GLU A 1 190 ? 7.453 8.969 3.482 1 96.5 190 GLU A N 1
ATOM 1513 C CA . GLU A 1 190 ? 6.281 9.391 4.246 1 96.5 190 GLU A CA 1
ATOM 1514 C C . GLU A 1 190 ? 5.754 10.734 3.75 1 96.5 190 GLU A C 1
ATOM 1516 O O . GLU A 1 190 ? 6.531 11.664 3.525 1 96.5 190 GLU A O 1
ATOM 1521 N N . TYR A 1 191 ? 4.477 10.859 3.531 1 94.12 191 TYR A N 1
ATOM 1522 C CA . TYR A 1 191 ? 3.879 12.062 2.969 1 94.12 191 TYR A CA 1
ATOM 1523 C C . TYR A 1 191 ? 2.445 12.242 3.455 1 94.12 191 TYR A C 1
ATOM 1525 O O . TYR A 1 191 ? 1.834 11.297 3.961 1 94.12 191 TYR A O 1
ATOM 1533 N N . PRO A 1 192 ? 1.971 13.523 3.447 1 94.12 192 PRO A N 1
ATOM 1534 C CA . PRO A 1 192 ? 0.546 13.703 3.738 1 94.12 192 PRO A CA 1
ATOM 1535 C C . PRO A 1 192 ? -0.354 12.914 2.789 1 94.12 192 PRO A C 1
ATOM 1537 O O . PRO A 1 192 ? -0.147 12.938 1.573 1 94.12 192 PRO A O 1
ATOM 1540 N N . ALA A 1 193 ? -1.289 12.281 3.326 1 92.81 193 ALA A N 1
ATOM 1541 C CA . ALA A 1 193 ? -2.148 11.406 2.535 1 92.81 193 ALA A CA 1
ATOM 1542 C C . ALA A 1 193 ? -3.244 12.203 1.832 1 92.81 193 ALA A C 1
ATOM 1544 O O . ALA A 1 193 ? -4.199 12.656 2.471 1 92.81 193 ALA A O 1
ATOM 1545 N N . LEU A 1 194 ? -3.131 12.266 0.553 1 92.94 194 LEU A N 1
ATOM 1546 C CA . LEU A 1 194 ? -4.141 12.984 -0.221 1 92.94 194 LEU A CA 1
ATOM 1547 C C . LEU A 1 194 ? -5.508 12.328 -0.062 1 92.94 194 LEU A C 1
ATOM 1549 O O . LEU A 1 194 ? -6.531 13.016 -0.044 1 92.94 194 LEU A O 1
ATOM 1553 N N . GLU A 1 195 ? -5.523 10.984 0.028 1 89.56 195 GLU A N 1
ATOM 1554 C CA . GLU A 1 195 ? -6.789 10.281 0.219 1 89.56 195 GLU A CA 1
ATOM 1555 C C . GLU A 1 195 ? -7.523 10.797 1.457 1 89.56 195 GLU A C 1
ATOM 1557 O O . GLU A 1 195 ? -8.742 10.953 1.439 1 89.56 195 GLU A O 1
ATOM 1562 N N . TYR A 1 196 ? -6.773 11.031 2.508 1 89.5 196 TYR A N 1
ATOM 1563 C CA . TYR A 1 196 ? -7.367 11.57 3.727 1 89.5 196 TYR A CA 1
ATOM 1564 C C . TYR A 1 196 ? -7.922 12.969 3.492 1 89.5 196 TYR A C 1
ATOM 1566 O O . TYR A 1 196 ? -9.047 13.273 3.896 1 89.5 196 TYR A O 1
ATOM 1574 N N . ILE A 1 197 ? -7.102 13.836 2.891 1 89.81 197 ILE A N 1
ATOM 1575 C CA . ILE A 1 197 ? -7.492 15.219 2.637 1 89.81 197 ILE A CA 1
ATOM 1576 C C . ILE A 1 197 ? -8.797 15.25 1.85 1 89.81 197 ILE A C 1
ATOM 1578 O O . ILE A 1 197 ? -9.719 15.992 2.191 1 89.81 197 ILE A O 1
ATOM 1582 N N . MET A 1 198 ? -8.859 14.438 0.903 1 86.88 198 MET A N 1
ATOM 1583 C CA . MET A 1 198 ? -10.031 14.422 0.027 1 86.88 198 MET A CA 1
ATOM 1584 C C . MET A 1 198 ? -11.227 13.781 0.726 1 86.88 198 MET A C 1
ATOM 1586 O O . MET A 1 198 ? -12.352 14.258 0.597 1 86.88 198 MET A O 1
ATOM 1590 N N . ASP A 1 199 ? -10.992 12.695 1.399 1 84 199 ASP A N 1
ATOM 1591 C CA . ASP A 1 199 ? -12.047 11.961 2.082 1 84 199 ASP A CA 1
ATOM 1592 C C . ASP A 1 199 ? -12.68 12.805 3.186 1 84 199 ASP A C 1
ATOM 1594 O O . ASP A 1 199 ? -13.906 12.852 3.307 1 84 199 ASP A O 1
ATOM 1598 N N . ALA A 1 200 ? -11.859 13.469 3.941 1 81.38 200 ALA A N 1
ATOM 1599 C CA . ALA A 1 200 ? -12.32 14.281 5.066 1 81.38 200 ALA A CA 1
ATOM 1600 C C . ALA A 1 200 ? -12.664 15.695 4.621 1 81.38 200 ALA A C 1
ATOM 1602 O O . ALA A 1 200 ? -13.32 16.438 5.352 1 81.38 200 ALA A O 1
ATOM 1603 N N . GLY A 1 201 ? -12.258 16.016 3.432 1 83.88 201 GLY A N 1
ATOM 1604 C CA . GLY A 1 201 ? -12.359 17.406 3.006 1 83.88 201 GLY A CA 1
ATOM 1605 C C . GLY A 1 201 ? -11.547 18.344 3.863 1 83.88 201 GLY A C 1
ATOM 1606 O O . GLY A 1 201 ? -11.992 19.469 4.16 1 83.88 201 GLY A O 1
ATOM 1607 N N . ASP A 1 202 ? -10.414 17.922 4.309 1 87.94 202 ASP A N 1
ATOM 1608 C CA . ASP A 1 202 ? -9.609 18.672 5.266 1 87.94 202 ASP A CA 1
ATOM 1609 C C . ASP A 1 202 ? -8.672 19.656 4.551 1 87.94 202 ASP A C 1
ATOM 1611 O O . ASP A 1 202 ? -7.477 19.391 4.422 1 87.94 202 ASP A O 1
ATOM 1615 N N . PHE A 1 203 ? -9.125 20.859 4.262 1 88.38 203 PHE A N 1
ATOM 1616 C CA . PHE A 1 203 ? -8.352 21.844 3.531 1 88.38 203 PHE A CA 1
ATOM 1617 C C . PHE A 1 203 ? -7.262 22.438 4.418 1 88.38 203 PHE A C 1
ATOM 1619 O O . PHE A 1 203 ? -6.355 23.125 3.928 1 88.38 203 PHE A O 1
ATOM 1626 N N . SER A 1 204 ? -7.363 22.172 5.727 1 90.19 204 SER A N 1
ATOM 1627 C CA . SER A 1 204 ? -6.371 22.75 6.625 1 90.19 204 SER A CA 1
ATOM 1628 C C . SER A 1 204 ? -4.992 22.141 6.395 1 90.19 204 SER A C 1
ATOM 1630 O O . SER A 1 204 ? -3.988 22.672 6.875 1 90.19 204 SER A O 1
ATOM 1632 N N . MET A 1 205 ? -4.945 21.109 5.648 1 91.5 205 MET A N 1
ATOM 1633 C CA . MET A 1 205 ? -3.672 20.453 5.359 1 91.5 205 MET A CA 1
ATOM 1634 C C . MET A 1 205 ? -3.059 20.984 4.074 1 91.5 205 MET A C 1
ATOM 1636 O O . MET A 1 205 ? -1.963 20.578 3.684 1 91.5 205 MET A O 1
ATOM 1640 N N . LEU A 1 206 ? -3.691 21.953 3.465 1 91.19 206 LEU A N 1
ATOM 1641 C CA . LEU A 1 206 ? -3.184 22.547 2.236 1 91.19 206 LEU A CA 1
ATOM 1642 C C . LEU A 1 206 ? -2.404 23.828 2.537 1 91.19 206 LEU A C 1
ATOM 1644 O O . LEU A 1 206 ? -2.898 24.703 3.238 1 91.19 206 LEU A O 1
ATOM 1648 N N . TYR A 1 207 ? -1.198 23.859 1.997 1 89.38 207 TYR A N 1
ATOM 1649 C CA . TYR A 1 207 ? -0.291 24.969 2.223 1 89.38 207 TYR A CA 1
ATOM 1650 C C . TYR A 1 207 ? 0.315 25.453 0.912 1 89.38 207 TYR A C 1
ATOM 1652 O O . TYR A 1 207 ? 0.557 24.656 0.001 1 89.38 207 TYR A O 1
ATOM 1660 N N . HIS A 1 208 ? 0.63 26.75 0.988 1 88.25 208 HIS A N 1
ATOM 1661 C CA . HIS A 1 208 ? 1.358 27.25 -0.169 1 88.25 208 HIS A CA 1
ATOM 1662 C C . HIS A 1 208 ? 2.744 26.625 -0.267 1 88.25 208 HIS A C 1
ATOM 1664 O O . HIS A 1 208 ? 3.242 26.375 -1.368 1 88.25 208 HIS A O 1
ATOM 1670 N N . GLU A 1 209 ? 3.311 26.359 0.821 1 85.69 209 GLU A N 1
ATOM 1671 C CA . GLU A 1 209 ? 4.676 25.844 0.866 1 85.69 209 GLU A CA 1
ATOM 1672 C C . GLU A 1 209 ? 4.742 24.422 0.302 1 85.69 209 GLU A C 1
ATOM 1674 O O . GLU A 1 209 ? 5.828 23.922 0.005 1 85.69 209 GLU A O 1
ATOM 1679 N N . CYS A 1 210 ? 3.682 23.812 0.237 1 84.88 210 CYS A N 1
ATOM 1680 C CA . CYS A 1 210 ? 3.645 22.469 -0.303 1 84.88 210 CYS A CA 1
ATOM 1681 C C . CYS A 1 210 ? 3.213 22.469 -1.765 1 84.88 210 CYS A C 1
ATOM 1683 O O . CYS A 1 210 ? 2.092 22.875 -2.082 1 84.88 210 CYS A O 1
ATOM 1685 N N . HIS A 1 211 ? 4.062 21.984 -2.547 1 85.62 211 HIS A N 1
ATOM 1686 C CA . HIS A 1 211 ? 3.814 21.984 -3.982 1 85.62 211 HIS A CA 1
ATOM 1687 C C . HIS A 1 211 ? 2.938 20.797 -4.391 1 85.62 211 HIS A C 1
ATOM 1689 O O . HIS A 1 211 ? 2.146 20.906 -5.332 1 85.62 211 HIS A O 1
ATOM 1695 N N . SER A 1 212 ? 3.135 19.734 -3.682 1 90.94 212 SER A N 1
ATOM 1696 C CA . SER A 1 212 ? 2.562 18.5 -4.191 1 90.94 212 SER A CA 1
ATOM 1697 C C . SER A 1 212 ? 1.909 17.688 -3.076 1 90.94 212 SER A C 1
ATOM 1699 O O . SER A 1 212 ? 2.439 17.609 -1.967 1 90.94 212 SER A O 1
ATOM 1701 N N . TYR A 1 213 ? 0.806 17.156 -3.402 1 93.5 213 TYR A N 1
ATOM 1702 C CA . TYR A 1 213 ? 0.132 16.172 -2.576 1 93.5 213 TYR A CA 1
ATOM 1703 C C . TYR A 1 213 ? -0.106 14.875 -3.357 1 93.5 213 TYR A C 1
ATOM 1705 O O . TYR A 1 213 ? -0.746 14.891 -4.41 1 93.5 213 TYR A O 1
ATOM 1713 N N . TYR A 1 214 ? 0.359 13.781 -2.762 1 93.44 214 TYR A N 1
ATOM 1714 C CA . TYR A 1 214 ? 0.328 12.508 -3.471 1 93.44 214 TYR A CA 1
ATOM 1715 C C . TYR A 1 214 ? -0.734 11.578 -2.887 1 93.44 214 TYR A C 1
ATOM 1717 O O . TYR A 1 214 ? -0.964 11.578 -1.675 1 93.44 214 TYR A O 1
ATOM 1725 N N . SER A 1 215 ? -1.366 10.859 -3.799 1 93 215 SER A N 1
ATOM 1726 C CA . SER A 1 215 ? -2.127 9.664 -3.449 1 93 215 SER A CA 1
ATOM 1727 C C . SER A 1 215 ? -1.306 8.398 -3.672 1 93 215 SER A C 1
ATOM 1729 O O . SER A 1 215 ? -0.188 8.461 -4.188 1 93 215 SER A O 1
ATOM 1731 N N . LEU A 1 216 ? -1.869 7.301 -3.23 1 92.5 216 LEU A N 1
ATOM 1732 C CA . LEU A 1 216 ? -1.187 6.043 -3.518 1 92.5 216 LEU A CA 1
ATOM 1733 C C . LEU A 1 216 ? -1.028 5.844 -5.02 1 92.5 216 LEU A C 1
ATOM 1735 O O . LEU A 1 216 ? 0.021 5.391 -5.484 1 92.5 216 LEU A O 1
ATOM 1739 N N . LEU A 1 217 ? -2.018 6.191 -5.785 1 91.62 217 LEU A N 1
ATOM 1740 C CA . LEU A 1 217 ? -1.98 6.043 -7.238 1 91.62 217 LEU A CA 1
ATOM 1741 C C . LEU A 1 217 ? -0.874 6.902 -7.844 1 91.62 217 LEU A C 1
ATOM 1743 O O . LEU A 1 217 ? -0.052 6.406 -8.617 1 91.62 217 LEU A O 1
ATOM 1747 N N . SER A 1 218 ? -0.88 8.133 -7.469 1 92 218 SER A N 1
ATOM 1748 C CA . SER A 1 218 ? 0.082 9.047 -8.078 1 92 218 SER A CA 1
ATOM 1749 C C . SER A 1 218 ? 1.506 8.719 -7.637 1 92 218 SER A C 1
ATOM 1751 O O . SER A 1 218 ? 2.441 8.797 -8.438 1 92 218 SER A O 1
ATOM 1753 N N . ILE A 1 219 ? 1.705 8.352 -6.375 1 92.88 219 ILE A N 1
ATOM 1754 C CA . ILE A 1 219 ? 3.061 8.078 -5.91 1 92.88 219 ILE A CA 1
ATOM 1755 C C . ILE A 1 219 ? 3.57 6.785 -6.551 1 92.88 219 ILE A C 1
ATOM 1757 O O . ILE A 1 219 ? 4.746 6.684 -6.906 1 92.88 219 ILE A O 1
ATOM 1761 N N . THR A 1 220 ? 2.729 5.797 -6.609 1 92.12 220 THR A N 1
ATOM 1762 C CA . THR A 1 220 ? 3.113 4.551 -7.262 1 92.12 220 THR A CA 1
ATOM 1763 C C . THR A 1 220 ? 3.475 4.797 -8.727 1 92.12 220 THR A C 1
ATOM 1765 O O . THR A 1 220 ? 4.473 4.27 -9.219 1 92.12 220 THR A O 1
ATOM 1768 N N . GLY A 1 221 ? 2.68 5.598 -9.398 1 89.5 221 GLY A N 1
ATOM 1769 C CA . GLY A 1 221 ? 2.971 5.969 -10.773 1 89.5 221 GLY A CA 1
ATOM 1770 C C . GLY A 1 221 ? 4.289 6.703 -10.93 1 89.5 221 GLY A C 1
ATOM 1771 O O . GLY A 1 221 ? 5.055 6.43 -11.852 1 89.5 221 GLY A O 1
ATOM 1772 N N . LEU A 1 222 ? 4.512 7.609 -10.016 1 89.44 222 LEU A N 1
ATOM 1773 C CA . LEU A 1 222 ? 5.758 8.367 -10.047 1 89.44 222 LEU A CA 1
ATOM 1774 C C . LEU A 1 222 ? 6.961 7.453 -9.859 1 89.44 222 LEU A C 1
ATOM 1776 O O . LEU A 1 222 ? 7.93 7.531 -10.617 1 89.44 222 LEU A O 1
ATOM 1780 N N . LEU A 1 223 ? 6.941 6.625 -8.859 1 91 223 LEU A N 1
ATOM 1781 C CA . LEU A 1 223 ? 8.07 5.766 -8.516 1 91 223 LEU A CA 1
ATOM 1782 C C . LEU A 1 223 ? 8.359 4.766 -9.625 1 91 223 LEU A C 1
ATOM 1784 O O . LEU A 1 223 ? 9.516 4.445 -9.898 1 91 223 LEU A O 1
ATOM 1788 N N . LYS A 1 224 ? 7.336 4.34 -10.25 1 87.5 224 LYS 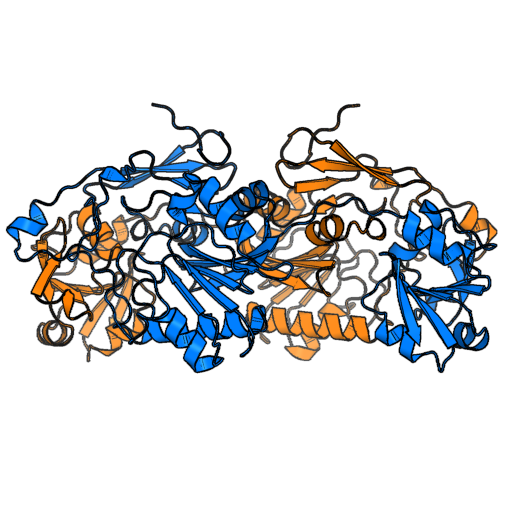A N 1
ATOM 1789 C CA . LYS A 1 224 ? 7.492 3.418 -11.375 1 87.5 224 LYS A CA 1
ATOM 1790 C C . LYS A 1 224 ? 8.367 4.023 -12.469 1 87.5 224 LYS A C 1
ATOM 1792 O O . LYS A 1 224 ? 9.18 3.328 -13.07 1 87.5 224 LYS A O 1
ATOM 1797 N N . ASN A 1 225 ? 8.188 5.277 -12.711 1 85.69 225 ASN A N 1
ATOM 1798 C CA . ASN A 1 225 ? 8.961 5.969 -13.742 1 85.69 225 ASN A CA 1
ATOM 1799 C C . ASN A 1 225 ? 10.453 5.965 -13.422 1 85.69 225 ASN A C 1
ATOM 1801 O O . ASN A 1 225 ? 11.273 6.227 -14.305 1 85.69 225 ASN A O 1
ATOM 1805 N N . PHE A 1 226 ? 10.781 5.633 -12.258 1 89.38 226 PHE A N 1
ATOM 1806 C CA . PHE A 1 226 ? 12.18 5.574 -11.859 1 89.38 226 PHE A CA 1
ATOM 1807 C C . PHE A 1 226 ? 12.594 4.141 -11.539 1 89.38 226 PHE A C 1
ATOM 1809 O O . PHE A 1 226 ? 13.562 3.916 -10.812 1 89.38 226 PHE A O 1
ATOM 1816 N N . ASN A 1 227 ? 11.797 3.164 -11.984 1 89.19 227 ASN A N 1
ATOM 1817 C CA . ASN A 1 227 ? 12.047 1.736 -11.828 1 89.19 227 ASN A CA 1
ATOM 1818 C C . ASN A 1 227 ? 12.055 1.326 -10.359 1 89.19 227 ASN A C 1
ATOM 1820 O O . ASN A 1 227 ? 12.93 0.578 -9.922 1 89.19 227 ASN A O 1
ATOM 1824 N N . LEU A 1 228 ? 11.203 1.946 -9.664 1 91.38 228 LEU A N 1
ATOM 1825 C CA . LEU A 1 228 ? 10.953 1.574 -8.273 1 91.38 228 LEU A CA 1
ATOM 1826 C C . LEU A 1 228 ? 9.555 0.978 -8.117 1 91.38 228 LEU A C 1
ATOM 1828 O O . LEU A 1 228 ? 8.609 1.412 -8.781 1 91.38 228 LEU A O 1
ATOM 1832 N N . LYS A 1 229 ? 9.43 0.02 -7.305 1 88.94 229 LYS A N 1
ATOM 1833 C CA . LYS A 1 229 ? 8.141 -0.584 -7.004 1 88.94 229 LYS A CA 1
ATOM 1834 C C . LYS A 1 229 ? 7.785 -0.423 -5.527 1 88.94 229 LYS A C 1
ATOM 1836 O O . LYS A 1 229 ? 8.664 -0.46 -4.668 1 88.94 229 LYS A O 1
ATOM 1841 N N . VAL A 1 230 ? 6.512 -0.253 -5.23 1 91.38 230 VAL A N 1
ATOM 1842 C CA . VAL A 1 230 ? 6.031 -0.146 -3.855 1 91.38 230 VAL A CA 1
ATOM 1843 C C . VAL A 1 230 ? 5.852 -1.541 -3.26 1 91.38 230 VAL A C 1
ATOM 1845 O O . VAL A 1 230 ? 5.141 -2.377 -3.824 1 91.38 230 VAL A O 1
ATOM 1848 N N . ASP A 1 231 ? 6.508 -1.744 -2.115 1 86.38 231 ASP A N 1
ATOM 1849 C CA . ASP A 1 231 ? 6.473 -3.051 -1.466 1 86.38 231 ASP A CA 1
ATOM 1850 C C . ASP A 1 231 ? 5.457 -3.072 -0.325 1 86.38 231 ASP A C 1
ATOM 1852 O O . ASP A 1 231 ? 4.875 -4.117 -0.023 1 86.38 231 ASP A O 1
ATOM 1856 N N . SER A 1 232 ? 5.324 -1.969 0.334 1 87.38 232 SER A N 1
ATOM 1857 C CA . SER A 1 232 ? 4.438 -1.857 1.487 1 87.38 232 SER A CA 1
ATOM 1858 C C . SER A 1 232 ? 3.854 -0.453 1.6 1 87.38 232 SER A C 1
ATOM 1860 O O . SER A 1 232 ? 4.457 0.516 1.137 1 87.38 232 SER A O 1
ATOM 1862 N N . VAL A 1 233 ? 2.697 -0.404 2.135 1 89.38 233 VAL A N 1
ATOM 1863 C CA . VAL A 1 233 ? 2.023 0.866 2.387 1 89.38 233 VAL A CA 1
ATOM 1864 C C . VAL A 1 233 ? 1.629 0.959 3.857 1 89.38 233 VAL A C 1
ATOM 1866 O O . VAL A 1 233 ? 1.123 -0.007 4.434 1 89.38 233 VAL A O 1
ATOM 1869 N N . PHE A 1 234 ? 1.931 2.096 4.465 1 90.12 234 PHE A N 1
ATOM 1870 C CA . PHE A 1 234 ? 1.609 2.346 5.863 1 90.12 234 PHE A CA 1
ATOM 1871 C C . PHE A 1 234 ? 0.507 3.391 5.988 1 90.12 234 PHE A C 1
ATOM 1873 O O . PHE A 1 234 ? 0.585 4.457 5.379 1 90.12 234 PHE A O 1
ATOM 1880 N N . HIS A 1 235 ? -0.551 3.016 6.68 1 88.12 235 HIS A N 1
ATOM 1881 C CA . HIS A 1 235 ? -1.538 3.982 7.148 1 88.12 235 HIS A CA 1
ATOM 1882 C C . HIS A 1 235 ? -1.129 4.578 8.492 1 88.12 235 HIS A C 1
ATOM 1884 O O . HIS A 1 235 ? -1.149 3.891 9.516 1 88.12 235 HIS A O 1
ATOM 1890 N N . LEU A 1 236 ? -0.805 5.871 8.453 1 92.44 236 LEU A N 1
ATOM 1891 C CA . LEU A 1 236 ? -0.124 6.449 9.609 1 92.44 236 LEU A CA 1
ATOM 1892 C C . LEU A 1 236 ? -0.914 7.629 10.172 1 92.44 236 LEU A C 1
ATOM 1894 O O . LEU A 1 236 ? -1.682 8.266 9.453 1 92.44 236 LEU A O 1
ATOM 1898 N N . PHE A 1 237 ? -0.668 7.844 11.477 1 93.88 237 PHE A N 1
ATOM 1899 C CA . PHE A 1 237 ? -1.177 9.031 12.148 1 93.88 237 PHE A CA 1
ATOM 1900 C C . PHE A 1 237 ? -2.67 9.195 11.898 1 93.88 237 PHE A C 1
ATOM 1902 O O . PHE A 1 237 ? -3.115 10.258 11.461 1 93.88 237 PHE A O 1
ATOM 1909 N N . ASN A 1 238 ? -3.373 8.125 12.055 1 88.75 238 ASN A N 1
ATOM 1910 C CA . ASN A 1 238 ? -4.82 8.031 11.883 1 88.75 238 ASN A CA 1
ATOM 1911 C C . ASN A 1 238 ? -5.238 8.391 10.461 1 88.75 238 ASN A C 1
ATOM 1913 O O . ASN A 1 238 ? -6.25 9.07 10.266 1 88.75 238 ASN A O 1
ATOM 1917 N N . GLY A 1 239 ? -4.391 8.125 9.531 1 88.81 239 GLY A N 1
ATOM 1918 C CA . GLY A 1 239 ? -4.73 8.266 8.117 1 88.81 239 GLY A CA 1
ATOM 1919 C C . GLY A 1 239 ? -4.273 9.586 7.527 1 88.81 239 GLY A C 1
ATOM 1920 O O . GLY A 1 239 ? -4.316 9.773 6.309 1 88.81 239 GLY A O 1
ATOM 1921 N N . GLN A 1 240 ? -3.789 10.477 8.328 1 93.06 240 GLN A N 1
ATOM 1922 C CA . GLN A 1 240 ? -3.395 11.797 7.836 1 93.06 240 GLN A CA 1
ATOM 1923 C C . GLN A 1 240 ? -2.09 11.719 7.047 1 93.06 240 GLN A C 1
ATOM 1925 O O . GLN A 1 240 ? -1.812 12.578 6.211 1 93.06 240 GLN A O 1
ATOM 1930 N N . TYR A 1 241 ? -1.287 10.703 7.391 1 94.94 241 TYR A N 1
ATOM 1931 C CA . TYR A 1 241 ? -0.051 10.445 6.66 1 94.94 241 TYR A CA 1
ATOM 1932 C C . TYR A 1 241 ? -0.077 9.062 6.02 1 94.94 241 TYR A C 1
ATOM 1934 O O . TYR A 1 241 ? -0.798 8.172 6.48 1 94.94 241 TYR A O 1
ATOM 1942 N N . SER A 1 242 ? 0.62 8.977 4.961 1 94.38 242 SER A N 1
ATOM 1943 C CA . SER A 1 242 ? 0.884 7.695 4.316 1 94.38 242 SER A CA 1
ATOM 1944 C C . SER A 1 242 ? 2.383 7.43 4.203 1 94.38 242 SER A C 1
ATOM 1946 O O . SER A 1 242 ? 3.178 8.367 4.109 1 94.38 242 SER A O 1
ATOM 1948 N N . GLY A 1 243 ? 2.734 6.199 4.344 1 95.12 243 GLY A N 1
ATOM 1949 C CA . GLY A 1 243 ? 4.098 5.754 4.105 1 95.12 243 GLY A CA 1
ATOM 1950 C C . GLY A 1 243 ? 4.188 4.625 3.096 1 95.12 243 GLY A C 1
ATOM 1951 O O . GLY A 1 243 ? 3.316 3.758 3.047 1 95.12 243 GLY A O 1
ATOM 1952 N N . VAL A 1 244 ? 5.234 4.656 2.27 1 94.62 244 VAL A N 1
ATOM 1953 C CA . VAL A 1 244 ? 5.461 3.541 1.355 1 94.62 244 VAL A CA 1
ATOM 1954 C C . VAL A 1 244 ? 6.906 3.064 1.47 1 94.62 244 VAL A C 1
ATOM 1956 O O . VAL A 1 244 ? 7.824 3.875 1.632 1 94.62 244 VAL A O 1
ATOM 1959 N N . ILE A 1 245 ? 7.094 1.783 1.465 1 95 245 ILE A N 1
ATOM 1960 C CA . ILE A 1 245 ? 8.398 1.175 1.24 1 95 245 ILE A CA 1
ATOM 1961 C C . ILE A 1 245 ? 8.531 0.754 -0.222 1 95 245 ILE A C 1
ATOM 1963 O O . ILE A 1 245 ? 7.633 0.109 -0.771 1 95 245 ILE A O 1
ATOM 1967 N N . CYS A 1 246 ? 9.555 1.22 -0.812 1 94.38 246 CYS A N 1
ATOM 1968 C CA . CYS A 1 246 ? 9.75 0.863 -2.213 1 94.38 246 CYS A CA 1
ATOM 1969 C C . CYS A 1 246 ? 11.148 0.307 -2.443 1 94.38 246 CYS A C 1
ATOM 1971 O O . CYS A 1 246 ? 12.062 0.579 -1.668 1 94.38 246 CYS A O 1
ATOM 1973 N N . SER A 1 247 ? 11.312 -0.478 -3.457 1 93.88 247 SER A N 1
ATOM 1974 C CA . SER A 1 247 ? 12.578 -1.087 -3.859 1 93.88 247 SER A CA 1
ATOM 1975 C C . SER A 1 247 ? 12.75 -1.056 -5.375 1 93.88 247 SER A C 1
ATOM 1977 O O . SER A 1 247 ? 11.844 -0.634 -6.098 1 93.88 247 SER A O 1
ATOM 1979 N N . LYS A 1 248 ? 13.953 -1.426 -5.777 1 91.62 248 LYS A N 1
ATOM 1980 C CA . LYS A 1 248 ? 14.266 -1.443 -7.207 1 91.62 248 LYS A CA 1
ATOM 1981 C C . LYS A 1 248 ? 13.445 -2.508 -7.93 1 91.62 248 LYS A C 1
ATOM 1983 O O . LYS A 1 248 ? 13.258 -3.611 -7.414 1 91.62 248 LYS A O 1
ATOM 1988 N N . LEU A 1 249 ? 12.859 -2.104 -8.961 1 84.62 249 LEU A N 1
ATOM 1989 C CA . LEU A 1 249 ? 12.188 -3.035 -9.859 1 84.62 249 LEU A CA 1
ATOM 1990 C C . LEU A 1 249 ? 13.133 -3.494 -10.969 1 84.62 249 LEU A C 1
ATOM 1992 O O . LEU A 1 249 ? 13.664 -2.67 -11.719 1 84.62 249 LEU A O 1
ATOM 1996 N N . ASN A 1 250 ? 13.422 -4.828 -11 1 76.5 250 ASN A N 1
ATOM 1997 C CA . ASN A 1 250 ? 14.242 -5.387 -12.062 1 76.5 250 ASN A CA 1
ATOM 1998 C C . ASN A 1 250 ? 13.391 -5.973 -13.188 1 76.5 250 ASN A C 1
ATOM 2000 O O . ASN A 1 250 ? 12.391 -6.641 -12.93 1 76.5 250 ASN A O 1
ATOM 2004 N N . THR A 1 251 ? 13.203 -5.25 -14.281 1 66 251 THR A N 1
ATOM 2005 C CA . THR A 1 251 ? 12.398 -5.781 -15.375 1 66 251 THR A CA 1
ATOM 2006 C C . THR A 1 251 ? 13.211 -6.754 -16.219 1 66 251 THR A C 1
ATOM 2008 O O . THR A 1 251 ? 14.266 -6.398 -16.75 1 66 251 THR A O 1
ATOM 2011 N N . GLY A 1 252 ? 13.367 -7.977 -15.797 1 60.41 252 GLY A N 1
ATOM 2012 C CA . GLY A 1 252 ? 14.094 -8.906 -16.641 1 60.41 252 GLY A CA 1
ATOM 2013 C C . GLY A 1 252 ? 13.234 -10.055 -17.156 1 60.41 252 GLY A C 1
ATOM 2014 O O . GLY A 1 252 ? 12.141 -10.289 -16.641 1 60.41 252 GLY A O 1
ATOM 2015 N N . VAL A 1 253 ? 13.445 -10.297 -18.547 1 57.41 253 VAL A N 1
ATOM 2016 C CA . VAL A 1 253 ? 12.82 -11.492 -19.094 1 57.41 253 VAL A CA 1
ATOM 2017 C C . VAL A 1 253 ? 13.555 -12.734 -18.594 1 57.41 253 VAL A C 1
ATOM 2019 O O . VAL A 1 253 ? 14.789 -12.75 -18.516 1 57.41 253 VAL A O 1
ATOM 2022 N N . PHE A 1 254 ? 12.711 -13.547 -17.984 1 62.69 254 PHE A N 1
ATOM 2023 C CA . PHE A 1 254 ? 13.305 -14.797 -17.516 1 62.69 254 PHE A CA 1
ATOM 2024 C C . PHE A 1 254 ? 13.961 -15.547 -18.672 1 62.69 254 PHE A C 1
ATOM 2026 O O . PHE A 1 254 ? 13.383 -15.664 -19.75 1 62.69 254 PHE A O 1
ATOM 2033 N N . ASP A 1 255 ? 15.25 -15.812 -18.469 1 70.06 255 ASP A N 1
ATOM 2034 C CA . ASP A 1 255 ? 16.016 -16.656 -19.391 1 70.06 255 ASP A CA 1
ATOM 2035 C C . ASP A 1 255 ? 15.844 -18.125 -19.047 1 70.06 255 ASP A C 1
ATOM 2037 O O . ASP A 1 255 ? 16.422 -18.609 -18.062 1 70.06 255 ASP A O 1
ATOM 2041 N N . CYS A 1 256 ? 14.938 -18.875 -19.859 1 76.88 256 CYS A N 1
ATOM 2042 C CA . CYS A 1 256 ? 14.688 -20.297 -19.625 1 76.88 256 CYS A CA 1
ATOM 2043 C C . CYS A 1 256 ? 15.906 -21.125 -20 1 76.88 256 CYS A C 1
ATOM 2045 O O . CYS A 1 256 ? 15.953 -22.328 -19.703 1 76.88 256 CYS A O 1
ATOM 2047 N N . SER A 1 257 ? 16.875 -20.484 -20.531 1 79.12 257 SER A N 1
ATOM 2048 C CA . SER A 1 257 ? 18.047 -21.234 -20.984 1 79.12 257 SER A CA 1
ATOM 2049 C C . SER A 1 257 ? 18.797 -21.875 -19.828 1 79.12 257 SER A C 1
ATOM 2051 O O . SER A 1 257 ? 19.297 -22.984 -19.938 1 79.12 257 SER A O 1
ATOM 2053 N N . GLU A 1 258 ? 18.719 -21.234 -18.75 1 80 258 GLU A N 1
ATOM 2054 C CA . GLU A 1 258 ? 19.453 -21.75 -17.609 1 80 258 GLU A CA 1
ATOM 2055 C C . GLU A 1 258 ? 18.797 -23 -17.047 1 80 258 GLU A C 1
ATOM 2057 O O . GLU A 1 258 ? 19.484 -23.984 -16.75 1 80 258 GLU A O 1
ATOM 2062 N N . ILE A 1 259 ? 17.516 -22.984 -16.938 1 84.94 259 ILE A N 1
ATOM 2063 C CA . ILE A 1 259 ? 16.828 -24.141 -16.391 1 84.94 259 ILE A CA 1
ATOM 2064 C C . ILE A 1 259 ? 16.922 -25.312 -17.375 1 84.94 259 ILE A C 1
ATOM 2066 O O . ILE A 1 259 ? 17.062 -26.469 -16.969 1 84.94 259 ILE A O 1
ATOM 2070 N N . LEU A 1 260 ? 16.844 -25.031 -18.609 1 88.25 260 LEU A N 1
ATOM 2071 C CA . LEU A 1 260 ? 16.953 -26.062 -19.625 1 88.25 260 LEU A CA 1
ATOM 2072 C C . LEU A 1 260 ? 18.344 -26.703 -19.609 1 88.25 260 LEU A C 1
ATOM 2074 O O . LEU A 1 260 ? 18.484 -27.922 -19.75 1 88.25 260 LEU A O 1
ATOM 2078 N N . LYS A 1 261 ? 19.312 -25.906 -19.438 1 88.19 261 LYS A N 1
ATOM 2079 C CA . LYS A 1 261 ? 20.688 -26.406 -19.344 1 88.19 261 LYS A CA 1
ATOM 2080 C C . LYS A 1 261 ? 20.828 -27.375 -18.172 1 88.19 261 LYS A C 1
ATOM 2082 O O . LYS A 1 261 ? 21.453 -28.438 -18.297 1 88.19 261 LYS A O 1
ATOM 2087 N N . ILE A 1 262 ? 20.266 -27.031 -17.125 1 90.88 262 ILE A N 1
ATOM 2088 C CA . ILE A 1 262 ? 20.344 -27.859 -15.922 1 90.88 262 ILE A CA 1
ATOM 2089 C C . ILE A 1 262 ? 19.594 -29.172 -16.156 1 90.88 262 ILE A C 1
ATOM 2091 O O . ILE A 1 262 ? 20.125 -30.25 -15.883 1 90.88 262 ILE A O 1
ATOM 2095 N N . ILE A 1 263 ? 18.422 -29.109 -16.688 1 92.31 263 ILE A N 1
ATOM 2096 C CA . ILE A 1 263 ? 17.562 -30.266 -16.922 1 92.31 263 ILE A CA 1
ATOM 2097 C C . ILE A 1 263 ? 18.281 -31.266 -17.828 1 92.31 263 ILE A C 1
ATOM 2099 O O . ILE A 1 263 ? 18.219 -32.469 -17.609 1 92.31 263 ILE A O 1
ATOM 2103 N N . ASN A 1 264 ? 19.031 -30.75 -18.719 1 91.56 264 ASN A N 1
ATOM 2104 C CA . ASN A 1 264 ? 19.688 -31.578 -19.719 1 91.56 264 ASN A CA 1
ATOM 2105 C C . ASN A 1 264 ? 20.859 -32.344 -19.125 1 91.56 264 ASN A C 1
ATOM 2107 O O . ASN A 1 264 ? 21.359 -33.312 -19.719 1 91.56 264 ASN A O 1
ATOM 2111 N N . GLU A 1 265 ? 21.219 -32 -17.984 1 93.69 265 GLU A N 1
ATOM 2112 C CA . GLU A 1 265 ? 22.359 -32.656 -17.328 1 93.69 265 GLU A CA 1
ATOM 2113 C C . GLU A 1 265 ? 21.906 -33.844 -16.484 1 93.69 265 GLU A C 1
ATOM 2115 O O . GLU A 1 265 ? 22.734 -34.594 -15.977 1 93.69 265 GLU A O 1
ATOM 2120 N N . TYR A 1 266 ? 20.625 -34 -16.406 1 94.31 266 TYR A N 1
ATOM 2121 C CA . TYR A 1 266 ? 20.109 -35.031 -15.539 1 94.31 266 TYR A CA 1
ATOM 2122 C C . TYR A 1 266 ? 19.25 -36.031 -16.328 1 94.31 266 TYR A C 1
ATOM 2124 O O . TYR A 1 266 ? 18.75 -35.688 -17.406 1 94.31 266 TYR A O 1
ATOM 2132 N N . LYS A 1 267 ? 19.062 -37.25 -15.781 1 91.75 267 LYS A N 1
ATOM 2133 C CA . LYS A 1 267 ? 18.312 -38.281 -16.5 1 91.75 267 LYS A CA 1
ATOM 2134 C C . LYS A 1 267 ? 17.016 -38.625 -15.766 1 91.75 267 LYS A C 1
ATOM 2136 O O . LYS A 1 267 ? 15.984 -38.844 -16.406 1 91.75 267 LYS A O 1
ATOM 2141 N N . SER A 1 268 ? 17.078 -38.719 -14.508 1 94.12 268 SER A N 1
ATOM 2142 C CA . SER A 1 268 ? 15.898 -39.031 -13.711 1 94.12 268 SER A CA 1
ATOM 2143 C C . SER A 1 268 ? 15.336 -37.75 -13.055 1 94.12 268 SER A C 1
ATOM 2145 O O . SER A 1 268 ? 15.766 -37.375 -11.961 1 94.12 268 SER A O 1
ATOM 2147 N N . ILE A 1 269 ? 14.266 -37.25 -13.797 1 97.12 269 ILE A N 1
ATOM 2148 C CA . ILE A 1 269 ? 13.773 -35.969 -13.367 1 97.12 269 ILE A CA 1
ATOM 2149 C C . ILE A 1 269 ? 12.281 -36.062 -13.031 1 97.12 269 ILE A C 1
ATOM 2151 O O . ILE A 1 269 ? 11.523 -36.719 -13.734 1 97.12 269 ILE A O 1
ATOM 2155 N N . LEU A 1 270 ? 11.891 -35.438 -11.961 1 97.94 270 LEU A N 1
ATOM 2156 C CA . LEU A 1 270 ? 10.5 -35.281 -11.578 1 97.94 270 LEU A CA 1
ATOM 2157 C C . LEU A 1 270 ? 10.156 -33.781 -11.445 1 97.94 270 LEU A C 1
ATOM 2159 O O . LEU A 1 270 ? 11.047 -32.969 -11.297 1 97.94 270 LEU A O 1
ATOM 2163 N N . ILE A 1 271 ? 8.93 -33.469 -11.602 1 97.81 271 ILE A N 1
ATOM 2164 C CA . ILE A 1 271 ? 8.461 -32.156 -11.234 1 97.81 271 ILE A CA 1
ATOM 2165 C C . ILE A 1 271 ? 7.512 -32.25 -10.039 1 97.81 271 ILE A C 1
ATOM 2167 O O . ILE A 1 271 ? 6.598 -33.062 -10.039 1 97.81 271 ILE A O 1
ATOM 2171 N N . TRP A 1 272 ? 7.793 -31.453 -9.016 1 97.12 272 TRP A N 1
ATOM 2172 C CA . TRP A 1 272 ? 7.039 -31.516 -7.766 1 97.12 272 TRP A CA 1
ATOM 2173 C C . TRP A 1 272 ? 6.121 -30.297 -7.625 1 97.12 272 TRP A C 1
ATOM 2175 O O . TRP A 1 272 ? 6.57 -29.156 -7.703 1 97.12 272 TRP A O 1
ATOM 2185 N N . GLY A 1 273 ? 4.82 -30.578 -7.301 1 95 273 GLY A N 1
ATOM 2186 C CA . GLY A 1 273 ? 3.768 -29.562 -7.293 1 95 273 GLY A CA 1
ATOM 2187 C C . GLY A 1 273 ? 3.119 -29.375 -8.648 1 95 273 GLY A C 1
ATOM 2188 O O . GLY A 1 273 ? 3.486 -28.453 -9.391 1 95 273 GLY A O 1
ATOM 2189 N N . VAL A 1 274 ? 2.166 -30.203 -8.953 1 94.31 274 VAL A N 1
ATOM 2190 C CA . VAL A 1 274 ? 1.545 -30.141 -10.273 1 94.31 274 VAL A CA 1
ATOM 2191 C C . VAL A 1 274 ? 0.365 -29.172 -10.234 1 94.31 274 VAL A C 1
ATOM 2193 O O . VAL A 1 274 ? -0.788 -29.578 -10.391 1 94.31 274 VAL A O 1
ATOM 2196 N N . SER A 1 275 ? 0.683 -27.984 -10.094 1 91.94 275 SER A N 1
ATOM 2197 C CA . SER A 1 275 ? -0.265 -26.875 -10.18 1 91.94 275 SER A CA 1
ATOM 2198 C C . SER A 1 275 ? -0.252 -26.234 -11.57 1 91.94 275 SER A C 1
ATOM 2200 O O . SER A 1 275 ? 0.358 -26.781 -12.492 1 91.94 275 SER A O 1
ATOM 2202 N N . GLY A 1 276 ? -0.97 -25.141 -11.641 1 92 276 GLY A N 1
ATOM 2203 C CA . GLY A 1 276 ? -0.921 -24.406 -12.891 1 92 276 GLY A CA 1
ATOM 2204 C C . GLY A 1 276 ? 0.487 -24.016 -13.305 1 92 276 GLY A C 1
ATOM 2205 O O . GLY A 1 276 ? 0.813 -24.016 -14.492 1 92 276 GLY A O 1
ATOM 2206 N N . ARG A 1 277 ? 1.335 -23.797 -12.375 1 92.75 277 ARG A N 1
ATOM 2207 C CA . ARG A 1 277 ? 2.717 -23.422 -12.648 1 92.75 277 ARG A CA 1
ATOM 2208 C C . ARG A 1 277 ? 3.467 -24.531 -13.352 1 92.75 277 ARG A C 1
ATOM 2210 O O . ARG A 1 277 ? 4.168 -24.297 -14.344 1 92.75 277 ARG A O 1
ATOM 2217 N N . ALA A 1 278 ? 3.312 -25.703 -12.805 1 94.31 278 ALA A N 1
ATOM 2218 C CA . ALA A 1 278 ? 3.973 -26.875 -13.398 1 94.31 278 ALA A CA 1
ATOM 2219 C C . ALA A 1 278 ? 3.482 -27.109 -14.828 1 94.31 278 ALA A C 1
ATOM 2221 O O . ALA A 1 278 ? 4.281 -27.391 -15.727 1 94.31 278 ALA A O 1
ATOM 2222 N N . VAL A 1 279 ? 2.205 -26.984 -14.938 1 94.75 279 VAL A N 1
ATOM 2223 C CA . VAL A 1 279 ? 1.598 -27.234 -16.234 1 94.75 279 VAL A CA 1
ATOM 2224 C C . VAL A 1 279 ? 2.117 -26.219 -17.25 1 94.75 279 VAL A C 1
ATOM 2226 O O . VAL A 1 279 ? 2.492 -26.594 -18.375 1 94.75 279 VAL A O 1
ATOM 2229 N N . THR A 1 280 ? 2.166 -25 -16.859 1 92.94 280 THR A N 1
ATOM 2230 C CA . THR A 1 280 ? 2.686 -23.953 -17.734 1 92.94 280 THR A CA 1
ATOM 2231 C C . THR A 1 280 ? 4.152 -24.203 -18.078 1 92.94 280 THR A C 1
ATOM 2233 O O . THR A 1 280 ? 4.543 -24.156 -19.25 1 92.94 280 THR A O 1
ATOM 2236 N N . LEU A 1 281 ? 4.906 -24.5 -17.125 1 91.81 281 LEU A N 1
ATOM 2237 C CA . LEU A 1 281 ? 6.336 -24.734 -17.297 1 91.81 281 LEU A CA 1
ATOM 2238 C C . LEU A 1 281 ? 6.582 -25.922 -18.234 1 91.81 281 LEU A C 1
ATOM 2240 O O . LEU A 1 281 ? 7.348 -25.812 -19.188 1 91.81 281 LEU A O 1
ATOM 2244 N N . MET A 1 282 ? 5.938 -27.016 -17.969 1 94.38 282 MET A N 1
ATOM 2245 C CA . MET A 1 282 ? 6.133 -28.266 -18.719 1 94.38 282 MET A CA 1
ATOM 2246 C C . MET A 1 282 ? 5.746 -28.094 -20.172 1 94.38 282 MET A C 1
ATOM 2248 O O . MET A 1 282 ? 6.465 -28.547 -21.078 1 94.38 282 MET A O 1
ATOM 2252 N N . ASN A 1 283 ? 4.641 -27.453 -20.359 1 94.38 283 ASN A N 1
ATOM 2253 C CA . ASN A 1 283 ? 4.148 -27.328 -21.734 1 94.38 283 ASN A CA 1
ATOM 2254 C C . ASN A 1 283 ? 4.953 -26.281 -22.516 1 94.38 283 ASN A C 1
ATOM 2256 O O . ASN A 1 283 ? 5.328 -26.531 -23.656 1 94.38 283 ASN A O 1
ATOM 2260 N N . HIS A 1 284 ? 5.223 -25.203 -21.922 1 91.56 284 HIS A N 1
ATOM 2261 C CA . HIS A 1 284 ? 5.945 -24.141 -22.609 1 91.56 284 HIS A CA 1
ATOM 2262 C C . HIS A 1 284 ? 7.348 -24.594 -23 1 91.56 284 HIS A C 1
ATOM 2264 O O . HIS A 1 284 ? 7.848 -24.234 -24.062 1 91.56 284 HIS A O 1
ATOM 2270 N N . LEU A 1 285 ? 7.957 -25.375 -22.156 1 90.38 285 LEU A N 1
ATOM 2271 C CA . LEU A 1 285 ? 9.32 -25.828 -22.406 1 90.38 285 LEU A CA 1
ATOM 2272 C C . LEU A 1 285 ? 9.32 -27.188 -23.094 1 90.38 285 LEU A C 1
ATOM 2274 O O . LEU A 1 285 ? 10.383 -27.766 -23.328 1 90.38 285 LEU A O 1
ATOM 2278 N N . CYS A 1 286 ? 8.227 -27.719 -23.359 1 91.88 286 CYS A N 1
ATOM 2279 C CA . CYS A 1 286 ? 8.07 -28.984 -24.047 1 91.88 286 CYS A CA 1
ATOM 2280 C C . CYS A 1 286 ? 8.805 -30.109 -23.328 1 91.88 286 CYS A C 1
ATOM 2282 O O . CYS A 1 286 ? 9.562 -30.859 -23.938 1 91.88 286 CYS A O 1
ATOM 2284 N N . LEU A 1 287 ? 8.586 -30.141 -22.047 1 94.12 287 LEU A N 1
ATOM 2285 C CA . LEU A 1 287 ? 9.195 -31.188 -21.234 1 94.12 287 LEU A CA 1
ATOM 2286 C C . LEU A 1 287 ? 8.312 -32.438 -21.188 1 94.12 287 LEU A C 1
ATOM 2288 O O . LEU A 1 287 ? 7.531 -32.594 -20.25 1 94.12 287 LEU A O 1
ATOM 2292 N N . ASN A 1 288 ? 8.523 -33.281 -22.062 1 91.56 288 ASN A N 1
ATOM 2293 C CA . ASN A 1 288 ? 7.691 -34.5 -22.141 1 91.56 288 ASN A CA 1
ATOM 2294 C C . ASN A 1 288 ? 8.203 -35.594 -21.219 1 91.56 288 ASN A C 1
ATOM 2296 O O . ASN A 1 288 ? 9.109 -35.344 -20.406 1 91.56 288 ASN A O 1
ATOM 2300 N N . LYS A 1 289 ? 7.586 -36.75 -21.344 1 92.75 289 LYS A N 1
ATOM 2301 C CA . LYS A 1 289 ? 7.832 -37.812 -20.391 1 92.75 289 LYS A CA 1
ATOM 2302 C C . LYS A 1 289 ? 9.242 -38.375 -20.547 1 92.75 289 LYS A C 1
ATOM 2304 O O . LYS A 1 289 ? 9.758 -39.031 -19.641 1 92.75 289 LYS A O 1
ATOM 2309 N N . ASN A 1 290 ? 9.812 -38.188 -21.672 1 93.12 290 ASN A N 1
ATOM 2310 C CA . ASN A 1 290 ? 11.18 -38.656 -21.891 1 93.12 290 ASN A CA 1
ATOM 2311 C C . ASN A 1 290 ? 12.18 -37.781 -21.125 1 93.12 290 ASN A C 1
ATOM 2313 O O . ASN A 1 290 ? 13.305 -38.219 -20.859 1 93.12 290 ASN A O 1
ATOM 2317 N N . ILE A 1 291 ? 11.805 -36.625 -20.812 1 95.06 291 ILE A N 1
ATOM 2318 C CA . ILE A 1 291 ? 12.672 -35.688 -20.109 1 95.06 291 ILE A CA 1
ATOM 2319 C C . ILE A 1 291 ? 12.32 -35.688 -18.625 1 95.06 291 ILE A C 1
ATOM 2321 O O . ILE A 1 291 ? 13.188 -35.938 -17.781 1 95.06 291 ILE A O 1
ATOM 2325 N N . VAL A 1 292 ? 11.055 -35.375 -18.297 1 97 292 VAL A N 1
ATOM 2326 C CA . VAL A 1 292 ? 10.523 -35.406 -16.938 1 97 292 VAL A CA 1
ATOM 2327 C C . VAL A 1 292 ? 9.562 -36.594 -16.781 1 97 292 VAL A C 1
ATOM 2329 O O . VAL A 1 292 ? 8.492 -36.625 -17.391 1 97 292 VAL A O 1
ATOM 2332 N N . LYS A 1 293 ? 9.875 -37.406 -15.961 1 96.94 293 LYS A N 1
ATOM 2333 C CA . LYS A 1 293 ? 9.211 -38.719 -15.961 1 96.94 293 LYS A CA 1
ATOM 2334 C C . LYS A 1 293 ? 7.816 -38.625 -15.344 1 96.94 293 LYS A C 1
ATOM 2336 O O . LYS A 1 293 ? 6.855 -39.156 -15.898 1 96.94 293 LYS A O 1
ATOM 2341 N N . PHE A 1 294 ? 7.738 -38 -14.164 1 97.81 294 PHE A N 1
ATOM 2342 C CA . PHE A 1 294 ? 6.473 -37.938 -13.438 1 97.81 294 PHE A CA 1
ATOM 2343 C C . PHE A 1 294 ? 6.277 -36.562 -12.812 1 97.81 294 PHE A C 1
ATOM 2345 O O . PHE A 1 294 ? 7.246 -35.844 -12.609 1 97.81 294 PHE A O 1
ATOM 2352 N N . GLY A 1 295 ? 5.004 -36.25 -12.672 1 98.06 295 GLY A N 1
ATOM 2353 C CA . GLY A 1 295 ? 4.656 -35.219 -11.711 1 98.06 295 GLY A CA 1
ATOM 2354 C C . GLY A 1 295 ? 4.395 -35.75 -10.32 1 98.06 295 GLY A C 1
ATOM 2355 O O . GLY A 1 295 ? 3.973 -36.906 -10.164 1 98.06 295 GLY A O 1
ATOM 2356 N N . VAL A 1 296 ? 4.676 -34.969 -9.352 1 97.81 296 VAL A N 1
ATOM 2357 C CA . VAL A 1 296 ? 4.41 -35.312 -7.965 1 97.81 296 VAL A CA 1
ATOM 2358 C C . VAL A 1 296 ? 3.477 -34.312 -7.328 1 97.81 296 VAL A C 1
ATOM 2360 O O . VAL A 1 296 ? 3.656 -33.094 -7.508 1 97.81 296 VAL A O 1
ATOM 2363 N N . ASP A 1 297 ? 2.492 -34.719 -6.645 1 96.19 297 ASP A N 1
ATOM 2364 C CA . ASP A 1 297 ? 1.606 -33.781 -5.938 1 96.19 297 ASP A CA 1
ATOM 2365 C C . ASP A 1 297 ? 1.082 -34.406 -4.645 1 96.19 297 ASP A C 1
ATOM 2367 O O . ASP A 1 297 ? 0.765 -35.594 -4.613 1 96.19 297 ASP A O 1
ATOM 2371 N N . VAL A 1 298 ? 0.95 -33.594 -3.59 1 93.38 298 VAL A N 1
ATOM 2372 C CA . VAL A 1 298 ? 0.456 -34.062 -2.299 1 93.38 298 VAL A CA 1
ATOM 2373 C C . VAL A 1 298 ? -1.065 -34.188 -2.34 1 93.38 298 VAL A C 1
ATOM 2375 O O . VAL A 1 298 ? -1.66 -34.875 -1.517 1 93.38 298 VAL A O 1
ATOM 2378 N N . ASN A 1 299 ? -1.713 -33.531 -3.246 1 91.12 299 ASN A N 1
ATOM 2379 C CA . ASN A 1 299 ? -3.158 -33.625 -3.428 1 91.12 299 ASN A CA 1
ATOM 2380 C C . ASN A 1 299 ? -3.568 -35 -3.91 1 91.12 299 ASN A C 1
ATOM 2382 O O . ASN A 1 299 ? -3.303 -35.375 -5.055 1 91.12 299 ASN A O 1
ATOM 2386 N N . ILE A 1 300 ? -4.297 -35.688 -3.107 1 91.38 300 ILE A N 1
ATOM 2387 C CA . ILE A 1 300 ? -4.645 -37.062 -3.361 1 91.38 300 ILE A CA 1
ATOM 2388 C C . ILE A 1 300 ? -5.523 -37.156 -4.609 1 91.38 300 ILE A C 1
ATOM 2390 O O . ILE A 1 300 ? -5.445 -38.156 -5.355 1 91.38 300 ILE A O 1
ATOM 2394 N N . ASN A 1 301 ? -6.305 -36.156 -4.914 1 89.06 301 ASN A N 1
ATOM 2395 C CA . ASN A 1 301 ? -7.188 -36.188 -6.07 1 89.06 301 ASN A CA 1
ATOM 2396 C C . ASN A 1 301 ? -6.402 -36.125 -7.379 1 89.06 301 ASN A C 1
ATOM 2398 O O . ASN A 1 301 ? -6.879 -36.594 -8.414 1 89.06 301 ASN A O 1
ATOM 2402 N N . LYS A 1 302 ? -5.238 -35.625 -7.309 1 93.56 302 LYS A N 1
ATOM 2403 C CA . LYS A 1 302 ? -4.414 -35.5 -8.508 1 93.56 302 LYS A CA 1
ATOM 2404 C C . LYS A 1 302 ? -3.592 -36.781 -8.727 1 93.56 302 LYS A C 1
ATOM 2406 O O . LYS A 1 302 ? -3.158 -37.062 -9.852 1 93.56 302 LYS A O 1
ATOM 2411 N N . GLN A 1 303 ? -3.391 -37.531 -7.66 1 95.25 303 GLN A N 1
ATOM 2412 C CA . GLN A 1 303 ? -2.576 -38.75 -7.762 1 95.25 303 GLN A CA 1
ATOM 2413 C C . GLN A 1 303 ? -3.25 -39.781 -8.641 1 95.25 303 GLN A C 1
ATOM 2415 O O . GLN A 1 303 ? -4.453 -40.031 -8.516 1 95.25 303 GLN A O 1
ATOM 2420 N N . GLY A 1 304 ? -2.471 -40.281 -9.5 1 96.38 304 GLY A N 1
ATOM 2421 C CA . GLY A 1 304 ? -3.002 -41.25 -10.445 1 96.38 304 GLY A CA 1
ATOM 2422 C C . GLY A 1 304 ? -3.547 -40.625 -11.711 1 96.38 304 GLY A C 1
ATOM 2423 O O . GLY A 1 304 ? -3.854 -41.312 -12.68 1 96.38 304 GLY A O 1
ATOM 2424 N N . ARG A 1 305 ? -3.637 -39.344 -11.719 1 96.62 305 ARG A N 1
ATOM 2425 C CA . ARG A 1 305 ? -4.086 -38.625 -12.898 1 96.62 305 ARG A CA 1
ATOM 2426 C C . ARG A 1 305 ? -2.9 -38.156 -13.742 1 96.62 305 ARG A C 1
ATOM 2428 O O . ARG A 1 305 ? -1.762 -38.562 -13.492 1 96.62 305 ARG A O 1
ATOM 2435 N N . TYR A 1 306 ? -3.18 -37.344 -14.789 1 97.19 306 TYR A N 1
ATOM 2436 C CA . TYR A 1 306 ? -2.129 -37 -15.75 1 97.19 306 TYR A CA 1
ATOM 2437 C C . TYR A 1 306 ? -2.041 -35.5 -15.977 1 97.19 306 TYR A C 1
ATOM 2439 O O . TYR A 1 306 ? -3.062 -34.812 -15.992 1 97.19 306 TYR A O 1
ATOM 2447 N N . ILE A 1 307 ? -0.819 -35 -16.172 1 96.38 307 ILE A N 1
ATOM 2448 C CA . ILE A 1 307 ? -0.577 -33.594 -16.391 1 96.38 307 ILE A CA 1
ATOM 2449 C C . ILE A 1 307 ? -1.174 -33.156 -17.734 1 96.38 307 ILE A C 1
ATOM 2451 O O . ILE A 1 307 ? -0.9 -33.781 -18.766 1 96.38 307 ILE A O 1
ATOM 2455 N N . PRO A 1 308 ? -1.963 -32.125 -17.734 1 95.31 308 PRO A N 1
ATOM 2456 C CA . PRO A 1 308 ? -2.52 -31.656 -19 1 95.31 308 PRO A CA 1
ATOM 2457 C C . PRO A 1 308 ? -1.441 -31.281 -20.016 1 95.31 308 PRO A C 1
ATOM 2459 O O . PRO A 1 308 ? -0.487 -30.578 -19.672 1 95.31 308 PRO A O 1
ATOM 2462 N N . GLY A 1 309 ? -1.606 -31.75 -21.266 1 95.19 309 GLY A N 1
ATOM 2463 C CA . GLY A 1 309 ? -0.72 -31.359 -22.359 1 95.19 309 GLY A CA 1
ATOM 2464 C C . GLY A 1 309 ? 0.448 -32.312 -22.547 1 95.19 309 GLY A C 1
ATOM 2465 O O . GLY A 1 309 ? 0.51 -33.031 -23.531 1 95.19 309 GLY A O 1
ATOM 2466 N N . THR A 1 310 ? 1.306 -32.438 -21.469 1 95.81 310 THR A N 1
ATOM 2467 C CA . THR A 1 310 ? 2.521 -33.25 -21.625 1 95.81 310 THR A CA 1
ATOM 2468 C C . THR A 1 310 ? 2.266 -34.688 -21.25 1 95.81 310 THR A C 1
ATOM 2470 O O . THR A 1 310 ? 3.041 -35.594 -21.625 1 95.81 310 THR A O 1
ATOM 2473 N N . GLY A 1 311 ? 1.307 -34.938 -20.359 1 96.56 311 GLY A N 1
ATOM 2474 C CA . GLY A 1 311 ? 0.76 -36.281 -20.219 1 96.56 311 GLY A CA 1
ATOM 2475 C C . GLY A 1 311 ? 1.468 -37.094 -19.172 1 96.56 311 GLY A C 1
ATOM 2476 O O . GLY A 1 311 ? 1.188 -38.312 -19.016 1 96.56 311 GLY A O 1
ATOM 2477 N N . GLN A 1 312 ? 2.275 -36.562 -18.406 1 97.31 312 GLN A N 1
ATOM 2478 C CA . GLN A 1 312 ? 2.947 -37.344 -17.359 1 97.31 312 GLN A CA 1
ATOM 2479 C C . GLN A 1 312 ? 1.962 -37.781 -16.266 1 97.31 312 GLN A C 1
ATOM 2481 O O . GLN A 1 312 ? 1.069 -37 -15.898 1 97.31 312 GLN A O 1
ATOM 2486 N N . ARG A 1 313 ? 2.178 -38.906 -15.789 1 98 313 ARG A N 1
ATOM 2487 C CA . ARG A 1 313 ? 1.394 -39.406 -14.648 1 98 313 ARG A CA 1
ATOM 2488 C C . ARG A 1 313 ? 1.792 -38.656 -13.375 1 98 313 ARG A C 1
ATOM 2490 O O . ARG A 1 313 ? 2.973 -38.375 -13.148 1 98 313 ARG A O 1
ATOM 2497 N N . ILE A 1 314 ? 0.811 -38.344 -12.57 1 97.88 314 ILE A N 1
ATOM 2498 C CA . ILE A 1 314 ? 1.041 -37.719 -11.273 1 97.88 314 ILE A CA 1
ATOM 2499 C C . ILE A 1 314 ? 1.09 -38.781 -10.18 1 97.88 314 ILE A C 1
ATOM 2501 O O . ILE A 1 314 ? 0.146 -39.562 -10.023 1 97.88 314 ILE A O 1
ATOM 2505 N N . ILE A 1 315 ? 2.148 -38.844 -9.422 1 98.12 315 ILE A N 1
ATOM 2506 C CA . ILE A 1 315 ? 2.332 -39.875 -8.406 1 98.12 315 ILE A CA 1
ATOM 2507 C C . ILE A 1 315 ? 2.373 -39.219 -7.023 1 98.12 315 ILE A C 1
ATOM 2509 O O . ILE A 1 315 ? 2.428 -38 -6.902 1 98.12 315 ILE A O 1
ATOM 2513 N N . SER A 1 316 ? 2.373 -40.062 -6.008 1 97.19 316 SER A N 1
ATOM 2514 C CA . SER A 1 316 ? 2.404 -39.594 -4.625 1 97.19 316 SER A CA 1
ATOM 2515 C C . SER A 1 316 ? 3.824 -39.25 -4.191 1 97.19 316 SER A C 1
ATOM 2517 O O . SER A 1 316 ? 4.793 -39.719 -4.789 1 97.19 316 SER A O 1
ATOM 2519 N N . PRO A 1 317 ? 3.887 -38.406 -3.18 1 95.62 317 PRO A N 1
ATOM 2520 C CA . PRO A 1 317 ? 5.207 -38.125 -2.607 1 95.62 317 PRO A CA 1
ATOM 2521 C C . PRO A 1 317 ? 5.945 -39.406 -2.191 1 95.62 317 PRO A C 1
ATOM 2523 O O . PRO A 1 317 ? 7.152 -39.5 -2.412 1 95.62 317 PRO A O 1
ATOM 2526 N N . ALA A 1 318 ? 5.258 -40.312 -1.572 1 95.56 318 ALA A N 1
ATOM 2527 C CA . ALA A 1 318 ? 5.871 -41.594 -1.146 1 95.56 318 ALA A CA 1
ATOM 2528 C C . ALA A 1 318 ? 6.484 -42.312 -2.33 1 95.56 318 ALA A C 1
ATOM 2530 O O . ALA A 1 318 ? 7.609 -42.812 -2.242 1 95.56 318 ALA A O 1
ATOM 2531 N N . ASP A 1 319 ? 5.789 -42.375 -3.43 1 96.69 319 ASP A N 1
ATOM 2532 C CA . ASP A 1 319 ? 6.281 -43.031 -4.637 1 96.69 319 ASP A CA 1
ATOM 2533 C C . ASP A 1 319 ? 7.496 -42.312 -5.207 1 96.69 319 ASP A C 1
ATOM 2535 O O . ASP A 1 319 ? 8.422 -42.938 -5.723 1 96.69 319 ASP A O 1
ATOM 2539 N N . ALA A 1 320 ? 7.457 -41.031 -5.172 1 96.12 320 ALA A N 1
ATOM 2540 C CA . ALA A 1 320 ? 8.555 -40.219 -5.68 1 96.12 320 ALA A CA 1
ATOM 2541 C C . ALA A 1 320 ? 9.852 -40.5 -4.922 1 96.12 320 ALA A C 1
ATOM 2543 O O . ALA A 1 320 ? 10.922 -40.594 -5.52 1 96.12 320 ALA A O 1
ATOM 2544 N N . VAL A 1 321 ? 9.719 -40.562 -3.613 1 94.44 321 VAL A N 1
ATOM 2545 C CA . VAL A 1 321 ? 10.875 -40.812 -2.766 1 94.44 321 VAL A CA 1
ATOM 2546 C C . VAL A 1 321 ? 11.469 -42.188 -3.105 1 94.44 321 VAL A C 1
ATOM 2548 O O . VAL A 1 321 ? 12.688 -42.344 -3.164 1 94.44 321 VAL A O 1
ATOM 2551 N N . LEU A 1 322 ? 10.617 -43.125 -3.322 1 93.56 322 LEU A N 1
ATOM 2552 C CA . LEU A 1 322 ? 11.039 -44.469 -3.645 1 93.56 322 LEU A CA 1
ATOM 2553 C C . LEU A 1 322 ? 11.789 -44.5 -4.973 1 93.56 322 LEU A C 1
ATOM 2555 O O . LEU A 1 322 ? 12.703 -45.312 -5.156 1 93.56 322 LEU A O 1
ATOM 2559 N N . LEU A 1 323 ? 11.477 -43.656 -5.828 1 93.12 323 LEU A N 1
ATOM 2560 C CA . LEU A 1 323 ? 12.094 -43.594 -7.152 1 93.12 323 LEU A CA 1
ATOM 2561 C C . LEU A 1 323 ? 13.516 -43.031 -7.066 1 93.12 323 LEU A C 1
ATOM 2563 O O . LEU A 1 323 ? 14.32 -43.25 -7.98 1 93.12 323 LEU A O 1
ATOM 2567 N N . SER A 1 324 ? 13.844 -42.312 -6.035 1 91.06 324 SER A N 1
ATOM 2568 C CA . SER A 1 324 ? 15.164 -41.688 -5.82 1 91.06 324 SER A CA 1
ATOM 2569 C C . SER A 1 324 ? 15.641 -40.938 -7.059 1 91.06 324 SER A C 1
ATOM 2571 O O . SER A 1 324 ? 16.672 -41.281 -7.637 1 91.06 324 SER A O 1
ATOM 2573 N N . PRO A 1 325 ? 14.914 -39.906 -7.496 1 95.5 325 PRO A N 1
ATOM 2574 C CA . PRO A 1 325 ? 15.297 -39.156 -8.688 1 95.5 325 PRO A CA 1
ATOM 2575 C C . PRO A 1 325 ? 16.625 -38.406 -8.516 1 95.5 325 PRO A C 1
ATOM 2577 O O . PRO A 1 325 ? 17.047 -38.156 -7.387 1 95.5 325 PRO A O 1
ATOM 2580 N N . GLU A 1 326 ? 17.234 -38.125 -9.664 1 95.38 326 GLU A N 1
ATOM 2581 C CA . GLU A 1 326 ? 18.453 -37.312 -9.641 1 95.38 326 GLU A CA 1
ATOM 2582 C C . GLU A 1 326 ? 18.125 -35.812 -9.469 1 95.38 326 GLU A C 1
ATOM 2584 O O . GLU A 1 326 ? 18.891 -35.094 -8.852 1 95.38 326 GLU A O 1
ATOM 2589 N N . LEU A 1 327 ? 17 -35.406 -10.07 1 96.31 327 LEU A N 1
ATOM 2590 C CA . LEU A 1 327 ? 16.625 -34 -10.062 1 96.31 327 LEU A CA 1
ATOM 2591 C C . LEU A 1 327 ? 15.117 -33.844 -9.875 1 96.31 327 LEU A C 1
ATOM 2593 O O . LEU A 1 327 ? 14.336 -34.594 -10.484 1 96.31 327 LEU A O 1
ATOM 2597 N N . VAL A 1 328 ? 14.797 -33.031 -9.016 1 97.19 328 VAL A N 1
ATOM 2598 C CA . VAL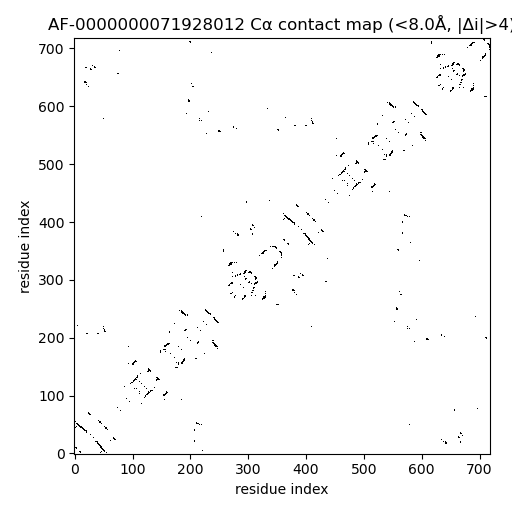 A 1 328 ? 13.398 -32.656 -8.828 1 97.19 328 VAL A CA 1
ATOM 2599 C C . VAL A 1 328 ? 13.219 -31.172 -9.18 1 97.19 328 VAL A C 1
ATOM 2601 O O . VAL A 1 328 ? 13.859 -30.297 -8.586 1 97.19 328 VAL A O 1
ATOM 2604 N N . ILE A 1 329 ? 12.391 -30.891 -10.188 1 96.12 329 ILE A N 1
ATOM 2605 C CA . ILE A 1 329 ? 12.008 -29.516 -10.508 1 96.12 329 ILE A CA 1
ATOM 2606 C C . ILE A 1 329 ? 10.938 -29.047 -9.523 1 96.12 329 ILE A C 1
ATOM 2608 O O . ILE A 1 329 ? 9.898 -29.672 -9.375 1 96.12 329 ILE A O 1
ATOM 2612 N N . ILE A 1 330 ? 11.195 -27.938 -8.859 1 95.25 330 ILE A N 1
ATOM 2613 C CA . ILE A 1 330 ? 10.266 -27.344 -7.906 1 95.25 330 ILE A CA 1
ATOM 2614 C C . ILE A 1 330 ? 9.422 -26.281 -8.602 1 95.25 330 ILE A C 1
ATOM 2616 O O . ILE A 1 330 ? 9.938 -25.219 -8.969 1 95.25 330 ILE A O 1
ATOM 2620 N N . SER A 1 331 ? 8.164 -26.547 -8.695 1 92.81 331 SER A N 1
ATOM 2621 C CA . SER A 1 331 ? 7.297 -25.656 -9.445 1 92.81 331 SER A CA 1
ATOM 2622 C C . SER A 1 331 ? 7.129 -24.312 -8.727 1 92.81 331 SER A C 1
ATOM 2624 O O . SER A 1 331 ? 7.039 -23.266 -9.367 1 92.81 331 SER A O 1
ATOM 2626 N N . ASN A 1 332 ? 7.043 -24.312 -7.457 1 92.56 332 ASN A N 1
ATOM 2627 C CA . ASN A 1 332 ? 6.934 -23.109 -6.629 1 92.56 332 ASN A CA 1
ATOM 2628 C C . ASN A 1 332 ? 7.977 -23.109 -5.516 1 92.56 332 ASN A C 1
ATOM 2630 O O . ASN A 1 332 ? 7.926 -23.938 -4.605 1 92.56 332 ASN A O 1
ATOM 2634 N N . TYR A 1 333 ? 8.812 -22.172 -5.57 1 90.62 333 TYR A N 1
ATOM 2635 C CA . TYR A 1 333 ? 9.953 -22.094 -4.664 1 90.62 333 TYR A CA 1
ATOM 2636 C C . TYR A 1 333 ? 9.492 -22.016 -3.211 1 90.62 333 TYR A C 1
ATOM 2638 O O . TYR A 1 333 ? 10.227 -22.406 -2.299 1 90.62 333 TYR A O 1
ATOM 2646 N N . ASN A 1 334 ? 8.328 -21.562 -2.936 1 90.19 334 ASN A N 1
ATOM 2647 C CA . ASN A 1 334 ? 7.816 -21.438 -1.575 1 90.19 334 ASN A CA 1
ATOM 2648 C C . ASN A 1 334 ? 7.781 -22.797 -0.867 1 90.19 334 ASN A C 1
ATOM 2650 O O . ASN A 1 334 ? 7.855 -22.859 0.361 1 90.19 334 ASN A O 1
ATOM 2654 N N . TYR A 1 335 ? 7.73 -23.875 -1.642 1 91.81 335 TYR A N 1
ATOM 2655 C CA . TYR A 1 335 ? 7.562 -25.203 -1.059 1 91.81 335 TYR A CA 1
ATOM 2656 C C . TYR A 1 335 ? 8.891 -25.953 -1.026 1 91.81 335 TYR A C 1
ATOM 2658 O O . TYR A 1 335 ? 8.922 -27.141 -0.739 1 91.81 335 TYR A O 1
ATOM 2666 N N . LEU A 1 336 ? 9.969 -25.25 -1.342 1 92.5 336 LEU A N 1
ATOM 2667 C CA . LEU A 1 336 ? 11.273 -25.891 -1.48 1 92.5 336 LEU A CA 1
ATOM 2668 C C . LEU A 1 336 ? 11.633 -26.688 -0.225 1 92.5 336 LEU A C 1
ATOM 2670 O O . LEU A 1 336 ? 11.914 -27.875 -0.3 1 92.5 336 LEU A O 1
ATOM 2674 N N . ASP A 1 337 ? 11.539 -26.047 0.944 1 91.19 337 ASP A N 1
ATOM 2675 C CA . ASP A 1 337 ? 11.938 -26.688 2.189 1 91.19 337 ASP A CA 1
ATOM 2676 C C . ASP A 1 337 ? 11.023 -27.875 2.502 1 91.19 337 ASP A C 1
ATOM 2678 O O . ASP A 1 337 ? 11.492 -28.938 2.922 1 91.19 337 ASP A O 1
ATOM 2682 N N . GLU A 1 338 ? 9.734 -27.688 2.316 1 90.94 338 GLU A N 1
ATOM 2683 C CA . GLU A 1 338 ? 8.758 -28.766 2.527 1 90.94 338 GLU A CA 1
ATOM 2684 C C . GLU A 1 338 ? 9.062 -29.953 1.634 1 90.94 338 GLU A C 1
ATOM 2686 O O . GLU A 1 338 ? 9.023 -31.109 2.092 1 90.94 338 GLU A O 1
ATOM 2691 N N . ILE A 1 339 ? 9.398 -29.734 0.406 1 93.5 339 ILE A N 1
ATOM 2692 C CA . ILE A 1 339 ? 9.633 -30.781 -0.581 1 93.5 339 ILE A CA 1
ATOM 2693 C C . ILE A 1 339 ? 10.961 -31.484 -0.287 1 93.5 339 ILE A C 1
ATOM 2695 O O . ILE A 1 339 ? 11.031 -32.719 -0.279 1 93.5 339 ILE A O 1
ATOM 2699 N N . MET A 1 340 ? 11.984 -30.688 0.033 1 93.31 340 MET A N 1
ATOM 2700 C CA . MET A 1 340 ? 13.312 -31.25 0.296 1 93.31 340 MET A CA 1
ATOM 2701 C C . MET A 1 340 ? 13.289 -32.156 1.527 1 93.31 340 MET A C 1
ATOM 2703 O O . MET A 1 340 ? 14.039 -33.125 1.6 1 93.31 340 MET A O 1
ATOM 2707 N N . SER A 1 341 ? 12.414 -31.859 2.449 1 92.44 341 SER A N 1
ATOM 2708 C CA . SER A 1 341 ? 12.352 -32.594 3.703 1 92.44 341 SER A CA 1
ATOM 2709 C C . SER A 1 341 ? 11.859 -34.031 3.479 1 92.44 341 SER A C 1
ATOM 2711 O O . SER A 1 341 ? 12.039 -34.906 4.336 1 92.44 341 SER A O 1
ATOM 2713 N N . ASN A 1 342 ? 11.211 -34.281 2.361 1 92.69 342 ASN A N 1
ATOM 2714 C CA . ASN A 1 342 ? 10.703 -35.625 2.047 1 92.69 342 ASN A CA 1
ATOM 2715 C C . ASN A 1 342 ? 11.836 -36.562 1.67 1 92.69 342 ASN A C 1
ATOM 2717 O O . ASN A 1 342 ? 11.656 -37.781 1.666 1 92.69 342 ASN A O 1
ATOM 2721 N N . PHE A 1 343 ? 12.953 -36 1.274 1 93.19 343 PHE A N 1
ATOM 2722 C CA . PHE A 1 343 ? 14.039 -36.812 0.757 1 93.19 343 PHE A CA 1
ATOM 2723 C C . PHE A 1 343 ? 15.18 -36.906 1.769 1 93.19 343 PHE A C 1
ATOM 2725 O O . PHE A 1 343 ? 15.383 -36 2.561 1 93.19 343 PHE A O 1
ATOM 2732 N N . ASP A 1 344 ? 15.828 -38.031 1.852 1 82.5 344 ASP A N 1
ATOM 2733 C CA . ASP A 1 344 ? 16.922 -38.219 2.805 1 82.5 344 ASP A CA 1
ATOM 2734 C C . ASP A 1 344 ? 18.203 -37.594 2.287 1 82.5 344 ASP A C 1
ATOM 2736 O O . ASP A 1 344 ? 18.859 -36.844 3.004 1 82.5 344 ASP A O 1
ATOM 2740 N N . SER A 1 345 ? 18.828 -38.125 1.139 1 81.38 345 SER A N 1
ATOM 2741 C CA . SER A 1 345 ? 20.078 -37.531 0.652 1 81.38 345 SER A CA 1
ATOM 2742 C C . SER A 1 345 ? 20.266 -37.812 -0.837 1 81.38 345 SER A C 1
ATOM 2744 O O . SER A 1 345 ? 19.531 -38.594 -1.428 1 81.38 345 SER A O 1
ATOM 2746 N N . ASN A 1 346 ? 21.078 -37 -1.564 1 87.69 346 ASN A N 1
ATOM 2747 C CA . ASN A 1 346 ? 21.625 -37.188 -2.904 1 87.69 346 ASN A CA 1
ATOM 2748 C C . ASN A 1 346 ? 20.609 -36.812 -3.982 1 87.69 346 ASN A C 1
ATOM 2750 O O . ASN A 1 346 ? 20.562 -37.469 -5.031 1 87.69 346 ASN A O 1
ATOM 2754 N N . VAL A 1 347 ? 19.688 -35.969 -3.674 1 94.19 347 VAL A N 1
ATOM 2755 C CA . VAL A 1 347 ? 18.75 -35.469 -4.668 1 94.19 347 VAL A CA 1
ATOM 2756 C C . VAL A 1 347 ? 19 -34 -4.93 1 94.19 347 VAL A C 1
ATOM 2758 O O . VAL A 1 347 ? 19.25 -33.219 -3.996 1 94.19 347 VAL A O 1
ATOM 2761 N N . HIS A 1 348 ? 19 -33.625 -6.172 1 95.94 348 HIS A N 1
ATOM 2762 C CA . HIS A 1 348 ? 19.125 -32.25 -6.559 1 95.94 348 HIS A CA 1
ATOM 2763 C C . HIS A 1 348 ? 17.766 -31.609 -6.82 1 95.94 348 HIS A C 1
ATOM 2765 O O . HIS A 1 348 ? 16.828 -32.312 -7.238 1 95.94 348 HIS A O 1
ATOM 2771 N N . PHE A 1 349 ? 17.688 -30.375 -6.504 1 95.75 349 PHE A N 1
ATOM 2772 C CA . PHE A 1 349 ? 16.453 -29.609 -6.719 1 95.75 349 PHE A CA 1
ATOM 2773 C C . PHE A 1 349 ? 16.734 -28.359 -7.539 1 95.75 349 PHE A C 1
ATOM 2775 O O . PHE A 1 349 ? 17.734 -27.688 -7.332 1 95.75 349 PHE A O 1
ATOM 2782 N N . VAL A 1 350 ? 15.828 -28.062 -8.484 1 93.5 350 VAL A N 1
ATOM 2783 C CA . VAL A 1 350 ? 15.992 -26.844 -9.266 1 93.5 350 VAL A CA 1
ATOM 2784 C C . VAL A 1 350 ? 14.688 -26.062 -9.266 1 93.5 350 VAL A C 1
ATOM 2786 O O . VAL A 1 350 ? 13.602 -26.641 -9.359 1 93.5 350 VAL A O 1
ATOM 2789 N N . THR A 1 351 ? 14.797 -24.781 -9.031 1 88.81 351 THR A N 1
ATOM 2790 C CA . THR A 1 351 ? 13.648 -23.891 -9.086 1 88.81 351 THR A CA 1
ATOM 2791 C C . THR A 1 351 ? 13.523 -23.234 -10.461 1 88.81 351 THR A C 1
ATOM 2793 O O . THR A 1 351 ? 14.414 -23.375 -11.297 1 88.81 351 THR A O 1
ATOM 2796 N N . PHE A 1 352 ? 12.414 -22.578 -10.688 1 80.69 352 PHE A N 1
ATOM 2797 C CA . PHE A 1 352 ? 12.102 -22 -11.992 1 80.69 352 PHE A CA 1
ATOM 2798 C C . PHE A 1 352 ? 13.203 -21.047 -12.438 1 80.69 352 PHE A C 1
ATOM 2800 O O . PHE A 1 352 ? 13.508 -20.953 -13.633 1 80.69 352 PHE A O 1
ATOM 2807 N N . ASP A 1 353 ? 13.797 -20.359 -11.508 1 74.19 353 ASP A N 1
ATOM 2808 C CA . ASP A 1 353 ? 14.789 -19.344 -11.828 1 74.19 353 ASP A CA 1
ATOM 2809 C C . ASP A 1 353 ? 16.172 -19.969 -12.055 1 74.19 353 ASP A C 1
ATOM 2811 O O . ASP A 1 353 ? 17.156 -19.266 -12.234 1 74.19 353 ASP A O 1
ATOM 2815 N N . GLY A 1 354 ? 16.203 -21.234 -11.977 1 75.94 354 GLY A N 1
ATOM 2816 C CA . GLY A 1 354 ? 17.438 -21.938 -12.305 1 75.94 354 GLY A CA 1
ATOM 2817 C C . GLY A 1 354 ? 18.359 -22.109 -11.117 1 75.94 354 GLY A C 1
ATOM 2818 O O . GLY A 1 354 ? 19.531 -22.469 -11.281 1 75.94 354 GLY A O 1
ATOM 2819 N N . GLN A 1 355 ? 17.828 -21.844 -10.016 1 82.44 355 GLN A N 1
ATOM 2820 C CA . GLN A 1 355 ? 18.672 -22.031 -8.828 1 82.44 355 GLN A CA 1
ATOM 2821 C C . GLN A 1 355 ? 18.688 -23.5 -8.391 1 82.44 355 GLN A C 1
ATOM 2823 O O . GLN A 1 355 ? 17.625 -24.109 -8.234 1 82.44 355 GLN A O 1
ATOM 2828 N N . LEU A 1 356 ? 19.922 -23.969 -8.227 1 90.12 356 LEU A N 1
ATOM 2829 C CA . LEU A 1 356 ? 20.094 -25.359 -7.84 1 90.12 356 LEU A CA 1
ATOM 2830 C C . LEU A 1 356 ? 20.266 -25.484 -6.332 1 90.12 356 LEU A C 1
ATOM 2832 O O . LEU A 1 356 ? 20.969 -24.688 -5.711 1 90.12 356 LEU A O 1
ATOM 2836 N N . HIS A 1 357 ? 19.562 -26.422 -5.797 1 89.38 357 HIS A N 1
ATOM 2837 C CA . HIS A 1 357 ? 19.656 -26.781 -4.387 1 89.38 357 HIS A CA 1
ATOM 2838 C C . HIS A 1 357 ? 19.969 -28.266 -4.223 1 89.38 357 HIS A C 1
ATOM 2840 O O . HIS A 1 357 ? 19.75 -29.062 -5.137 1 89.38 357 HIS A O 1
ATOM 2846 N N . PHE A 1 358 ? 20.641 -28.531 -3.088 1 87.38 358 PHE A N 1
ATOM 2847 C CA . PHE A 1 358 ? 21.047 -29.922 -2.873 1 87.38 358 PHE A CA 1
ATOM 2848 C C . PHE A 1 358 ? 20.703 -30.375 -1.46 1 87.38 358 PHE A C 1
ATOM 2850 O O . PHE A 1 358 ? 20.797 -29.594 -0.511 1 87.38 358 PHE A O 1
ATOM 2857 N N . LYS A 1 359 ? 20.016 -31.484 -1.454 1 79.44 359 LYS A N 1
ATOM 2858 C CA . LYS A 1 359 ? 19.859 -32.188 -0.188 1 79.44 359 LYS A CA 1
ATOM 2859 C C . LYS A 1 359 ? 20.703 -33.469 -0.165 1 79.44 359 LYS A C 1
ATOM 2861 O O . LYS A 1 359 ? 20.609 -34.281 -1.072 1 79.44 359 LYS A O 1
ATOM 2866 N N . MET B 1 1 ? -3.537 -7.207 -35.219 1 50.66 1 MET B N 1
ATOM 2867 C CA . MET B 1 1 ? -4.512 -6.414 -34.469 1 50.66 1 MET B CA 1
ATOM 2868 C C . MET B 1 1 ? -3.855 -5.715 -33.281 1 50.66 1 MET B C 1
ATOM 2870 O O . MET B 1 1 ? -3.051 -6.316 -32.562 1 50.66 1 MET B O 1
ATOM 2874 N N . GLU B 1 2 ? -3.633 -4.387 -33.25 1 72.88 2 GLU B N 1
ATOM 2875 C CA . GLU B 1 2 ? -2.988 -3.566 -32.25 1 72.88 2 GLU B CA 1
ATOM 2876 C C . GLU B 1 2 ? -3.854 -3.463 -30.984 1 72.88 2 GLU B C 1
ATOM 2878 O O . GLU B 1 2 ? -5.004 -3.031 -31.047 1 72.88 2 GLU B O 1
ATOM 2883 N N . TYR B 1 3 ? -3.604 -4.246 -29.984 1 88.56 3 TYR B N 1
ATOM 2884 C CA . TYR B 1 3 ? -4.371 -4.223 -28.734 1 88.56 3 TYR B CA 1
ATOM 2885 C C . TYR B 1 3 ? -4.141 -2.92 -27.984 1 88.56 3 TYR B C 1
ATOM 2887 O O . TYR B 1 3 ? -3.082 -2.299 -28.109 1 88.56 3 TYR B O 1
ATOM 2895 N N . ILE B 1 4 ? -5.254 -2.484 -27.406 1 92.12 4 ILE B N 1
ATOM 2896 C CA . ILE B 1 4 ? -5.184 -1.35 -26.484 1 92.12 4 ILE B CA 1
ATOM 2897 C C . ILE B 1 4 ? -5.473 -1.816 -25.062 1 92.12 4 ILE B C 1
ATOM 2899 O O . ILE B 1 4 ? -6.172 -2.812 -24.859 1 92.12 4 ILE B O 1
ATOM 2903 N N . CYS B 1 5 ? -4.934 -1.165 -24.125 1 91.56 5 CYS B N 1
ATOM 2904 C CA . CYS B 1 5 ? -5.125 -1.558 -22.719 1 91.56 5 CYS B CA 1
ATOM 2905 C C . CYS B 1 5 ? -6.586 -1.429 -22.312 1 91.56 5 CYS B C 1
ATOM 2907 O O . CYS B 1 5 ? -7.164 -0.345 -22.406 1 91.56 5 CYS B O 1
ATOM 2909 N N . PRO B 1 6 ? -7.156 -2.426 -21.875 1 87.69 6 PRO B N 1
ATOM 2910 C CA . PRO B 1 6 ? -8.555 -2.346 -21.453 1 87.69 6 PRO B CA 1
ATOM 2911 C C . PRO B 1 6 ? -8.742 -1.56 -20.156 1 87.69 6 PRO B C 1
ATOM 2913 O O . PRO B 1 6 ? -9.867 -1.206 -19.797 1 87.69 6 PRO B O 1
ATOM 2916 N N . HIS B 1 7 ? -7.676 -1.292 -19.5 1 85.19 7 HIS B N 1
ATOM 2917 C CA . HIS B 1 7 ? -7.73 -0.603 -18.219 1 85.19 7 HIS B CA 1
ATOM 2918 C C . HIS B 1 7 ? -7.629 0.908 -18.406 1 85.19 7 HIS B C 1
ATOM 2920 O O . HIS B 1 7 ? -8.375 1.665 -17.766 1 85.19 7 HIS B O 1
ATOM 2926 N N . CYS B 1 8 ? -6.699 1.367 -19.297 1 84.19 8 CYS B N 1
ATOM 2927 C CA . CYS B 1 8 ? -6.465 2.805 -19.359 1 84.19 8 CYS B CA 1
ATOM 2928 C C . CYS B 1 8 ? -6.484 3.291 -20.797 1 84.19 8 CYS B C 1
ATOM 2930 O O . CYS B 1 8 ? -6.246 4.469 -21.078 1 84.19 8 CYS B O 1
ATOM 2932 N N . SER B 1 9 ? -6.617 2.412 -21.781 1 87.5 9 SER B N 1
ATOM 2933 C CA . SER B 1 9 ? -6.781 2.697 -23.203 1 87.5 9 SER B CA 1
ATOM 2934 C C . SER B 1 9 ? -5.465 3.141 -23.828 1 87.5 9 SER B C 1
ATOM 2936 O O . SER B 1 9 ? -5.453 3.721 -24.922 1 87.5 9 SER B O 1
ATOM 2938 N N . SER B 1 10 ? -4.387 2.928 -23.172 1 88.62 10 SER B N 1
ATOM 2939 C CA . SER B 1 10 ? -3.068 3.238 -23.719 1 88.62 10 SER B CA 1
ATOM 2940 C C . SER B 1 10 ? -2.559 2.109 -24.609 1 88.62 10 SER B C 1
ATOM 2942 O O . SER B 1 10 ? -3.158 1.033 -24.656 1 88.62 10 SER B O 1
ATOM 2944 N N . ASN B 1 11 ? -1.456 2.375 -25.312 1 91.88 11 ASN B N 1
ATOM 2945 C CA . ASN B 1 11 ? -0.794 1.349 -26.109 1 91.88 11 ASN B CA 1
ATOM 2946 C C . ASN B 1 11 ? -0.174 0.266 -25.234 1 91.88 11 ASN B C 1
ATOM 2948 O O . ASN B 1 11 ? 0.188 0.525 -24.078 1 91.88 11 ASN B O 1
ATOM 2952 N N . VAL B 1 12 ? -0.147 -0.925 -25.781 1 94.12 12 VAL B N 1
ATOM 2953 C CA . VAL B 1 12 ? 0.406 -2.055 -25.047 1 94.12 12 VAL B CA 1
ATOM 2954 C C . VAL B 1 12 ? 1.488 -2.738 -25.875 1 94.12 12 VAL B C 1
ATOM 2956 O O . VAL B 1 12 ? 1.597 -2.502 -27.078 1 94.12 12 VAL B O 1
ATOM 2959 N N . GLU B 1 13 ? 2.338 -3.463 -25.25 1 92.75 13 GLU B N 1
ATOM 2960 C CA . GLU B 1 13 ? 3.383 -4.234 -25.922 1 92.75 13 GLU B CA 1
ATOM 2961 C C . GLU B 1 13 ? 3.316 -5.707 -25.531 1 92.75 13 GLU B C 1
ATOM 2963 O O . GLU B 1 13 ? 2.846 -6.043 -24.438 1 92.75 13 GLU B O 1
ATOM 2968 N N . LEU B 1 14 ? 3.791 -6.551 -26.438 1 91.88 14 LEU B N 1
ATOM 2969 C CA . LEU B 1 14 ? 3.896 -7.973 -26.125 1 91.88 14 LEU B CA 1
ATOM 2970 C C . LEU B 1 14 ? 4.898 -8.211 -25 1 91.88 14 LEU B C 1
ATOM 2972 O O . LEU B 1 14 ? 6.051 -7.785 -25.094 1 91.88 14 LEU B O 1
ATOM 2976 N N . TYR B 1 15 ? 4.43 -8.781 -23.953 1 90.88 15 TYR B N 1
ATOM 2977 C CA . TYR B 1 15 ? 5.301 -9.07 -22.812 1 90.88 15 TYR B CA 1
ATOM 2978 C C . TYR B 1 15 ? 5.848 -10.492 -22.906 1 90.88 15 TYR B C 1
ATOM 2980 O O . TYR B 1 15 ? 7.055 -10.703 -22.75 1 90.88 15 TYR B O 1
ATOM 2988 N N . PHE B 1 16 ? 4.898 -11.422 -23.141 1 91 16 PHE B N 1
ATOM 2989 C CA . PHE B 1 16 ? 5.301 -12.828 -23.141 1 91 16 PHE B CA 1
ATOM 2990 C C . PHE B 1 16 ? 4.422 -13.641 -24.078 1 91 16 PHE B C 1
ATOM 2992 O O . PHE B 1 16 ? 3.203 -13.453 -24.125 1 91 16 PHE B O 1
ATOM 2999 N N . HIS B 1 17 ? 5.07 -14.539 -24.812 1 91.38 17 HIS B N 1
ATOM 3000 C CA . HIS B 1 17 ? 4.387 -15.523 -25.641 1 91.38 17 HIS B CA 1
ATOM 3001 C C . HIS B 1 17 ? 4.422 -16.906 -25 1 91.38 17 HIS B C 1
ATOM 3003 O O . HIS B 1 17 ? 5.496 -17.5 -24.844 1 91.38 17 HIS B O 1
ATOM 3009 N N . LEU B 1 18 ? 3.291 -17.281 -24.594 1 89.5 18 LEU B N 1
ATOM 3010 C CA . LEU B 1 18 ? 3.16 -18.609 -24 1 89.5 18 LEU B CA 1
ATOM 3011 C C . LEU B 1 18 ? 2.688 -19.625 -25.031 1 89.5 18 LEU B C 1
ATOM 3013 O O . LEU B 1 18 ? 1.562 -19.531 -25.531 1 89.5 18 LEU B O 1
ATOM 3017 N N . ASP B 1 19 ? 3.545 -20.594 -25.266 1 89.56 19 ASP B N 1
ATOM 3018 C CA . ASP B 1 19 ? 3.227 -21.594 -26.281 1 89.56 19 ASP B CA 1
ATOM 3019 C C . ASP B 1 19 ? 2.646 -22.859 -25.656 1 89.56 19 ASP B C 1
ATOM 3021 O O . ASP B 1 19 ? 3.02 -23.234 -24.547 1 89.56 19 ASP B O 1
ATOM 3025 N N . ASN B 1 20 ? 1.714 -23.469 -26.406 1 90.19 20 ASN B N 1
ATOM 3026 C CA . ASN B 1 20 ? 1.225 -24.812 -26.094 1 90.19 20 ASN B CA 1
ATOM 3027 C C . ASN B 1 20 ? 0.539 -24.859 -24.734 1 90.19 20 ASN B C 1
ATOM 3029 O O . ASN B 1 20 ? 0.721 -25.812 -23.984 1 90.19 20 ASN B O 1
ATOM 3033 N N . SER B 1 21 ? -0.155 -23.844 -24.406 1 91 21 SER B N 1
ATOM 3034 C CA . SER B 1 21 ? -0.79 -23.766 -23.094 1 91 21 SER B CA 1
ATOM 3035 C C . SER B 1 21 ? -2.125 -24.5 -23.094 1 91 21 SER B C 1
ATOM 3037 O O . SER B 1 21 ? -3.016 -24.203 -23.891 1 91 21 SER B O 1
ATOM 3039 N N . PRO B 1 22 ? -2.273 -25.516 -22.188 1 92.44 22 PRO B N 1
ATOM 3040 C CA . PRO B 1 22 ? -3.629 -26.031 -22 1 92.44 22 PRO B CA 1
ATOM 3041 C C . PRO B 1 22 ? -4.641 -24.953 -21.641 1 92.44 22 PRO B C 1
ATOM 3043 O O . PRO B 1 22 ? -4.316 -24.016 -20.891 1 92.44 22 PRO B O 1
ATOM 3046 N N . ILE B 1 23 ? -5.875 -25.062 -22.109 1 90.06 23 ILE B N 1
ATOM 3047 C CA . ILE B 1 23 ? -6.922 -24.078 -21.828 1 90.06 23 ILE B CA 1
ATOM 3048 C C . ILE B 1 23 ? -7.254 -24.094 -20.344 1 90.06 23 ILE B C 1
ATOM 3050 O O . ILE B 1 23 ? -7.453 -23.031 -19.734 1 90.06 23 ILE B O 1
ATOM 3054 N N . LEU B 1 24 ? -7.305 -25.25 -19.766 1 88 24 LEU B N 1
ATOM 3055 C CA . LEU B 1 24 ? -7.504 -25.453 -18.328 1 88 24 LEU B CA 1
ATOM 3056 C C . LEU B 1 24 ? -6.305 -26.156 -17.703 1 88 24 LEU B C 1
ATOM 3058 O O . LEU B 1 24 ? -5.906 -27.234 -18.156 1 88 24 LEU B O 1
ATOM 3062 N N . GLN B 1 25 ? -5.871 -25.594 -16.625 1 87.69 25 GLN B N 1
ATOM 3063 C CA . GLN B 1 25 ? -4.602 -26.062 -16.078 1 87.69 25 GLN B CA 1
ATOM 3064 C C . GLN B 1 25 ? -4.812 -27.219 -15.117 1 87.69 25 GLN B C 1
ATOM 3066 O O . GLN B 1 25 ? -3.945 -28.094 -14.984 1 87.69 25 GLN B O 1
ATOM 3071 N N . ASN B 1 26 ? -5.926 -27.234 -14.438 1 87.56 26 ASN B N 1
ATOM 3072 C CA . ASN B 1 26 ? -6.031 -28.141 -13.305 1 87.56 26 ASN B CA 1
ATOM 3073 C C . ASN B 1 26 ? -7.137 -29.172 -13.516 1 87.56 26 ASN B C 1
ATOM 3075 O O . ASN B 1 26 ? -7.863 -29.516 -12.578 1 87.56 26 ASN B O 1
ATOM 3079 N N . VAL B 1 27 ? -7.27 -29.625 -14.695 1 88 27 VAL B N 1
ATOM 3080 C CA . VAL B 1 27 ? -8.219 -30.688 -14.992 1 88 27 VAL B CA 1
ATOM 3081 C C . VAL B 1 27 ? -7.602 -32.031 -14.617 1 88 27 VAL B C 1
ATOM 3083 O O . VAL B 1 27 ? -6.418 -32.281 -14.875 1 88 27 VAL B O 1
ATOM 3086 N N . LEU B 1 28 ? -8.383 -32.875 -14.047 1 90.25 28 LEU B N 1
ATOM 3087 C CA . LEU B 1 28 ? -7.965 -34.219 -13.711 1 90.25 28 LEU B CA 1
ATOM 3088 C C . LEU B 1 28 ? -8.227 -35.188 -14.867 1 90.25 28 LEU B C 1
ATOM 3090 O O . LEU B 1 28 ? -9.352 -35.656 -15.047 1 90.25 28 LEU B O 1
ATOM 3094 N N . TYR B 1 29 ? -7.215 -35.562 -15.547 1 93.81 29 TYR B N 1
ATOM 3095 C CA . TYR B 1 29 ? -7.375 -36.469 -16.672 1 93.81 29 TYR B CA 1
ATOM 3096 C C . TYR B 1 29 ? -7.18 -37.906 -16.234 1 93.81 29 TYR B C 1
ATOM 3098 O O . TYR B 1 29 ? -6.234 -38.219 -15.516 1 93.81 29 TYR B O 1
ATOM 3106 N N . ASP B 1 30 ? -8 -38.812 -16.766 1 94.56 30 ASP B N 1
ATOM 3107 C CA . ASP B 1 30 ? -8.016 -40.219 -16.328 1 94.56 30 ASP B CA 1
ATOM 3108 C C . ASP B 1 30 ? -7.02 -41.062 -17.125 1 94.56 30 ASP B C 1
ATOM 3110 O O . ASP B 1 30 ? -6.668 -42.156 -16.734 1 94.56 30 ASP B O 1
ATOM 3114 N N . SER B 1 31 ? -6.621 -40.5 -18.281 1 96.69 31 SER B N 1
ATOM 3115 C CA . SER B 1 31 ? -5.668 -41.25 -19.109 1 96.69 31 SER B CA 1
ATOM 3116 C C . SER B 1 31 ? -4.637 -40.312 -19.734 1 96.69 31 SER B C 1
ATOM 3118 O O . SER B 1 31 ? -4.891 -39.125 -19.875 1 96.69 31 SER B O 1
ATOM 3120 N N . GLU B 1 32 ? -3.549 -40.938 -20.047 1 96.19 32 GLU B N 1
ATOM 3121 C CA . GLU B 1 32 ? -2.482 -40.188 -20.719 1 96.19 32 GLU B CA 1
ATOM 3122 C C . GLU B 1 32 ? -2.967 -39.594 -22.031 1 96.19 32 GLU B C 1
ATOM 3124 O O . GLU B 1 32 ? -2.684 -38.438 -22.344 1 96.19 32 GLU B O 1
ATOM 3129 N N . ARG B 1 33 ? -3.658 -40.375 -22.781 1 96.06 33 ARG B N 1
ATOM 3130 C CA . ARG B 1 33 ? -4.145 -39.969 -24.109 1 96.06 33 ARG B CA 1
ATOM 3131 C C . ARG B 1 33 ? -5.043 -38.75 -24 1 96.06 33 ARG B C 1
ATOM 3133 O O . ARG B 1 33 ? -4.918 -37.781 -24.781 1 96.06 33 ARG B O 1
ATOM 3140 N N . GLU B 1 34 ? -5.91 -38.781 -23.047 1 95.31 34 GLU B N 1
ATOM 3141 C CA . GLU B 1 34 ? -6.797 -37.625 -22.828 1 95.31 34 GLU B CA 1
ATOM 3142 C C . GLU B 1 34 ? -6.008 -36.375 -22.469 1 95.31 34 GLU B C 1
ATOM 3144 O O . GLU B 1 34 ? -6.332 -35.281 -22.938 1 95.31 34 GLU B O 1
ATOM 3149 N N . ALA B 1 35 ? -5.062 -36.531 -21.656 1 95.56 35 ALA B N 1
ATOM 3150 C CA . ALA B 1 35 ? -4.254 -35.406 -21.188 1 95.56 35 ALA B CA 1
ATOM 3151 C C . ALA B 1 35 ? -3.471 -34.781 -22.344 1 95.56 35 ALA B C 1
ATOM 3153 O O . ALA B 1 35 ? -3.422 -33.562 -22.484 1 95.56 35 ALA B O 1
ATOM 3154 N N . ILE B 1 36 ? -2.875 -35.594 -23.172 1 95.31 36 ILE B N 1
ATOM 3155 C CA . ILE B 1 36 ? -2.012 -35.125 -24.25 1 95.31 36 ILE B CA 1
ATOM 3156 C C . ILE B 1 36 ? -2.855 -34.469 -25.328 1 95.31 36 ILE B C 1
ATOM 3158 O O . ILE B 1 36 ? -2.402 -33.531 -25.984 1 95.31 36 ILE B O 1
ATOM 3162 N N . THR B 1 37 ? -4.137 -34.875 -25.453 1 94.62 37 THR B N 1
ATOM 3163 C CA . THR B 1 37 ? -4.984 -34.375 -26.516 1 94.62 37 THR B CA 1
ATOM 3164 C C . THR B 1 37 ? -5.891 -33.25 -26.016 1 94.62 37 THR B C 1
ATOM 3166 O O . THR B 1 37 ? -6.844 -32.844 -26.688 1 94.62 37 THR B O 1
ATOM 3169 N N . CYS B 1 38 ? -5.605 -32.812 -24.859 1 93 38 CYS B N 1
ATOM 3170 C CA . CYS B 1 38 ? -6.426 -31.734 -24.328 1 93 38 CYS B CA 1
ATOM 3171 C C . CYS B 1 38 ? -6.324 -30.5 -25.203 1 93 38 CYS B C 1
ATOM 3173 O O . CYS B 1 38 ? -5.391 -30.359 -25.984 1 93 38 CYS B O 1
ATOM 3175 N N . ASN B 1 39 ? -7.32 -29.625 -25.125 1 90.44 39 ASN B N 1
ATOM 3176 C CA . ASN B 1 39 ? -7.305 -28.375 -25.875 1 90.44 39 ASN B CA 1
ATOM 3177 C C . ASN B 1 39 ? -6.191 -27.453 -25.406 1 90.44 39 ASN B C 1
ATOM 3179 O O . ASN B 1 39 ? -6.043 -27.219 -24.203 1 90.44 39 ASN B O 1
ATOM 3183 N N . ARG B 1 40 ? -5.395 -27.016 -26.375 1 92 40 ARG B N 1
ATOM 3184 C CA . ARG B 1 40 ? -4.289 -26.109 -26.078 1 92 40 ARG B CA 1
ATOM 3185 C C . ARG B 1 40 ? -4.367 -24.859 -26.938 1 92 40 ARG B C 1
ATOM 3187 O O . ARG B 1 40 ? -5.059 -24.844 -27.953 1 92 40 ARG B O 1
ATOM 3194 N N . ILE B 1 41 ? -3.682 -23.859 -26.5 1 91.5 41 ILE B N 1
ATOM 3195 C CA . ILE B 1 41 ? -3.676 -22.609 -27.234 1 91.5 41 ILE B CA 1
ATOM 3196 C C . ILE B 1 41 ? -2.365 -21.859 -26.969 1 91.5 41 ILE B C 1
ATOM 3198 O O . ILE B 1 41 ? -1.729 -22.062 -25.938 1 91.5 41 ILE B O 1
ATOM 3202 N N . ALA B 1 42 ? -1.924 -21.141 -28.016 1 92.19 42 ALA B N 1
ATOM 3203 C CA . ALA B 1 42 ? -0.86 -20.172 -27.797 1 92.19 42 ALA B CA 1
ATOM 3204 C C . ALA B 1 42 ? -1.427 -18.844 -27.312 1 92.19 42 ALA B C 1
ATOM 3206 O O . ALA B 1 42 ? -2.465 -18.391 -27.797 1 92.19 42 ALA B O 1
ATOM 3207 N N . VAL B 1 43 ? -0.779 -18.312 -26.297 1 92.06 43 VAL B N 1
ATOM 3208 C CA . VAL B 1 43 ? -1.312 -17.094 -25.688 1 92.06 43 VAL B CA 1
ATOM 3209 C C . VAL B 1 43 ? -0.259 -15.992 -25.719 1 92.06 43 VAL B C 1
ATOM 3211 O O . VAL B 1 43 ? 0.89 -16.203 -25.328 1 92.06 43 VAL B O 1
ATOM 3214 N N . ASP B 1 44 ? -0.643 -14.875 -26.219 1 93.19 44 ASP B N 1
ATOM 3215 C CA . ASP B 1 44 ? 0.164 -13.664 -26.125 1 93.19 44 ASP B CA 1
ATOM 3216 C C . ASP B 1 44 ? -0.32 -12.773 -24.984 1 93.19 44 ASP B C 1
ATOM 3218 O O . ASP B 1 44 ? -1.469 -12.328 -24.984 1 93.19 44 ASP B O 1
ATOM 3222 N N . PHE B 1 45 ? 0.584 -12.523 -24.031 1 93.62 45 PHE B N 1
ATOM 3223 C CA . PHE B 1 45 ? 0.269 -11.594 -22.953 1 93.62 45 PHE B CA 1
ATOM 3224 C C . PHE B 1 45 ? 0.789 -10.195 -23.281 1 93.62 45 PHE B C 1
ATOM 3226 O O . PHE B 1 45 ? 1.958 -10.031 -23.641 1 93.62 45 PHE B O 1
ATOM 3233 N N . TYR B 1 46 ? -0.109 -9.258 -23.141 1 94.62 46 TYR B N 1
ATOM 3234 C CA . TYR B 1 46 ? 0.255 -7.879 -23.438 1 94.62 46 TYR B CA 1
ATOM 3235 C C . TYR B 1 46 ? 0.334 -7.043 -22.172 1 94.62 46 TYR B C 1
ATOM 3237 O O . TYR B 1 46 ? -0.478 -7.211 -21.266 1 94.62 46 TYR B O 1
ATOM 3245 N N . TYR B 1 47 ? 1.306 -6.129 -22.125 1 93.25 47 TYR B N 1
ATOM 3246 C CA . TYR B 1 47 ? 1.59 -5.309 -20.953 1 93.25 47 TYR B CA 1
ATOM 3247 C C . TYR B 1 47 ? 1.437 -3.826 -21.281 1 93.25 47 TYR B C 1
ATOM 3249 O O . TYR B 1 47 ? 1.869 -3.365 -22.344 1 93.25 47 TYR B O 1
ATOM 3257 N N . CYS B 1 48 ? 0.748 -3.119 -20.422 1 92.81 48 CYS B N 1
ATOM 3258 C CA . CYS B 1 48 ? 0.606 -1.671 -20.531 1 92.81 48 CYS B CA 1
ATOM 3259 C C . CYS B 1 48 ? 1.627 -0.955 -19.656 1 92.81 48 CYS B C 1
ATOM 3261 O O . CYS B 1 48 ? 1.563 -1.038 -18.422 1 92.81 48 CYS B O 1
ATOM 3263 N N . ASN B 1 49 ? 2.469 -0.179 -20.203 1 87.31 49 ASN B N 1
ATOM 3264 C CA . ASN B 1 49 ? 3.494 0.549 -19.453 1 87.31 49 ASN B CA 1
ATOM 3265 C C . ASN B 1 49 ? 2.902 1.733 -18.703 1 87.31 49 ASN B C 1
ATOM 3267 O O . ASN B 1 49 ? 3.523 2.252 -17.766 1 87.31 49 ASN B O 1
ATOM 3271 N N . SER B 1 50 ? 1.771 2.172 -19.094 1 84.19 50 SER B N 1
ATOM 3272 C CA . SER B 1 50 ? 1.148 3.336 -18.469 1 84.19 50 SER B CA 1
ATOM 3273 C C . SER B 1 50 ? 0.538 2.982 -17.125 1 84.19 50 SER B C 1
ATOM 3275 O O . SER B 1 50 ? 0.758 3.686 -16.125 1 84.19 50 SER B O 1
ATOM 3277 N N . CYS B 1 51 ? -0.221 1.893 -17.047 1 88.31 51 CYS B N 1
ATOM 3278 C CA . CYS B 1 51 ? -0.921 1.583 -15.812 1 88.31 51 CYS B CA 1
ATOM 3279 C C . CYS B 1 51 ? -0.387 0.297 -15.195 1 88.31 51 CYS B C 1
ATOM 3281 O O . CYS B 1 51 ? -0.858 -0.13 -14.133 1 88.31 51 CYS B O 1
ATOM 3283 N N . CYS B 1 52 ? 0.516 -0.329 -15.875 1 90.44 52 CYS B N 1
ATOM 3284 C CA . CYS B 1 52 ? 1.135 -1.553 -15.375 1 90.44 52 CYS B CA 1
ATOM 3285 C C . CYS B 1 52 ? 0.102 -2.664 -15.227 1 90.44 52 CYS B C 1
ATOM 3287 O O . CYS B 1 52 ? -0.016 -3.268 -14.164 1 90.44 52 CYS B O 1
ATOM 3289 N N . TYR B 1 53 ? -0.545 -2.941 -16.219 1 92.62 53 TYR B N 1
ATOM 3290 C CA . TYR B 1 53 ? -1.562 -3.979 -16.359 1 92.62 53 TYR B CA 1
ATOM 3291 C C . TYR B 1 53 ? -1.161 -5.004 -17.406 1 92.62 53 TYR B C 1
ATOM 3293 O O . TYR B 1 53 ? -0.649 -4.641 -18.469 1 92.62 53 TYR B O 1
ATOM 3301 N N . LEU B 1 54 ? -1.264 -6.285 -17.078 1 93.5 54 LEU B N 1
ATOM 3302 C CA . LEU B 1 54 ? -0.982 -7.387 -17.984 1 93.5 54 LEU B CA 1
ATOM 3303 C C . LEU B 1 54 ? -2.246 -8.195 -18.281 1 93.5 54 LEU B C 1
ATOM 3305 O O . LEU B 1 54 ? -3.021 -8.484 -17.359 1 93.5 54 LEU B O 1
ATOM 3309 N N . PHE B 1 55 ? -2.467 -8.469 -19.578 1 93.44 55 PHE B N 1
ATOM 3310 C CA . PHE B 1 55 ? -3.713 -9.164 -19.875 1 93.44 55 PHE B CA 1
ATOM 3311 C C . PHE B 1 55 ? -3.541 -10.094 -21.078 1 93.44 55 PHE B C 1
ATOM 3313 O O . PHE B 1 55 ? -2.594 -9.945 -21.844 1 93.44 55 PHE B O 1
ATOM 3320 N N . ASN B 1 56 ? -4.414 -11.086 -21.062 1 92.12 56 ASN B N 1
ATOM 3321 C CA . ASN B 1 56 ? -4.582 -12.047 -22.156 1 92.12 56 ASN B CA 1
ATOM 3322 C C . ASN B 1 56 ? -5.793 -11.703 -23.016 1 92.12 56 ASN B C 1
ATOM 3324 O O . ASN B 1 56 ? -6.926 -12.031 -22.672 1 92.12 56 ASN B O 1
ATOM 3328 N N . PRO B 1 57 ? -5.543 -11.102 -24.203 1 89 57 PRO B N 1
ATOM 3329 C CA . PRO B 1 57 ? -6.684 -10.688 -25.016 1 89 57 PRO B CA 1
ATOM 3330 C C . PRO B 1 57 ? -7.426 -11.867 -25.641 1 89 57 PRO B C 1
ATOM 3332 O O . PRO B 1 57 ? -8.547 -11.711 -26.125 1 89 57 PRO B O 1
ATOM 3335 N N . SER B 1 58 ? -6.863 -13.016 -25.625 1 86.19 58 SER B N 1
ATOM 3336 C CA . SER B 1 58 ? -7.477 -14.188 -26.25 1 86.19 58 SER B CA 1
ATOM 3337 C C . SER B 1 58 ? -8.422 -14.891 -25.266 1 86.19 58 SER B C 1
ATOM 3339 O O . SER B 1 58 ? -9.062 -15.883 -25.625 1 86.19 58 SER B O 1
ATOM 3341 N N . PHE B 1 59 ? -8.477 -14.344 -24.125 1 84.62 59 PHE B N 1
ATOM 3342 C CA . PHE B 1 59 ? -9.328 -14.969 -23.125 1 84.62 59 PHE B CA 1
ATOM 3343 C C . PHE B 1 59 ? -10.789 -14.961 -23.562 1 84.62 59 PHE B C 1
ATOM 3345 O O . PHE B 1 59 ? -11.273 -13.961 -24.094 1 84.62 59 PHE B O 1
ATOM 3352 N N . CYS B 1 60 ? -11.383 -16.078 -23.438 1 77.06 60 CYS B N 1
ATOM 3353 C CA . CYS B 1 60 ? -12.812 -16.25 -23.672 1 77.06 60 CYS B CA 1
ATOM 3354 C C . CYS B 1 60 ? -13.469 -17.031 -22.547 1 77.06 60 CYS B C 1
ATOM 3356 O O . CYS B 1 60 ? -13.133 -18.203 -22.328 1 77.06 60 CYS B O 1
ATOM 3358 N N . ALA B 1 61 ? -14.391 -16.375 -21.875 1 73.94 61 ALA B N 1
ATOM 3359 C CA . ALA B 1 61 ? -15.047 -17 -20.719 1 73.94 61 ALA B CA 1
ATOM 3360 C C . ALA B 1 61 ? -15.781 -18.266 -21.125 1 73.94 61 ALA B C 1
ATOM 3362 O O . ALA B 1 61 ? -15.859 -19.219 -20.344 1 73.94 61 ALA B O 1
ATOM 3363 N N . ASP B 1 62 ? -16.203 -18.312 -22.297 1 73.94 62 ASP B N 1
ATOM 3364 C CA . ASP B 1 62 ? -16.984 -19.453 -22.766 1 73.94 62 ASP B CA 1
ATOM 3365 C C . ASP B 1 62 ? -16.109 -20.703 -22.906 1 73.94 62 ASP B C 1
ATOM 3367 O O . ASP B 1 62 ? -16.625 -21.828 -22.891 1 73.94 62 ASP B O 1
ATOM 3371 N N . ASP B 1 63 ? -14.859 -20.406 -22.984 1 73.44 63 ASP B N 1
ATOM 3372 C CA . ASP B 1 63 ? -13.922 -21.516 -23.109 1 73.44 63 ASP B CA 1
ATOM 3373 C C . ASP B 1 63 ? -13.617 -22.141 -21.75 1 73.44 63 ASP B C 1
ATOM 3375 O O . ASP B 1 63 ? -13.086 -23.25 -21.672 1 73.44 63 ASP B O 1
ATOM 3379 N N . ILE B 1 64 ? -13.992 -21.344 -20.828 1 68 64 ILE B N 1
ATOM 3380 C CA . ILE B 1 64 ? -13.609 -21.75 -19.484 1 68 64 ILE B CA 1
ATOM 3381 C C . ILE B 1 64 ? -14.797 -22.391 -18.766 1 68 64 ILE B C 1
ATOM 3383 O O . ILE B 1 64 ? -15.797 -21.734 -18.5 1 68 64 ILE B O 1
ATOM 3387 N N . ALA B 1 65 ? -14.914 -23.625 -18.781 1 67.38 65 ALA B N 1
ATOM 3388 C CA . ALA B 1 65 ? -15.938 -24.359 -18.047 1 67.38 65 ALA B CA 1
ATOM 3389 C C . ALA B 1 65 ? -15.32 -25.203 -16.938 1 67.38 65 ALA B C 1
ATOM 3391 O O . ALA B 1 65 ? -14.609 -26.172 -17.219 1 67.38 65 ALA B O 1
ATOM 3392 N N . TYR B 1 66 ? -15.492 -24.641 -15.766 1 66.38 66 TYR B N 1
ATOM 3393 C CA . TYR B 1 66 ? -15.008 -25.438 -14.641 1 66.38 66 TYR B CA 1
ATOM 3394 C C . TYR B 1 66 ? -16.031 -26.5 -14.258 1 66.38 66 TYR B C 1
ATOM 3396 O O . TYR B 1 66 ? -17.188 -26.203 -13.992 1 66.38 66 TYR B O 1
ATOM 3404 N N . ASP B 1 67 ? -15.617 -27.719 -14.531 1 68.94 67 ASP B N 1
ATOM 3405 C CA . ASP B 1 67 ? -16.484 -28.812 -14.117 1 68.94 67 ASP B CA 1
ATOM 3406 C C . ASP B 1 67 ? -15.883 -29.578 -12.938 1 68.94 67 ASP B C 1
ATOM 3408 O O . ASP B 1 67 ? -14.961 -29.078 -12.281 1 68.94 67 ASP B O 1
ATOM 3412 N N . ALA B 1 68 ? -16.469 -30.578 -12.531 1 66.5 68 ALA B N 1
ATOM 3413 C CA . ALA B 1 68 ? -16.094 -31.344 -11.344 1 66.5 68 ALA B CA 1
ATOM 3414 C C . ALA B 1 68 ? -14.664 -31.875 -11.453 1 66.5 68 ALA B C 1
ATOM 3416 O O . ALA B 1 68 ? -14.039 -32.219 -10.445 1 66.5 68 ALA B O 1
ATOM 3417 N N . ARG B 1 69 ? -14.203 -31.906 -12.664 1 75.5 69 ARG B N 1
ATOM 3418 C CA . ARG B 1 69 ? -12.859 -32.438 -12.867 1 75.5 69 ARG B CA 1
ATOM 3419 C C . ARG B 1 69 ? -11.797 -31.375 -12.617 1 75.5 69 ARG B C 1
ATOM 3421 O O . ARG B 1 69 ? -10.609 -31.688 -12.562 1 75.5 69 ARG B O 1
ATOM 3428 N N . TYR B 1 70 ? -12.227 -30.25 -12.523 1 78.19 70 TYR B N 1
ATOM 3429 C CA . TYR B 1 70 ? -11.266 -29.188 -12.234 1 78.19 70 TYR B CA 1
ATOM 3430 C C . TYR B 1 70 ? -10.93 -29.156 -10.75 1 78.19 70 TYR B C 1
ATOM 3432 O O . TYR B 1 70 ? -11.828 -29.031 -9.906 1 78.19 70 TYR B O 1
ATOM 3440 N N . ASN B 1 71 ? -9.688 -29.281 -10.43 1 75.94 71 ASN B N 1
ATOM 3441 C CA . ASN B 1 71 ? -9.273 -29.359 -9.031 1 75.94 71 ASN B CA 1
ATOM 3442 C C . ASN B 1 71 ? -8.055 -28.484 -8.766 1 75.94 71 ASN B C 1
ATOM 3444 O O . ASN B 1 71 ? -6.93 -28.859 -9.102 1 75.94 71 ASN B O 1
ATOM 3448 N N . ASN B 1 72 ? -8.289 -27.438 -8.086 1 72.44 72 ASN B N 1
ATOM 3449 C CA . ASN B 1 72 ? -7.215 -26.531 -7.688 1 72.44 72 ASN B CA 1
ATOM 3450 C C . ASN B 1 72 ? -7.062 -26.484 -6.168 1 72.44 72 ASN B C 1
ATOM 3452 O O . ASN B 1 72 ? -6.746 -25.422 -5.613 1 72.44 72 ASN B O 1
ATOM 3456 N N . ASP B 1 73 ? -7.266 -27.594 -5.609 1 76.19 73 ASP B N 1
ATOM 3457 C CA . ASP B 1 73 ? -7.223 -27.656 -4.148 1 76.19 73 ASP B CA 1
ATOM 3458 C C . ASP B 1 73 ? -5.793 -27.516 -3.637 1 76.19 73 ASP B C 1
ATOM 3460 O O . ASP B 1 73 ? -4.906 -28.266 -4.055 1 76.19 73 ASP B O 1
ATOM 3464 N N . GLN B 1 74 ? -5.578 -26.531 -2.791 1 75.31 74 GLN B N 1
ATOM 3465 C CA . GLN B 1 74 ? -4.258 -26.281 -2.221 1 75.31 74 GLN B CA 1
ATOM 3466 C C . GLN B 1 74 ? -4.227 -26.625 -0.734 1 75.31 74 GLN B C 1
ATOM 3468 O O . GLN B 1 74 ? -3.178 -26.531 -0.091 1 75.31 74 GLN B O 1
ATOM 3473 N N . MET B 1 75 ? -5.23 -27.156 -0.241 1 81.19 75 MET B N 1
ATOM 3474 C CA . MET B 1 75 ? -5.375 -27.312 1.203 1 81.19 75 MET B CA 1
ATOM 3475 C C . MET B 1 75 ? -4.645 -28.562 1.691 1 81.19 75 MET B C 1
ATOM 3477 O O . MET B 1 75 ? -4.441 -28.734 2.895 1 81.19 75 MET B O 1
ATOM 3481 N N . SER B 1 76 ? -4.16 -29.266 0.814 1 81.56 76 SER B N 1
ATOM 3482 C CA . SER B 1 76 ? -3.404 -30.453 1.196 1 81.56 76 SER B CA 1
ATOM 3483 C C . SER B 1 76 ? -2.008 -30.094 1.686 1 81.56 76 SER B C 1
ATOM 3485 O O . SER B 1 76 ? -1.335 -30.906 2.322 1 81.56 76 SER B O 1
ATOM 3487 N N . SER B 1 77 ? -1.581 -28.938 1.441 1 85.44 77 SER B N 1
ATOM 3488 C CA . SER B 1 77 ? -0.252 -28.484 1.833 1 85.44 77 SER B CA 1
ATOM 3489 C C . SER B 1 77 ? -0.279 -27.812 3.205 1 85.44 77 SER B C 1
ATOM 3491 O O . SER B 1 77 ? -0.945 -26.797 3.393 1 85.44 77 SER B O 1
ATOM 3493 N N . PRO B 1 78 ? 0.532 -28.344 4.152 1 87.31 78 PRO B N 1
ATOM 3494 C CA . PRO B 1 78 ? 0.621 -27.656 5.445 1 87.31 78 PRO B CA 1
ATOM 3495 C C . PRO B 1 78 ? 1.156 -26.234 5.324 1 87.31 78 PRO B C 1
ATOM 3497 O O . PRO B 1 78 ? 0.715 -25.344 6.051 1 87.31 78 PRO B O 1
ATOM 3500 N N . TYR B 1 79 ? 2.057 -26.062 4.41 1 89.56 79 TYR B N 1
ATOM 3501 C CA . TYR B 1 79 ? 2.617 -24.734 4.195 1 89.56 79 TYR B CA 1
ATOM 3502 C C . TYR B 1 79 ? 1.535 -23.734 3.773 1 89.56 79 TYR B C 1
ATOM 3504 O O . TYR B 1 79 ? 1.477 -22.625 4.281 1 89.56 79 TYR B O 1
ATOM 3512 N N . TYR B 1 80 ? 0.734 -24.156 2.943 1 91.56 80 TYR B N 1
ATOM 3513 C CA . TYR B 1 80 ? -0.322 -23.281 2.451 1 91.56 80 TYR B CA 1
ATOM 3514 C C . TYR B 1 80 ? -1.348 -23 3.541 1 91.56 80 TYR B C 1
ATOM 3516 O O . TYR B 1 80 ? -1.843 -21.875 3.658 1 91.56 80 TYR B O 1
ATOM 3524 N N . ARG B 1 81 ? -1.667 -24 4.316 1 92.06 81 ARG B N 1
ATOM 3525 C CA . ARG B 1 81 ? -2.6 -23.797 5.418 1 92.06 81 ARG B CA 1
ATOM 3526 C C . ARG B 1 81 ? -2.043 -22.797 6.43 1 92.06 81 ARG B C 1
ATOM 3528 O O . ARG B 1 81 ? -2.785 -21.984 6.98 1 92.06 81 ARG B O 1
ATOM 3535 N N . GLU B 1 82 ? -0.785 -22.891 6.637 1 93 82 GLU B N 1
ATOM 3536 C CA . GLU B 1 82 ? -0.135 -21.938 7.527 1 93 82 GLU B CA 1
ATOM 3537 C C . GLU B 1 82 ? -0.194 -20.516 6.961 1 93 82 GLU B C 1
ATOM 3539 O O . GLU B 1 82 ? -0.413 -19.562 7.699 1 93 82 GLU B O 1
ATOM 3544 N N . TYR B 1 83 ? 0.012 -20.453 5.73 1 93.19 83 TYR B N 1
ATOM 3545 C CA . TYR B 1 83 ? -0.115 -19.172 5.055 1 93.19 83 TYR B CA 1
ATOM 3546 C C . TYR B 1 83 ? -1.504 -18.578 5.258 1 93.19 83 TYR B C 1
ATOM 3548 O O . TYR B 1 83 ? -1.64 -17.422 5.645 1 93.19 83 TYR B O 1
ATOM 3556 N N . LEU B 1 84 ? -2.527 -19.375 5.066 1 95.69 84 LEU B N 1
ATOM 3557 C CA . LEU B 1 84 ? -3.902 -18.906 5.195 1 95.69 84 LEU B CA 1
ATOM 3558 C C . LEU B 1 84 ? -4.215 -18.531 6.637 1 95.69 84 LEU B C 1
ATOM 3560 O O . LEU B 1 84 ? -4.949 -17.562 6.879 1 95.69 84 LEU B O 1
ATOM 3564 N N . SER B 1 85 ? -3.67 -19.297 7.488 1 96 85 SER B N 1
ATOM 3565 C CA . SER B 1 85 ? -3.848 -18.984 8.898 1 96 85 SER B CA 1
ATOM 3566 C C . SER B 1 85 ? -3.246 -17.625 9.234 1 96 85 SER B C 1
ATOM 3568 O O . SER B 1 85 ? -3.863 -16.828 9.945 1 96 85 SER B O 1
ATOM 3570 N N . GLY B 1 86 ? -2.059 -17.406 8.758 1 95.44 86 GLY B N 1
ATOM 3571 C CA . GLY B 1 86 ? -1.425 -16.109 8.945 1 95.44 86 GLY B CA 1
ATOM 3572 C C . GLY B 1 86 ? -2.201 -14.969 8.312 1 95.44 86 GLY B C 1
ATOM 3573 O O . GLY B 1 86 ? -2.309 -13.891 8.891 1 95.44 86 GLY B O 1
ATOM 3574 N N . LEU B 1 87 ? -2.684 -15.188 7.164 1 96.31 87 LEU B N 1
ATOM 3575 C CA . LEU B 1 87 ? -3.5 -14.188 6.48 1 96.31 87 LEU B CA 1
ATOM 3576 C C . LEU B 1 87 ? -4.746 -13.859 7.293 1 96.31 87 LEU B C 1
ATOM 3578 O O . LEU B 1 87 ? -5.121 -12.688 7.41 1 96.31 87 LEU B O 1
ATOM 3582 N N . ALA B 1 88 ? -5.422 -14.859 7.797 1 96.5 88 ALA B N 1
ATOM 3583 C CA . ALA B 1 88 ? -6.605 -14.648 8.633 1 96.5 88 ALA B CA 1
ATOM 3584 C C . ALA B 1 88 ? -6.277 -13.766 9.828 1 96.5 88 ALA B C 1
ATOM 3586 O O . ALA B 1 88 ? -7.016 -12.82 10.133 1 96.5 88 ALA B O 1
ATOM 3587 N N . ASP B 1 89 ? -5.188 -14.07 10.461 1 95.81 89 ASP B N 1
ATOM 3588 C CA . ASP B 1 89 ? -4.773 -13.273 11.617 1 95.81 89 ASP B CA 1
ATOM 3589 C C . ASP B 1 89 ? -4.562 -11.812 11.219 1 95.81 89 ASP B C 1
ATOM 3591 O O . ASP B 1 89 ? -4.953 -10.906 11.953 1 95.81 89 ASP B O 1
ATOM 3595 N N . LYS B 1 90 ? -3.891 -11.641 10.148 1 93.06 90 LYS B N 1
ATOM 3596 C CA . LYS B 1 90 ? -3.617 -10.289 9.664 1 93.06 90 LYS B CA 1
ATOM 3597 C C . LYS B 1 90 ? -4.914 -9.531 9.391 1 93.06 90 LYS B C 1
ATOM 3599 O O . LYS B 1 90 ? -5.047 -8.359 9.758 1 93.06 90 LYS B O 1
ATOM 3604 N N . LEU B 1 91 ? -5.844 -10.148 8.727 1 94.56 91 LEU B N 1
ATOM 3605 C CA . LEU B 1 91 ? -7.113 -9.508 8.398 1 94.56 91 LEU B CA 1
ATOM 3606 C C . LEU B 1 91 ? -7.91 -9.195 9.656 1 94.56 91 LEU B C 1
ATOM 3608 O O . LEU B 1 91 ? -8.523 -8.133 9.758 1 94.56 91 LEU B O 1
ATOM 3612 N N . ILE B 1 92 ? -7.93 -10.148 10.602 1 94.75 92 ILE B N 1
ATOM 3613 C CA . ILE B 1 92 ? -8.641 -9.961 11.859 1 94.75 92 ILE B CA 1
ATOM 3614 C C . ILE B 1 92 ? -8.102 -8.734 12.578 1 94.75 92 ILE B C 1
ATOM 3616 O O . ILE B 1 92 ? -8.875 -7.895 13.055 1 94.75 92 ILE B O 1
ATOM 3620 N N . SER B 1 93 ? -6.848 -8.617 12.57 1 91.25 93 SER B N 1
ATOM 3621 C CA . SER B 1 93 ? -6.199 -7.504 13.258 1 91.25 93 SER B CA 1
ATOM 3622 C C . SER B 1 93 ? -6.449 -6.188 12.531 1 91.25 93 SER B C 1
ATOM 3624 O O . SER B 1 93 ? -6.883 -5.207 13.141 1 91.25 93 SER B O 1
ATOM 3626 N N . GLU B 1 94 ? -6.219 -6.18 11.242 1 87.81 94 GLU B N 1
ATOM 3627 C CA . GLU B 1 94 ? -6.312 -4.961 10.438 1 87.81 94 GLU B CA 1
ATOM 3628 C C . GLU B 1 94 ? -7.742 -4.441 10.391 1 87.81 94 GLU B C 1
ATOM 3630 O O . GLU B 1 94 ? -7.969 -3.229 10.32 1 87.81 94 GLU B O 1
ATOM 3635 N N . CYS B 1 95 ? -8.711 -5.324 10.414 1 91.31 95 CYS B N 1
ATOM 3636 C CA . CYS B 1 95 ? -10.109 -4.93 10.266 1 91.31 95 CYS B CA 1
ATOM 3637 C C . CYS B 1 95 ? -10.82 -4.934 11.617 1 91.31 95 CYS B C 1
ATOM 3639 O O . CYS B 1 95 ? -12.031 -4.68 11.68 1 91.31 95 CYS B O 1
ATOM 3641 N N . SER B 1 96 ? -10.148 -5.285 12.703 1 91 96 SER B N 1
ATOM 3642 C CA . SER B 1 96 ? -10.734 -5.367 14.039 1 91 96 SER B CA 1
ATOM 3643 C C . SER B 1 96 ? -11.977 -6.25 14.039 1 91 96 SER B C 1
ATOM 3645 O O . SER B 1 96 ? -13.031 -5.84 14.523 1 91 96 SER B O 1
ATOM 3647 N N . LEU B 1 97 ? -11.836 -7.387 13.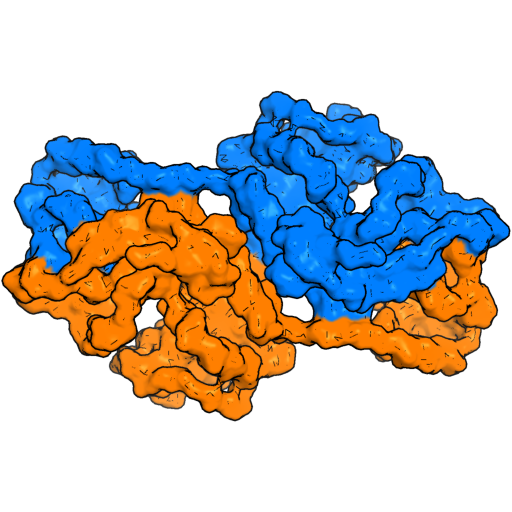43 1 93.19 97 LEU B N 1
ATOM 3648 C CA . LEU B 1 97 ? -12.969 -8.305 13.344 1 93.19 97 LEU B CA 1
ATOM 3649 C C . LEU B 1 97 ? -13.266 -8.922 14.711 1 93.19 97 LEU B C 1
ATOM 3651 O O . LEU B 1 97 ? -12.352 -9.273 15.453 1 93.19 97 LEU B O 1
ATOM 3655 N N . GLY B 1 98 ? -14.5 -8.961 15.031 1 93.62 98 GLY B N 1
ATOM 3656 C CA . GLY B 1 98 ? -14.992 -9.609 16.234 1 93.62 98 GLY B CA 1
ATOM 3657 C C . GLY B 1 98 ? -16.219 -10.469 16 1 93.62 98 GLY B C 1
ATOM 3658 O O . GLY B 1 98 ? -16.609 -10.695 14.859 1 93.62 98 GLY B O 1
ATOM 3659 N N . GLU B 1 99 ? -16.797 -10.922 17.094 1 93.44 99 GLU B N 1
ATOM 3660 C CA . GLU B 1 99 ? -17.922 -11.844 17.031 1 93.44 99 GLU B CA 1
ATOM 3661 C C . GLU B 1 99 ? -19.125 -11.203 16.359 1 93.44 99 GLU B C 1
ATOM 3663 O O . GLU B 1 99 ? -19.922 -11.891 15.703 1 93.44 99 GLU B O 1
ATOM 3668 N N . SER B 1 100 ? -19.203 -9.953 16.469 1 93.62 100 SER B N 1
ATOM 3669 C CA . SER B 1 100 ? -20.375 -9.25 15.945 1 93.62 100 SER B CA 1
ATOM 3670 C C . SER B 1 100 ? -20.156 -8.812 14.5 1 93.62 100 SER B C 1
ATOM 3672 O O . SER B 1 100 ? -21.062 -8.273 13.867 1 93.62 100 SER B O 1
ATOM 3674 N N . SER B 1 101 ? -19 -9.039 13.992 1 95 101 SER B N 1
ATOM 3675 C CA . SER B 1 101 ? -18.688 -8.625 12.625 1 95 101 SER B CA 1
ATOM 3676 C C . SER B 1 101 ? -19.406 -9.492 11.602 1 95 101 SER B C 1
ATOM 3678 O O . SER B 1 101 ? -19.734 -10.648 11.883 1 95 101 SER B O 1
ATOM 3680 N N . SER B 1 102 ? -19.719 -8.922 10.461 1 96 102 SER B N 1
ATOM 3681 C CA . SER B 1 102 ? -20.281 -9.641 9.32 1 96 102 SER B CA 1
ATOM 3682 C C . SER B 1 102 ? -19.281 -9.773 8.188 1 96 102 SER B C 1
ATOM 3684 O O . SER B 1 102 ? -18.578 -8.812 7.863 1 96 102 SER B O 1
ATOM 3686 N N . VAL B 1 103 ? -19.219 -11.023 7.609 1 96.88 103 VAL B N 1
ATOM 3687 C CA . VAL B 1 103 ? -18.203 -11.305 6.602 1 96.88 103 VAL B CA 1
ATOM 3688 C C . VAL B 1 103 ? -18.844 -11.977 5.391 1 96.88 103 VAL B C 1
ATOM 3690 O O . VAL B 1 103 ? -19.672 -12.875 5.535 1 96.88 103 VAL B O 1
ATOM 3693 N N . LEU B 1 104 ? -18.531 -11.492 4.223 1 97 104 LEU B N 1
ATOM 3694 C CA . LEU B 1 104 ? -18.922 -12.086 2.945 1 97 104 LEU B CA 1
ATOM 3695 C C . LEU B 1 104 ? -17.703 -12.492 2.137 1 97 104 LEU B C 1
ATOM 3697 O O . LEU B 1 104 ? -16.766 -11.711 1.977 1 97 104 LEU B O 1
ATOM 3701 N N . GLU B 1 105 ? -17.641 -13.711 1.722 1 96.44 105 GLU B N 1
ATOM 3702 C CA . GLU B 1 105 ? -16.594 -14.125 0.797 1 96.44 105 GLU B CA 1
ATOM 3703 C C . GLU B 1 105 ? -17.172 -14.531 -0.555 1 96.44 105 GLU B C 1
ATOM 3705 O O . GLU B 1 105 ? -18.016 -15.438 -0.635 1 96.44 105 GLU B O 1
ATOM 3710 N N . ILE B 1 106 ? -16.766 -13.844 -1.543 1 93.94 106 ILE B N 1
ATOM 3711 C CA . ILE B 1 106 ? -17.141 -14.141 -2.92 1 93.94 106 ILE B CA 1
ATOM 3712 C C . ILE B 1 106 ? -16.062 -15 -3.576 1 93.94 106 ILE B C 1
ATOM 3714 O O . ILE B 1 106 ? -14.883 -14.656 -3.553 1 93.94 106 ILE B O 1
ATOM 3718 N N . GLY B 1 107 ? -16.438 -16.109 -4.203 1 89.94 107 GLY B N 1
ATOM 3719 C CA . GLY B 1 107 ? -15.453 -17.078 -4.68 1 89.94 107 GLY B CA 1
ATOM 3720 C C . GLY B 1 107 ? -14.742 -17.812 -3.559 1 89.94 107 GLY B C 1
ATOM 3721 O O . GLY B 1 107 ? -13.508 -17.859 -3.525 1 89.94 107 GLY B O 1
ATOM 3722 N N . CYS B 1 108 ? -15.555 -18.453 -2.664 1 92.38 108 CYS B N 1
ATOM 3723 C CA . CYS B 1 108 ? -14.992 -18.953 -1.415 1 92.38 108 CYS B CA 1
ATOM 3724 C C . CYS B 1 108 ? -14.43 -20.359 -1.592 1 92.38 108 CYS B C 1
ATOM 3726 O O . CYS B 1 108 ? -13.797 -20.891 -0.682 1 92.38 108 CYS B O 1
ATOM 3728 N N . GLY B 1 109 ? -14.617 -20.938 -2.805 1 87.06 109 GLY B N 1
ATOM 3729 C CA . GLY B 1 109 ? -14.148 -22.297 -3.006 1 87.06 109 GLY B CA 1
ATOM 3730 C C . GLY B 1 109 ? -14.797 -23.297 -2.07 1 87.06 109 GLY B C 1
ATOM 3731 O O . GLY B 1 109 ? -16.031 -23.344 -1.973 1 87.06 109 GLY B O 1
ATOM 3732 N N . SER B 1 110 ? -13.969 -24.031 -1.327 1 87.31 110 SER B N 1
ATOM 3733 C CA . SER B 1 110 ? -14.492 -25.016 -0.393 1 87.31 110 SER B CA 1
ATOM 3734 C C . SER B 1 110 ? -15 -24.359 0.884 1 87.31 110 SER B C 1
ATOM 3736 O O . SER B 1 110 ? -15.711 -24.984 1.674 1 87.31 110 SER B O 1
ATOM 3738 N N . GLY B 1 111 ? -14.609 -23.125 1.044 1 92.62 111 GLY B N 1
ATOM 3739 C CA . GLY B 1 111 ? -15.023 -22.422 2.242 1 92.62 111 GLY B CA 1
ATOM 3740 C C . GLY B 1 111 ? -14.008 -22.5 3.367 1 92.62 111 GLY B C 1
ATOM 3741 O O . GLY B 1 111 ? -14.273 -22.047 4.484 1 92.62 111 GLY B O 1
ATOM 3742 N N . TYR B 1 112 ? -12.875 -22.984 3.096 1 93.06 112 TYR B N 1
ATOM 3743 C CA . TYR B 1 112 ? -11.867 -23.203 4.125 1 93.06 112 TYR B CA 1
ATOM 3744 C C . TYR B 1 112 ? -11.516 -21.906 4.832 1 93.06 112 TYR B C 1
ATOM 3746 O O . TYR B 1 112 ? -11.383 -21.875 6.059 1 93.06 112 TYR B O 1
ATOM 3754 N N . PHE B 1 113 ? -11.312 -20.875 4.09 1 95.38 113 PHE B N 1
ATOM 3755 C CA . PHE B 1 113 ? -10.898 -19.609 4.691 1 95.38 113 PHE B CA 1
ATOM 3756 C C . PHE B 1 113 ? -11.984 -19.062 5.598 1 95.38 113 PHE B C 1
ATOM 3758 O O . PHE B 1 113 ? -11.695 -18.516 6.672 1 95.38 113 PHE B O 1
ATOM 3765 N N . LEU B 1 114 ? -13.227 -19.156 5.168 1 95 114 LEU B N 1
ATOM 3766 C CA . LEU B 1 114 ? -14.344 -18.75 6.016 1 95 114 LEU B CA 1
ATOM 3767 C C . LEU B 1 114 ? -14.344 -19.531 7.32 1 95 114 LEU B C 1
ATOM 3769 O O . LEU B 1 114 ? -14.562 -18.969 8.391 1 95 114 LEU B O 1
ATOM 3773 N N . LYS B 1 115 ? -14.148 -20.797 7.18 1 94.31 115 LYS B N 1
ATOM 3774 C CA . LYS B 1 115 ? -14.094 -21.641 8.367 1 94.31 115 LYS B CA 1
ATOM 3775 C C . LYS B 1 115 ? -13.008 -21.172 9.328 1 94.31 115 LYS B C 1
ATOM 3777 O O . LYS B 1 115 ? -13.211 -21.141 10.547 1 94.31 115 LYS B O 1
ATOM 3782 N N . LEU B 1 116 ? -11.859 -20.844 8.797 1 94.31 116 LEU B N 1
ATOM 3783 C CA . LEU B 1 116 ? -10.75 -20.344 9.602 1 94.31 116 LEU B CA 1
ATOM 3784 C C . LEU B 1 116 ? -11.164 -19.094 10.375 1 94.31 116 LEU B C 1
ATOM 3786 O O . LEU B 1 116 ? -10.844 -18.953 11.555 1 94.31 116 LEU B O 1
ATOM 3790 N N . LEU B 1 117 ? -11.852 -18.156 9.727 1 95.12 117 LEU B N 1
ATOM 3791 C CA . LEU B 1 117 ? -12.297 -16.922 10.367 1 95.12 117 LEU B CA 1
ATOM 3792 C C . LEU B 1 117 ? -13.32 -17.219 11.461 1 95.12 117 LEU B C 1
ATOM 3794 O O . LEU B 1 117 ? -13.273 -16.609 12.531 1 95.12 117 LEU B O 1
ATOM 3798 N N . ILE B 1 118 ? -14.258 -18.125 11.188 1 94.69 118 ILE B N 1
ATOM 3799 C CA . ILE B 1 118 ? -15.273 -18.516 12.156 1 94.69 118 ILE B CA 1
ATOM 3800 C C . ILE B 1 118 ? -14.602 -19.094 13.398 1 94.69 118 ILE B C 1
ATOM 3802 O O . ILE B 1 118 ? -14.961 -18.75 14.531 1 94.69 118 ILE B O 1
ATOM 3806 N N . ASP B 1 119 ? -13.648 -19.938 13.18 1 94.75 119 ASP B N 1
ATOM 3807 C CA . ASP B 1 119 ? -12.977 -20.609 14.281 1 94.75 119 ASP B CA 1
ATOM 3808 C C . ASP B 1 119 ? -12.172 -19.625 15.125 1 94.75 119 ASP B C 1
ATOM 3810 O O . ASP B 1 119 ? -12.141 -19.734 16.359 1 94.75 119 ASP B O 1
ATOM 3814 N N . LYS B 1 120 ? -11.555 -18.688 14.469 1 94.88 120 LYS B N 1
ATOM 3815 C CA . LYS B 1 120 ? -10.625 -17.781 15.156 1 94.88 120 LYS B CA 1
ATOM 3816 C C . LYS B 1 120 ? -11.375 -16.672 15.875 1 94.88 120 LYS B C 1
ATOM 3818 O O . LYS B 1 120 ? -10.984 -16.266 16.969 1 94.88 120 LYS B O 1
ATOM 3823 N N . VAL B 1 121 ? -12.406 -16.109 15.266 1 92.31 121 VAL B N 1
ATOM 3824 C CA . VAL B 1 121 ? -13.055 -14.922 15.805 1 92.31 121 VAL B CA 1
ATOM 3825 C C . VAL B 1 121 ? -14.469 -15.273 16.281 1 92.31 121 VAL B C 1
ATOM 3827 O O . VAL B 1 121 ? -15.094 -14.5 17 1 92.31 121 VAL B O 1
ATOM 3830 N N . LYS B 1 122 ? -14.984 -16.391 15.93 1 88.25 122 LYS B N 1
ATOM 3831 C CA . LYS B 1 122 ? -16.344 -16.828 16.25 1 88.25 122 LYS B CA 1
ATOM 3832 C C . LYS B 1 122 ? -17.391 -15.914 15.617 1 88.25 122 LYS B C 1
ATOM 3834 O O . LYS B 1 122 ? -18.359 -15.547 16.266 1 88.25 122 LYS B O 1
ATOM 3839 N N . VAL B 1 123 ? -17.031 -15.461 14.484 1 82.94 123 VAL B N 1
ATOM 3840 C CA . VAL B 1 123 ? -17.984 -14.641 13.742 1 82.94 123 VAL B CA 1
ATOM 3841 C C . VAL B 1 123 ? -19.234 -15.461 13.398 1 82.94 123 VAL B C 1
ATOM 3843 O O . VAL B 1 123 ? -19.125 -16.625 13.008 1 82.94 123 VAL B O 1
ATOM 3846 N N . THR B 1 124 ? -20.406 -14.836 13.578 1 79.88 124 THR B N 1
ATOM 3847 C CA . THR B 1 124 ? -21.625 -15.602 13.359 1 79.88 124 THR B CA 1
ATOM 3848 C C . THR B 1 124 ? -22.328 -15.141 12.086 1 79.88 124 THR B C 1
ATOM 3850 O O . THR B 1 124 ? -23.125 -15.891 11.508 1 79.88 124 THR B O 1
ATOM 3853 N N . LYS B 1 125 ? -22.125 -14.008 11.68 1 92.12 125 LYS B N 1
ATOM 3854 C CA . LYS B 1 125 ? -22.766 -13.508 10.461 1 92.12 125 LYS B CA 1
ATOM 3855 C C . LYS B 1 125 ? -21.828 -13.641 9.258 1 92.12 125 LYS B C 1
ATOM 3857 O O . LYS B 1 125 ? -21.172 -12.672 8.875 1 92.12 125 LYS B O 1
ATOM 3862 N N . VAL B 1 126 ? -21.797 -14.828 8.695 1 94.62 126 VAL B N 1
ATOM 3863 C CA . VAL B 1 126 ? -20.891 -15.148 7.598 1 94.62 126 VAL B CA 1
ATOM 3864 C C . VAL B 1 126 ? -21.688 -15.672 6.402 1 94.62 126 VAL B C 1
ATOM 3866 O O . VAL B 1 126 ? -22.719 -16.328 6.574 1 94.62 126 VAL B O 1
ATOM 3869 N N . CYS B 1 127 ? -21.266 -15.305 5.25 1 95.75 127 CYS B N 1
ATOM 3870 C CA . CYS B 1 127 ? -21.875 -15.758 4.004 1 95.75 127 CYS B CA 1
ATOM 3871 C C . CYS B 1 127 ? -20.812 -15.984 2.932 1 95.75 127 CYS B C 1
ATOM 3873 O O . CYS B 1 127 ? -19.797 -15.281 2.898 1 95.75 127 CYS B O 1
ATOM 3875 N N . GLY B 1 128 ? -20.984 -17.031 2.115 1 95.62 128 GLY B N 1
ATOM 3876 C CA . GLY B 1 128 ? -20.094 -17.297 1 1 95.62 128 GLY B CA 1
ATOM 3877 C C . GLY B 1 128 ? -20.828 -17.594 -0.294 1 95.62 128 GLY B C 1
ATOM 3878 O O . GLY B 1 128 ? -21.969 -18.047 -0.274 1 95.62 128 GLY B O 1
ATOM 3879 N N . PHE B 1 129 ? -20.219 -17.266 -1.393 1 92.69 129 PHE B N 1
ATOM 3880 C CA . PHE B 1 129 ? -20.719 -17.594 -2.719 1 92.69 129 PHE B CA 1
ATOM 3881 C C . PHE B 1 129 ? -19.656 -18.312 -3.539 1 92.69 129 PHE B C 1
ATOM 3883 O O . PHE B 1 129 ? -18.516 -17.828 -3.645 1 92.69 129 PHE B O 1
ATOM 3890 N N . ASP B 1 130 ? -19.953 -19.438 -4.094 1 89.31 130 ASP B N 1
ATOM 3891 C CA . ASP B 1 130 ? -19.109 -20.141 -5.055 1 89.31 130 ASP B CA 1
ATOM 3892 C C . ASP B 1 130 ? -19.938 -21.172 -5.844 1 89.31 130 ASP B C 1
ATOM 3894 O O . ASP B 1 130 ? -20.484 -22.109 -5.27 1 89.31 130 ASP B O 1
ATOM 3898 N N . PRO B 1 131 ? -19.953 -20.984 -7.078 1 84.62 131 PRO B N 1
ATOM 3899 C CA . PRO B 1 131 ? -20.75 -21.922 -7.879 1 84.62 131 PRO B CA 1
ATOM 3900 C C . PRO B 1 131 ? -20.203 -23.359 -7.816 1 84.62 131 PRO B C 1
ATOM 3902 O O . PRO B 1 131 ? -20.953 -24.312 -8.031 1 84.62 131 PRO B O 1
ATOM 3905 N N . ALA B 1 132 ? -18.969 -23.484 -7.465 1 78.44 132 ALA B N 1
ATOM 3906 C CA . ALA B 1 132 ? -18.344 -24.812 -7.461 1 78.44 132 ALA B CA 1
ATOM 3907 C C . ALA B 1 132 ? -18.25 -25.375 -6.047 1 78.44 132 ALA B C 1
ATOM 3909 O O . ALA B 1 132 ? -17.531 -26.344 -5.801 1 78.44 132 ALA B O 1
ATOM 3910 N N . TYR B 1 133 ? -18.906 -24.75 -5.129 1 86.69 133 TYR B N 1
ATOM 3911 C CA . TYR B 1 133 ? -18.844 -25.219 -3.752 1 86.69 133 TYR B CA 1
ATOM 3912 C C . TYR B 1 133 ? -19.219 -26.703 -3.664 1 86.69 133 TYR B C 1
ATOM 3914 O O . TYR B 1 133 ? -20.188 -27.141 -4.277 1 86.69 133 TYR B O 1
ATOM 3922 N N . ASP B 1 134 ? -18.453 -27.469 -2.932 1 81.69 134 ASP B N 1
ATOM 3923 C CA . ASP B 1 134 ? -18.594 -28.922 -2.932 1 81.69 134 ASP B CA 1
ATOM 3924 C C . ASP B 1 134 ? -19.188 -29.422 -1.61 1 81.69 134 ASP B C 1
ATOM 3926 O O . ASP B 1 134 ? -19.312 -30.625 -1.395 1 81.69 134 ASP B O 1
ATOM 3930 N N . GLY B 1 135 ? -19.484 -28.547 -0.687 1 83.44 135 GLY B N 1
ATOM 3931 C CA . GLY B 1 135 ? -20.125 -28.938 0.562 1 83.44 135 GLY B CA 1
ATOM 3932 C C . GLY B 1 135 ? -19.125 -29.281 1.652 1 83.44 135 GLY B C 1
ATOM 3933 O O . GLY B 1 135 ? -19.516 -29.672 2.756 1 83.44 135 GLY B O 1
ATOM 3934 N N . GLN B 1 136 ? -17.969 -29.047 1.359 1 81.62 136 GLN B N 1
ATOM 3935 C CA . GLN B 1 136 ? -16.938 -29.391 2.336 1 81.62 136 GLN B CA 1
ATOM 3936 C C . GLN B 1 136 ? -17.047 -28.516 3.582 1 81.62 136 GLN B C 1
ATOM 3938 O O . GLN B 1 136 ? -17.719 -27.484 3.566 1 81.62 136 GLN B O 1
ATOM 3943 N N . TYR B 1 137 ? -16.578 -29 4.797 1 87.56 137 TYR B N 1
ATOM 3944 C CA . TYR B 1 137 ? -16.406 -28.312 6.07 1 87.56 137 TYR B CA 1
ATOM 3945 C C . TYR B 1 137 ? -17.766 -28.031 6.711 1 87.56 137 TYR B C 1
ATOM 3947 O O . TYR B 1 137 ? -17.875 -27.203 7.621 1 87.56 137 TYR B O 1
ATOM 3955 N N . GLY B 1 138 ? -18.859 -28.453 6.113 1 88.88 138 GLY B N 1
ATOM 3956 C CA . GLY B 1 138 ? -20.172 -28.344 6.73 1 88.88 138 GLY B CA 1
ATOM 3957 C C . GLY B 1 138 ? -20.719 -26.938 6.711 1 88.88 138 GLY B C 1
ATOM 3958 O O . GLY B 1 138 ? -21.375 -26.5 7.668 1 88.88 138 GLY B O 1
ATOM 3959 N N . LEU B 1 139 ? -20.453 -26.188 5.637 1 92.38 139 LEU B N 1
ATOM 3960 C CA . LEU B 1 139 ? -20.828 -24.766 5.613 1 92.38 139 LEU B CA 1
ATOM 3961 C C . LEU B 1 139 ? -21.969 -24.531 4.621 1 92.38 139 LEU B C 1
ATOM 3963 O O . LEU B 1 139 ? -22.141 -23.422 4.133 1 92.38 139 LEU B O 1
ATOM 3967 N N . SER B 1 140 ? -22.719 -25.484 4.363 1 93.19 140 SER B N 1
ATOM 3968 C CA . SER B 1 140 ? -23.766 -25.406 3.346 1 93.19 140 SER B CA 1
ATOM 3969 C C . SER B 1 140 ? -24.859 -24.453 3.76 1 93.19 140 SER B C 1
ATOM 3971 O O . SER B 1 140 ? -25.609 -23.938 2.912 1 93.19 140 SER B O 1
ATOM 3973 N N . ASN B 1 141 ? -25 -24.219 5.008 1 92.81 141 ASN B N 1
ATOM 3974 C CA . ASN B 1 141 ? -26.031 -23.312 5.484 1 92.81 141 ASN B CA 1
ATOM 3975 C C . ASN B 1 141 ? -25.656 -21.844 5.234 1 92.81 141 ASN B C 1
ATOM 3977 O O . ASN B 1 141 ? -26.516 -20.969 5.273 1 92.81 141 ASN B O 1
ATOM 3981 N N . ILE B 1 142 ? -24.406 -21.578 5.023 1 93.69 142 ILE B N 1
ATOM 3982 C CA . ILE B 1 142 ? -24 -20.188 4.91 1 93.69 142 ILE B CA 1
ATOM 3983 C C . ILE B 1 142 ? -23.359 -19.938 3.543 1 93.69 142 ILE B C 1
ATOM 3985 O O . ILE B 1 142 ? -23.125 -18.797 3.152 1 93.69 142 ILE B O 1
ATOM 3989 N N . ILE B 1 143 ? -23.062 -20.953 2.744 1 94.38 143 ILE B N 1
ATOM 3990 C CA . ILE B 1 143 ? -22.438 -20.797 1.431 1 94.38 143 ILE B CA 1
ATOM 3991 C C . ILE B 1 143 ? -23.469 -21.078 0.341 1 94.38 143 ILE B C 1
ATOM 3993 O O . ILE B 1 143 ? -24.125 -22.125 0.352 1 94.38 143 ILE B O 1
ATOM 3997 N N . HIS B 1 144 ? -23.594 -20.188 -0.532 1 93.12 144 HIS B N 1
ATOM 3998 C CA . HIS B 1 144 ? -24.5 -20.312 -1.676 1 93.12 144 HIS B CA 1
ATOM 3999 C C . HIS B 1 144 ? -23.75 -20.812 -2.908 1 93.12 144 HIS B C 1
ATOM 4001 O O . HIS B 1 144 ? -22.781 -20.203 -3.348 1 93.12 144 HIS B O 1
ATOM 4007 N N . LYS B 1 145 ? -24.266 -21.844 -3.506 1 88.56 145 LYS B N 1
ATOM 4008 C CA . LYS B 1 145 ? -23.656 -22.438 -4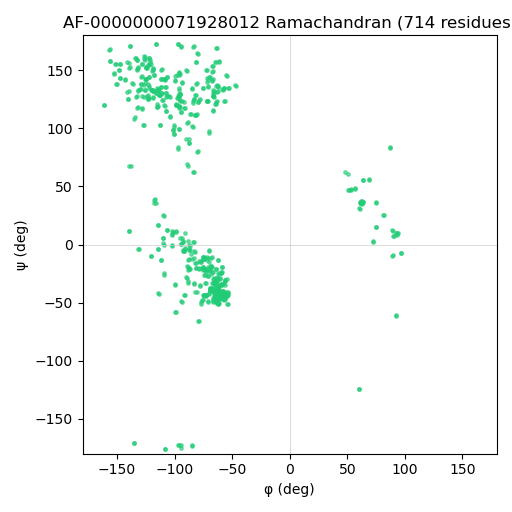.699 1 88.56 145 LYS B CA 1
ATOM 4009 C C . LYS B 1 145 ? -24.094 -21.688 -5.957 1 88.56 145 LYS B C 1
ATOM 4011 O O . LYS B 1 145 ? -24.719 -22.266 -6.844 1 88.56 145 LYS B O 1
ATOM 4016 N N . GLU B 1 146 ? -23.797 -20.516 -6.066 1 88.81 146 GLU B N 1
ATOM 4017 C CA . GLU B 1 146 ? -24.125 -19.625 -7.18 1 88.81 146 GLU B CA 1
ATOM 4018 C C . GLU B 1 146 ? -23.141 -18.453 -7.254 1 88.81 146 GLU B C 1
ATOM 4020 O O . GLU B 1 146 ? -22.328 -18.25 -6.355 1 88.81 146 GLU B O 1
ATOM 4025 N N . TYR B 1 147 ? -23.219 -17.781 -8.336 1 86.25 147 TYR B N 1
ATOM 4026 C CA . TYR B 1 147 ? -22.438 -16.562 -8.477 1 86.25 147 TYR B CA 1
ATOM 4027 C C . TYR B 1 147 ? -23.016 -15.453 -7.59 1 86.25 147 TYR B C 1
ATOM 4029 O O . TYR B 1 147 ? -24.234 -15.352 -7.418 1 86.25 147 TYR B O 1
ATOM 4037 N N . PHE B 1 148 ? -22.219 -14.68 -7.055 1 89.88 148 PHE B N 1
ATOM 4038 C CA . PHE B 1 148 ? -22.625 -13.57 -6.203 1 89.88 148 PHE B CA 1
ATOM 4039 C C . PHE B 1 148 ? -23.469 -12.57 -6.992 1 89.88 148 PHE B C 1
ATOM 4041 O O . PHE B 1 148 ? -23.156 -12.258 -8.141 1 89.88 148 PHE B O 1
ATOM 4048 N N . SER B 1 149 ? -24.516 -12.156 -6.371 1 84.69 149 SER B N 1
ATOM 4049 C CA . SER B 1 149 ? -25.328 -11.039 -6.824 1 84.69 149 SER B CA 1
ATOM 4050 C C . SER B 1 149 ? -25.625 -10.07 -5.68 1 84.69 149 SER B C 1
ATOM 4052 O O . SER B 1 149 ? -25.453 -10.414 -4.508 1 84.69 149 SER B O 1
ATOM 4054 N N . LYS B 1 150 ? -25.938 -8.891 -6.059 1 81.38 150 LYS B N 1
ATOM 4055 C CA . LYS B 1 150 ? -26.188 -7.859 -5.059 1 81.38 150 LYS B CA 1
ATOM 4056 C C . LYS B 1 150 ? -27.109 -8.375 -3.959 1 81.38 150 LYS B C 1
ATOM 4058 O O . LYS B 1 150 ? -28.062 -9.109 -4.23 1 81.38 150 LYS B O 1
ATOM 4063 N N . THR B 1 151 ? -26.734 -8.047 -2.781 1 78.19 151 THR B N 1
ATOM 4064 C CA . THR B 1 151 ? -27.547 -8.398 -1.62 1 78.19 151 THR B CA 1
ATOM 4065 C C . THR B 1 151 ? -27.938 -7.152 -0.833 1 78.19 151 THR B C 1
ATOM 4067 O O . THR B 1 151 ? -27.328 -6.094 -0.987 1 78.19 151 THR B O 1
ATOM 4070 N N . GLU B 1 152 ? -28.938 -7.316 -0.074 1 82.19 152 GLU B N 1
ATOM 4071 C CA . GLU B 1 152 ? -29.375 -6.223 0.791 1 82.19 152 GLU B CA 1
ATOM 4072 C C . GLU B 1 152 ? -28.531 -6.16 2.066 1 82.19 152 GLU B C 1
ATOM 4074 O O . GLU B 1 152 ? -28.453 -5.113 2.707 1 82.19 152 GLU B O 1
ATOM 4079 N N . THR B 1 153 ? -27.969 -7.18 2.32 1 89.62 153 THR B N 1
ATOM 4080 C CA . THR B 1 153 ? -27.156 -7.25 3.531 1 89.62 153 THR B CA 1
ATOM 4081 C C . THR B 1 153 ? -25.844 -6.5 3.348 1 89.62 153 THR B C 1
ATOM 4083 O O . THR B 1 153 ? -25.219 -6.598 2.295 1 89.62 153 THR B O 1
ATOM 4086 N N . LYS B 1 154 ? -25.562 -5.711 4.418 1 94.88 154 LYS B N 1
ATOM 4087 C CA . LYS B 1 154 ? -24.266 -5.02 4.434 1 94.88 154 LYS B CA 1
ATOM 4088 C C . LYS B 1 154 ? -23.266 -5.754 5.309 1 94.88 154 LYS B C 1
ATOM 4090 O O . LYS B 1 154 ? -23.609 -6.277 6.367 1 94.88 154 LYS B O 1
ATOM 4095 N N . TYR B 1 155 ? -22.047 -5.77 4.852 1 96.62 155 TYR B N 1
ATOM 4096 C CA . TYR B 1 155 ? -21.016 -6.535 5.555 1 96.62 155 TYR B CA 1
ATOM 4097 C C . TYR B 1 155 ? -19.891 -5.625 6.031 1 96.62 155 TYR B C 1
ATOM 4099 O O . TYR B 1 155 ? -19.609 -4.605 5.406 1 96.62 155 TYR B O 1
ATOM 4107 N N . ASN B 1 156 ? -19.281 -5.996 7.145 1 96.69 156 ASN B N 1
ATOM 4108 C CA . ASN B 1 156 ? -18.078 -5.305 7.617 1 96.69 156 ASN B CA 1
ATOM 4109 C C . ASN B 1 156 ? -16.859 -5.637 6.758 1 96.69 156 ASN B C 1
ATOM 4111 O O . ASN B 1 156 ? -15.961 -4.809 6.605 1 96.69 156 ASN B O 1
ATOM 4115 N N . LEU B 1 157 ? -16.844 -6.805 6.289 1 97.38 157 LEU B N 1
ATOM 4116 C CA . LEU B 1 157 ? -15.727 -7.266 5.477 1 97.38 157 LEU B CA 1
ATOM 4117 C C . LEU B 1 157 ? -16.219 -8.117 4.312 1 97.38 157 LEU B C 1
ATOM 4119 O O . LEU B 1 157 ? -16.969 -9.078 4.512 1 97.38 157 LEU B O 1
ATOM 4123 N N . VAL B 1 158 ? -15.859 -7.766 3.102 1 97.12 158 VAL B N 1
ATOM 4124 C CA . VAL B 1 158 ? -16.062 -8.578 1.905 1 97.12 158 VAL B CA 1
ATOM 4125 C C . VAL B 1 158 ? -14.703 -9.07 1.39 1 97.12 158 VAL B C 1
ATOM 4127 O O . VAL B 1 158 ? -13.766 -8.289 1.233 1 97.12 158 VAL B O 1
ATOM 4130 N N . ILE B 1 159 ? -14.625 -10.336 1.147 1 97.31 159 ILE B N 1
ATOM 4131 C CA . ILE B 1 159 ? -13.352 -10.953 0.786 1 97.31 159 ILE B CA 1
ATOM 4132 C C . ILE B 1 159 ? -13.438 -11.508 -0.633 1 97.31 159 ILE B C 1
ATOM 4134 O O . ILE B 1 159 ? -14.398 -12.203 -0.981 1 97.31 159 ILE B O 1
ATOM 4138 N N . LEU B 1 160 ? -12.469 -11.18 -1.434 1 96.19 160 LEU B N 1
ATOM 4139 C CA . LEU B 1 160 ? -12.242 -11.758 -2.756 1 96.19 160 LEU B CA 1
ATOM 4140 C C . LEU B 1 160 ? -10.812 -12.266 -2.885 1 96.19 160 LEU B C 1
ATOM 4142 O O . LEU B 1 160 ? -9.883 -11.492 -3.133 1 96.19 160 LEU B O 1
ATOM 4146 N N . ARG B 1 161 ? -10.664 -13.578 -2.783 1 94.81 161 ARG B N 1
ATOM 4147 C CA . ARG B 1 161 ? -9.328 -14.141 -2.93 1 94.81 161 ARG B CA 1
ATOM 4148 C C . ARG B 1 161 ? -9.18 -14.875 -4.258 1 94.81 161 ARG B C 1
ATOM 4150 O O . ARG B 1 161 ? -9.867 -15.867 -4.504 1 94.81 161 ARG B O 1
ATOM 4157 N N . HIS B 1 162 ? -8.32 -14.359 -5.137 1 91 162 HIS B N 1
ATOM 4158 C CA . HIS B 1 162 ? -7.934 -14.984 -6.395 1 91 162 HIS B CA 1
ATOM 4159 C C . HIS B 1 162 ? -9.133 -15.148 -7.32 1 91 162 HIS B C 1
ATOM 4161 O O . HIS B 1 162 ? -9.266 -16.172 -7.996 1 91 162 HIS B O 1
ATOM 4167 N N . CYS B 1 163 ? -10.039 -14.227 -7.309 1 86.5 163 CYS B N 1
ATOM 4168 C CA . CYS B 1 163 ? -11.18 -14.312 -8.211 1 86.5 163 CYS B CA 1
ATOM 4169 C C . CYS B 1 163 ? -11.531 -12.945 -8.781 1 86.5 163 CYS B C 1
ATOM 4171 O O . CYS B 1 163 ? -12.609 -12.766 -9.352 1 86.5 163 CYS B O 1
ATOM 4173 N N . PHE B 1 164 ? -10.656 -12.016 -8.586 1 84.94 164 PHE B N 1
ATOM 4174 C CA . PHE B 1 164 ? -10.938 -10.648 -9.008 1 84.94 164 PHE B CA 1
ATOM 4175 C C . PHE B 1 164 ? -10.547 -10.438 -10.461 1 84.94 164 PHE B C 1
ATOM 4177 O O . PHE B 1 164 ? -10.906 -9.422 -11.07 1 84.94 164 PHE B O 1
ATOM 4184 N N . ASP B 1 165 ? -9.969 -11.281 -11.18 1 76.5 165 ASP B N 1
ATOM 4185 C CA . ASP B 1 165 ? -9.422 -11.125 -12.523 1 76.5 165 ASP B CA 1
ATOM 4186 C C . ASP B 1 165 ? -10.516 -10.82 -13.531 1 76.5 165 ASP B C 1
ATOM 4188 O O . ASP B 1 165 ? -10.297 -10.07 -14.492 1 76.5 165 ASP B O 1
ATOM 4192 N N . SER B 1 166 ? -11.625 -11.32 -13.297 1 67 166 SER B N 1
ATOM 4193 C CA . SER B 1 166 ? -12.664 -11.18 -14.312 1 67 166 SER B CA 1
ATOM 4194 C C . SER B 1 166 ? -13.5 -9.93 -14.086 1 67 166 SER B C 1
ATOM 4196 O O . SER B 1 166 ? -14.43 -9.648 -14.852 1 67 166 SER B O 1
ATOM 4198 N N . PHE B 1 167 ? -13.086 -9.141 -13.234 1 67.69 167 PHE B N 1
ATOM 4199 C CA . PHE B 1 167 ? -13.992 -8.07 -12.812 1 67.69 167 PHE B CA 1
ATOM 4200 C C . PHE B 1 167 ? -13.859 -6.863 -13.727 1 67.69 167 PHE B C 1
ATOM 4202 O O . PHE B 1 167 ? -14.781 -6.043 -13.82 1 67.69 167 PHE B O 1
ATOM 4209 N N . ILE B 1 168 ? -12.805 -6.816 -14.383 1 64.81 168 ILE B N 1
ATOM 4210 C CA . ILE B 1 168 ? -12.648 -5.691 -15.297 1 64.81 168 ILE B CA 1
ATOM 4211 C C . ILE B 1 168 ? -13.742 -5.738 -16.359 1 64.81 168 ILE B C 1
ATOM 4213 O O . ILE B 1 168 ? -14.156 -4.699 -16.891 1 64.81 168 ILE B O 1
ATOM 4217 N N . ASN B 1 169 ? -14.172 -6.855 -16.531 1 68.31 169 ASN B N 1
ATOM 4218 C CA . ASN B 1 169 ? -15.195 -7.023 -17.547 1 68.31 169 ASN B CA 1
ATOM 4219 C C . ASN B 1 169 ? -16.594 -6.988 -16.938 1 68.31 169 ASN B C 1
ATOM 4221 O O . ASN B 1 169 ? -17.594 -7.18 -17.656 1 68.31 169 ASN B O 1
ATOM 4225 N N . SER B 1 170 ? -16.562 -6.695 -15.672 1 75.81 170 SER B N 1
ATOM 4226 C CA . SER B 1 170 ? -17.844 -6.703 -14.977 1 75.81 170 SER B CA 1
ATOM 4227 C C . SER B 1 170 ? -17.953 -5.543 -14 1 75.81 170 SER B C 1
ATOM 4229 O O . SER B 1 170 ? -18.062 -5.754 -12.789 1 75.81 170 SER B O 1
ATOM 4231 N N . PRO B 1 171 ? -18 -4.367 -14.586 1 78.19 171 PRO B N 1
ATOM 4232 C CA . PRO B 1 171 ? -18.062 -3.205 -13.695 1 78.19 171 PRO B CA 1
ATOM 4233 C C . PRO B 1 171 ? -19.234 -3.26 -12.734 1 78.19 171 PRO B C 1
ATOM 4235 O O . PRO B 1 171 ? -19.141 -2.797 -11.594 1 78.19 171 PRO B O 1
ATOM 4238 N N . ASN B 1 172 ? -20.25 -3.857 -13.156 1 83 172 ASN B N 1
ATOM 4239 C CA . ASN B 1 172 ? -21.438 -3.955 -12.312 1 83 172 ASN B CA 1
ATOM 4240 C C . ASN B 1 172 ? -21.172 -4.793 -11.062 1 83 172 ASN B C 1
ATOM 4242 O O . ASN B 1 172 ? -21.734 -4.523 -10 1 83 172 ASN B O 1
ATOM 4246 N N . LEU B 1 173 ? -20.359 -5.73 -11.234 1 86.62 173 LEU B N 1
ATOM 4247 C CA . LEU B 1 173 ? -20.031 -6.582 -10.094 1 86.62 173 LEU B CA 1
ATOM 4248 C C . LEU B 1 173 ? -19.25 -5.805 -9.039 1 86.62 173 LEU B C 1
ATOM 4250 O O . LEU B 1 173 ? -19.484 -5.965 -7.844 1 86.62 173 LEU B O 1
ATOM 4254 N N . ILE B 1 174 ? -18.406 -4.945 -9.438 1 89 174 ILE B N 1
ATOM 4255 C CA . ILE B 1 174 ? -17.625 -4.145 -8.5 1 89 174 ILE B CA 1
ATOM 4256 C C . ILE B 1 174 ? -18.531 -3.186 -7.75 1 89 174 ILE B C 1
ATOM 4258 O O . ILE B 1 174 ? -18.406 -3.01 -6.535 1 89 174 ILE B O 1
ATOM 4262 N N . ASP B 1 175 ? -19.453 -2.654 -8.477 1 90.94 175 ASP B N 1
ATOM 4263 C CA . ASP B 1 175 ? -20.438 -1.785 -7.844 1 90.94 175 ASP B CA 1
ATOM 4264 C C . ASP B 1 175 ? -21.25 -2.549 -6.801 1 90.94 175 ASP B C 1
ATOM 4266 O O . ASP B 1 175 ? -21.516 -2.033 -5.711 1 90.94 175 ASP B O 1
ATOM 4270 N N . SER B 1 176 ? -21.609 -3.717 -7.223 1 91.5 176 SER B N 1
ATOM 4271 C CA . SER B 1 176 ? -22.406 -4.543 -6.309 1 91.5 176 SER B CA 1
ATOM 4272 C C . SER B 1 176 ? -21.609 -4.879 -5.051 1 91.5 176 SER B C 1
ATOM 4274 O O . SER B 1 176 ? -22.156 -4.891 -3.949 1 91.5 176 SER B O 1
ATOM 4276 N N . ILE B 1 177 ? -20.453 -5.129 -5.184 1 93.44 177 ILE B N 1
ATOM 4277 C CA . ILE B 1 177 ? -19.578 -5.445 -4.059 1 93.44 177 ILE B CA 1
ATOM 4278 C C . ILE B 1 177 ? -19.422 -4.215 -3.166 1 93.44 177 ILE B C 1
ATOM 4280 O O . ILE B 1 177 ? -19.562 -4.309 -1.944 1 93.44 177 ILE B O 1
ATOM 4284 N N . ARG B 1 178 ? -19.109 -3.1 -3.781 1 92.38 178 ARG B N 1
ATOM 4285 C CA . ARG B 1 178 ? -18.984 -1.843 -3.051 1 92.38 178 ARG B CA 1
ATOM 4286 C C . ARG B 1 178 ? -20.25 -1.555 -2.236 1 92.38 178 ARG B C 1
ATOM 4288 O O . ARG B 1 178 ? -20.156 -1.127 -1.084 1 92.38 178 ARG B O 1
ATOM 4295 N N . ASP B 1 179 ? -21.375 -1.824 -2.846 1 92.81 179 ASP B N 1
ATOM 4296 C CA . ASP B 1 179 ? -22.656 -1.525 -2.213 1 92.81 179 ASP B CA 1
ATOM 4297 C C . ASP B 1 179 ? -22.969 -2.539 -1.117 1 92.81 179 ASP B C 1
ATOM 4299 O O . ASP B 1 179 ? -23.875 -2.326 -0.312 1 92.81 179 ASP B O 1
ATOM 4303 N N . SER B 1 180 ? -22.234 -3.566 -1.055 1 94.38 180 SER B N 1
ATOM 4304 C CA . SER B 1 180 ? -22.484 -4.625 -0.084 1 94.38 180 SER B CA 1
ATOM 4305 C C . SER B 1 180 ? -21.703 -4.395 1.206 1 94.38 180 SER B C 1
ATOM 4307 O O . SER B 1 180 ? -21.844 -5.156 2.164 1 94.38 180 SER B O 1
ATOM 4309 N N . ILE B 1 181 ? -20.875 -3.389 1.223 1 95.12 181 ILE B N 1
ATOM 4310 C CA . ILE B 1 181 ? -20.141 -3.146 2.463 1 95.12 181 ILE B CA 1
ATOM 4311 C C . ILE B 1 181 ? -20.859 -2.076 3.281 1 95.12 181 ILE B C 1
ATOM 4313 O O . ILE B 1 181 ? -21.484 -1.171 2.721 1 95.12 181 ILE B O 1
ATOM 4317 N N . ALA B 1 182 ? -20.766 -2.213 4.566 1 93.81 182 ALA B N 1
ATOM 4318 C CA . ALA B 1 182 ? -21.234 -1.188 5.488 1 93.81 182 ALA B CA 1
ATOM 4319 C C . ALA B 1 182 ? -20.453 0.114 5.316 1 93.81 182 ALA B C 1
ATOM 4321 O O . ALA B 1 182 ? -19.453 0.151 4.609 1 93.81 182 ALA B O 1
ATOM 4322 N N . ASP B 1 183 ? -20.938 1.188 5.941 1 88.75 183 ASP B N 1
ATOM 4323 C CA . ASP B 1 183 ? -20.312 2.498 5.816 1 88.75 183 ASP B CA 1
ATOM 4324 C C . ASP B 1 183 ? -18.859 2.453 6.281 1 88.75 183 ASP B C 1
ATOM 4326 O O . ASP B 1 183 ? -17.984 3.068 5.668 1 88.75 183 ASP B O 1
ATOM 4330 N N . ASP B 1 184 ? -18.609 1.657 7.25 1 88.94 184 ASP B N 1
ATOM 4331 C CA . ASP B 1 184 ? -17.25 1.513 7.758 1 88.94 184 ASP B CA 1
ATOM 4332 C C . ASP B 1 184 ? -16.641 0.171 7.344 1 88.94 184 ASP B C 1
ATOM 4334 O O . ASP B 1 184 ? -15.648 -0.272 7.922 1 88.94 184 ASP B O 1
ATOM 4338 N N . GLY B 1 185 ? -17.344 -0.461 6.414 1 94.94 185 GLY B N 1
ATOM 4339 C CA . GLY B 1 185 ? -16.875 -1.762 5.961 1 94.94 185 GLY B CA 1
ATOM 4340 C C . GLY B 1 185 ? -15.75 -1.671 4.945 1 94.94 185 GLY B C 1
ATOM 4341 O O . GLY B 1 185 ? -15.469 -0.593 4.418 1 94.94 185 GLY B O 1
ATOM 4342 N N . VAL B 1 186 ? -15.078 -2.84 4.762 1 96.44 186 VAL B N 1
ATOM 4343 C CA . VAL B 1 186 ? -13.938 -2.854 3.848 1 96.44 186 VAL B CA 1
ATOM 4344 C C . VAL B 1 186 ? -14.031 -4.07 2.93 1 96.44 186 VAL B C 1
ATOM 4346 O O . VAL B 1 186 ? -14.781 -5.008 3.201 1 96.44 186 VAL B O 1
ATOM 4349 N N . ILE B 1 187 ? -13.328 -4.004 1.821 1 97.12 187 ILE B N 1
ATOM 4350 C CA . ILE B 1 187 ? -13.164 -5.098 0.87 1 97.12 187 ILE B CA 1
ATOM 4351 C C . ILE B 1 187 ? -11.703 -5.562 0.866 1 97.12 187 ILE B C 1
ATOM 4353 O O . ILE B 1 187 ? -10.789 -4.742 0.837 1 97.12 187 ILE B O 1
ATOM 4357 N N . TYR B 1 188 ? -11.531 -6.789 1.014 1 97.44 188 TYR B N 1
ATOM 4358 C CA . TYR B 1 188 ? -10.203 -7.375 0.849 1 97.44 188 TYR B CA 1
ATOM 4359 C C . TYR B 1 188 ? -10.094 -8.109 -0.482 1 97.44 188 TYR B C 1
ATOM 4361 O O . TYR B 1 188 ? -10.922 -8.969 -0.792 1 97.44 188 TYR B O 1
ATOM 4369 N N . ILE B 1 189 ? -9.07 -7.777 -1.267 1 96.62 189 ILE B N 1
ATOM 4370 C CA . ILE B 1 189 ? -8.82 -8.406 -2.559 1 96.62 189 ILE B CA 1
ATOM 4371 C C . ILE B 1 189 ? -7.418 -9.008 -2.576 1 96.62 189 ILE B C 1
ATOM 4373 O O . ILE B 1 189 ? -6.438 -8.328 -2.266 1 96.62 189 ILE B O 1
ATOM 4377 N N . GLU B 1 190 ? -7.336 -10.234 -2.879 1 96.62 190 GLU B N 1
ATOM 4378 C CA . GLU B 1 190 ? -6.062 -10.93 -3.037 1 96.62 190 GLU B CA 1
ATOM 4379 C C . GLU B 1 190 ? -5.859 -11.383 -4.48 1 96.62 190 GLU B C 1
ATOM 4381 O O . GLU B 1 190 ? -6.777 -11.922 -5.102 1 96.62 190 GLU B O 1
ATOM 4386 N N . TYR B 1 191 ? -4.707 -11.148 -5.047 1 94.31 191 TYR B N 1
ATOM 4387 C CA . TYR B 1 191 ? -4.438 -11.461 -6.445 1 94.31 191 TYR B CA 1
ATOM 4388 C C . TYR B 1 191 ? -2.957 -11.758 -6.66 1 94.31 191 TYR B C 1
ATOM 4390 O O . TYR B 1 191 ? -2.123 -11.438 -5.812 1 94.31 191 TYR B O 1
ATOM 4398 N N . PRO B 1 192 ? -2.66 -12.539 -7.738 1 94.25 192 PRO B N 1
ATOM 4399 C CA . PRO B 1 192 ? -1.244 -12.695 -8.07 1 94.25 192 PRO B CA 1
ATOM 4400 C C . PRO B 1 192 ? -0.54 -11.367 -8.312 1 94.25 192 PRO B C 1
ATOM 4402 O O . PRO B 1 192 ? -1.064 -10.508 -9.031 1 94.25 192 PRO B O 1
ATOM 4405 N N . ALA B 1 193 ? 0.572 -11.227 -7.766 1 92.88 193 ALA B N 1
ATOM 4406 C CA . ALA B 1 193 ? 1.288 -9.961 -7.836 1 92.88 193 ALA B CA 1
ATOM 4407 C C . ALA B 1 193 ? 2.047 -9.828 -9.148 1 92.88 193 ALA B C 1
ATOM 4409 O O . ALA B 1 193 ? 3.072 -10.484 -9.352 1 92.88 193 ALA B O 1
ATOM 4410 N N . LEU B 1 194 ? 1.589 -8.93 -9.945 1 92.94 194 LEU B N 1
ATOM 4411 C CA . LEU B 1 194 ? 2.258 -8.703 -11.227 1 92.94 194 LEU B CA 1
ATOM 4412 C C . LEU B 1 194 ? 3.689 -8.227 -11.008 1 92.94 194 LEU B C 1
ATOM 4414 O O . LEU B 1 194 ? 4.586 -8.57 -11.781 1 92.94 194 LEU B O 1
ATOM 4418 N N . GLU B 1 195 ? 3.885 -7.402 -9.969 1 89.5 195 GLU B N 1
ATOM 4419 C CA . GLU B 1 195 ? 5.23 -6.922 -9.672 1 89.5 195 GLU B CA 1
ATOM 4420 C C . GLU B 1 195 ? 6.199 -8.086 -9.484 1 89.5 195 GLU B C 1
ATOM 4422 O O . GLU B 1 195 ? 7.344 -8.031 -9.938 1 89.5 195 GLU B O 1
ATOM 4427 N N . TYR B 1 196 ? 5.75 -9.109 -8.805 1 89.44 196 TYR B N 1
ATOM 4428 C CA . TYR B 1 196 ? 6.578 -10.297 -8.617 1 89.44 196 TYR B CA 1
ATOM 4429 C C . TYR B 1 196 ? 6.867 -10.977 -9.945 1 89.44 196 TYR B C 1
ATOM 4431 O O . TYR B 1 196 ? 8.008 -11.344 -10.234 1 89.44 196 TYR B O 1
ATOM 4439 N N . ILE B 1 197 ? 5.816 -11.203 -10.75 1 89.88 197 ILE B N 1
ATOM 4440 C CA . ILE B 1 197 ? 5.949 -11.883 -12.039 1 89.88 197 ILE B CA 1
ATOM 4441 C C . ILE B 1 197 ? 6.98 -11.156 -12.891 1 89.88 197 ILE B C 1
ATOM 4443 O O . ILE B 1 197 ? 7.859 -11.789 -13.484 1 89.88 197 ILE B O 1
ATOM 4447 N N . MET B 1 198 ? 6.887 -9.914 -12.891 1 86.94 198 MET B N 1
ATOM 4448 C CA . MET B 1 198 ? 7.77 -9.109 -13.727 1 86.94 198 MET B CA 1
ATOM 4449 C C . MET B 1 198 ? 9.18 -9.062 -13.148 1 86.94 198 MET B C 1
ATOM 4451 O O . MET B 1 198 ? 10.164 -9.148 -13.891 1 86.94 198 MET B O 1
ATOM 4455 N N . ASP B 1 199 ? 9.281 -8.883 -11.867 1 83.94 199 ASP B N 1
ATOM 4456 C CA . ASP B 1 199 ? 10.57 -8.773 -11.188 1 83.94 199 ASP B CA 1
ATOM 4457 C C . ASP B 1 199 ? 11.359 -10.07 -11.312 1 83.94 199 ASP B C 1
ATOM 4459 O O . ASP B 1 199 ? 12.555 -10.055 -11.617 1 83.94 199 ASP B O 1
ATOM 4463 N N . ALA B 1 200 ? 10.695 -11.164 -11.117 1 81.31 200 ALA B N 1
ATOM 4464 C CA . ALA B 1 200 ? 11.336 -12.477 -11.148 1 81.31 200 ALA B CA 1
ATOM 4465 C C . ALA B 1 200 ? 11.359 -13.039 -12.57 1 81.31 200 ALA B C 1
ATOM 4467 O O . ALA B 1 200 ? 12.086 -14 -12.852 1 81.31 200 ALA B O 1
ATOM 4468 N N . GLY B 1 201 ? 10.609 -12.422 -13.422 1 83.75 201 GLY B N 1
ATOM 4469 C CA . GLY B 1 201 ? 10.422 -13 -14.742 1 83.75 201 GLY B CA 1
ATOM 4470 C C . GLY B 1 201 ? 9.75 -14.367 -14.695 1 83.75 201 GLY B C 1
ATOM 4471 O O . GLY B 1 201 ? 10.109 -15.266 -15.461 1 83.75 201 GLY B O 1
ATOM 4472 N N . ASP B 1 202 ? 8.844 -14.555 -13.797 1 87.88 202 ASP B N 1
ATOM 4473 C CA . ASP B 1 202 ? 8.242 -15.859 -13.547 1 87.88 202 ASP B CA 1
ATOM 4474 C C . ASP B 1 202 ? 7.035 -16.094 -14.461 1 87.88 202 ASP B C 1
ATOM 4476 O O . ASP B 1 202 ? 5.891 -15.961 -14.023 1 87.88 202 ASP B O 1
ATOM 4480 N N . PHE B 1 203 ? 7.234 -16.609 -15.656 1 88.31 203 PHE B N 1
ATOM 4481 C CA . PHE B 1 203 ? 6.176 -16.812 -16.641 1 88.31 203 PHE B CA 1
ATOM 4482 C C . PHE B 1 203 ? 5.301 -18 -16.25 1 88.31 203 PHE B C 1
ATOM 4484 O O . PHE B 1 203 ? 4.223 -18.203 -16.812 1 88.31 203 PHE B O 1
ATOM 4491 N N . SER B 1 204 ? 5.789 -18.781 -15.266 1 90.25 204 SER B N 1
ATOM 4492 C CA . SER B 1 204 ? 5.008 -19.953 -14.875 1 90.25 204 SER B CA 1
ATOM 4493 C C . SER B 1 204 ? 3.705 -19.547 -14.195 1 90.25 204 SER B C 1
ATOM 4495 O O . SER B 1 204 ? 2.807 -20.375 -14.023 1 90.25 204 SER B O 1
ATOM 4497 N N . MET B 1 205 ? 3.582 -18.312 -13.867 1 91.56 205 MET B N 1
ATOM 4498 C CA . MET B 1 205 ? 2.373 -17.828 -13.211 1 91.56 205 MET B CA 1
ATOM 4499 C C . MET B 1 205 ? 1.371 -17.312 -14.242 1 91.56 205 MET B C 1
ATOM 4501 O O . MET B 1 205 ? 0.269 -16.891 -13.883 1 91.56 205 MET B O 1
ATOM 4505 N N . LEU B 1 206 ? 1.692 -17.406 -15.5 1 91.25 206 LEU B N 1
ATOM 4506 C CA . LEU B 1 206 ? 0.803 -16.953 -16.562 1 91.25 206 LEU B CA 1
ATOM 4507 C C . LEU B 1 206 ? -0.019 -18.109 -17.125 1 91.25 206 LEU B C 1
ATOM 4509 O O . LEU B 1 206 ? 0.532 -19.156 -17.469 1 91.25 206 LEU B O 1
ATOM 4513 N N . TYR B 1 207 ? -1.317 -17.875 -17.156 1 89.44 207 TYR B N 1
ATOM 4514 C CA . TYR B 1 207 ? -2.262 -18.891 -17.594 1 89.44 207 TYR B CA 1
ATOM 4515 C C . TYR B 1 207 ? -3.252 -18.312 -18.609 1 89.44 207 TYR B C 1
ATOM 4517 O O . TYR B 1 207 ? -3.629 -17.141 -18.516 1 89.44 207 TYR B O 1
ATOM 4525 N N . HIS B 1 208 ? -3.688 -19.266 -19.422 1 88.31 208 HIS B N 1
ATOM 4526 C CA . HIS B 1 208 ? -4.758 -18.828 -20.312 1 88.31 208 HIS B CA 1
ATOM 4527 C C . HIS B 1 208 ? -6.031 -18.516 -19.547 1 88.31 208 HIS B C 1
ATOM 4529 O O . HIS B 1 208 ? -6.77 -17.594 -19.906 1 88.31 208 HIS B O 1
ATOM 4535 N N . GLU B 1 209 ? -6.246 -19.219 -18.531 1 85.94 209 GLU B N 1
ATOM 4536 C CA . GLU B 1 209 ? -7.473 -19.078 -17.75 1 85.94 209 GLU B CA 1
ATOM 4537 C C . GLU B 1 209 ? -7.52 -17.734 -17.031 1 85.94 209 GLU B C 1
ATOM 4539 O O . GLU B 1 209 ? -8.57 -17.328 -16.547 1 85.94 209 GLU B O 1
ATOM 4544 N N . CYS B 1 210 ? -6.449 -17.156 -16.906 1 85.06 210 CYS B N 1
ATOM 4545 C CA . CYS B 1 210 ? -6.395 -15.852 -16.234 1 85.06 210 CYS B CA 1
ATOM 4546 C C . CYS B 1 210 ? -6.371 -14.719 -17.25 1 85.06 210 CYS B C 1
ATOM 4548 O O . CYS B 1 210 ? -5.441 -14.617 -18.062 1 85.06 210 CYS B O 1
ATOM 4550 N N . HIS B 1 211 ? -7.328 -13.914 -17.141 1 85.94 211 HIS B N 1
ATOM 4551 C CA . HIS B 1 211 ? -7.473 -12.812 -18.094 1 85.94 211 HIS B CA 1
ATOM 4552 C C . HIS B 1 211 ? -6.594 -11.633 -17.688 1 85.94 211 HIS B C 1
ATOM 4554 O O . HIS B 1 211 ? -6.098 -10.906 -18.562 1 85.94 211 HIS B O 1
ATOM 4560 N N . SER B 1 212 ? -6.469 -11.469 -16.406 1 91.19 212 SER B N 1
ATOM 4561 C CA . SER B 1 212 ? -5.902 -10.203 -15.953 1 91.19 212 SER B CA 1
ATOM 4562 C C . SER B 1 212 ? -4.879 -10.422 -14.844 1 91.19 212 SER B C 1
ATOM 4564 O O . SER B 1 212 ? -5.082 -11.258 -13.969 1 91.19 212 SER B O 1
ATOM 4566 N N . TYR B 1 213 ? -3.846 -9.703 -14.953 1 93.75 213 TYR B N 1
ATOM 4567 C CA . TYR B 1 213 ? -2.857 -9.578 -13.891 1 93.75 213 TYR B CA 1
ATOM 4568 C C . TYR B 1 213 ? -2.676 -8.125 -13.477 1 93.75 213 TYR B C 1
ATOM 4570 O O . TYR B 1 213 ? -2.348 -7.273 -14.312 1 93.75 213 TYR B O 1
ATOM 4578 N N . TYR B 1 214 ? -2.824 -7.898 -12.172 1 93.44 214 TYR B N 1
ATOM 4579 C CA . TYR B 1 214 ? -2.83 -6.527 -11.672 1 93.44 214 TYR B CA 1
ATOM 4580 C C . TYR B 1 214 ? -1.543 -6.219 -10.914 1 93.44 214 TYR B C 1
ATOM 4582 O O . TYR B 1 214 ? -0.999 -7.082 -10.227 1 93.44 214 TYR B O 1
ATOM 4590 N N . SER B 1 215 ? -1.088 -4.992 -11.117 1 92.88 215 SER B N 1
ATOM 4591 C CA . SER B 1 215 ? -0.118 -4.371 -10.219 1 92.88 215 SER B CA 1
ATOM 4592 C C . SER B 1 215 ? -0.807 -3.473 -9.195 1 92.88 215 SER B C 1
ATOM 4594 O O . SER B 1 215 ? -2.021 -3.271 -9.258 1 92.88 215 SER B O 1
ATOM 4596 N N . LEU B 1 216 ? -0.017 -3.008 -8.266 1 92.5 216 LEU B N 1
ATOM 4597 C CA . LEU B 1 216 ? -0.592 -2.051 -7.324 1 92.5 216 LEU B CA 1
ATOM 4598 C C . LEU B 1 216 ? -1.123 -0.823 -8.055 1 92.5 216 LEU B C 1
ATOM 4600 O O . LEU B 1 216 ? -2.195 -0.312 -7.727 1 92.5 216 LEU B O 1
ATOM 4604 N N . LEU B 1 217 ? -0.421 -0.355 -9.055 1 91.5 217 LEU B N 1
ATOM 4605 C CA . LEU B 1 217 ? -0.828 0.813 -9.828 1 91.5 217 LEU B CA 1
ATOM 4606 C C . LEU B 1 217 ? -2.154 0.56 -10.531 1 91.5 217 LEU B C 1
ATOM 4608 O O . LEU B 1 217 ? -3.086 1.359 -10.422 1 91.5 217 LEU B O 1
ATOM 4612 N N . SER B 1 218 ? -2.197 -0.529 -11.211 1 92 218 SER B N 1
ATOM 4613 C CA . SER B 1 218 ? -3.393 -0.798 -12 1 92 218 SER B CA 1
ATOM 4614 C C . SER B 1 218 ? -4.594 -1.085 -11.109 1 92 218 SER B C 1
ATOM 4616 O O . SER B 1 218 ? -5.711 -0.654 -11.406 1 92 218 SER B O 1
ATOM 4618 N N . ILE B 1 219 ? -4.398 -1.806 -10.008 1 93 219 ILE B N 1
ATOM 4619 C CA . ILE B 1 219 ? -5.535 -2.133 -9.156 1 93 219 ILE B CA 1
ATOM 4620 C C . ILE B 1 219 ? -6.035 -0.87 -8.453 1 93 219 ILE B C 1
ATOM 4622 O O . ILE B 1 219 ? -7.242 -0.686 -8.281 1 93 219 ILE B O 1
ATOM 4626 N N . THR B 1 220 ? -5.129 -0.064 -7.984 1 92.12 220 THR B N 1
ATOM 4627 C CA . THR B 1 220 ? -5.516 1.195 -7.363 1 92.12 220 THR B CA 1
ATOM 4628 C C . THR B 1 220 ? -6.285 2.074 -8.344 1 92.12 220 THR B C 1
ATOM 4630 O O . THR B 1 220 ? -7.305 2.666 -7.992 1 92.12 220 THR B O 1
ATOM 4633 N N . GLY B 1 221 ? -5.797 2.141 -9.57 1 89.56 221 GLY B N 1
ATOM 4634 C CA . GLY B 1 221 ? -6.492 2.883 -10.609 1 89.56 221 GLY B CA 1
ATOM 4635 C C . GLY B 1 221 ? -7.883 2.35 -10.891 1 89.56 221 GLY B C 1
ATOM 4636 O O . GLY B 1 221 ? -8.828 3.125 -11.047 1 89.56 221 GLY B O 1
ATOM 4637 N N . LEU B 1 222 ? -7.969 1.054 -10.945 1 89.69 222 LEU B N 1
ATOM 4638 C CA . LEU B 1 222 ? -9.266 0.426 -11.203 1 89.69 222 LEU B CA 1
ATOM 4639 C C . LEU B 1 222 ? -10.25 0.743 -10.078 1 89.69 222 LEU B C 1
ATOM 4641 O O . LEU B 1 222 ? -11.383 1.143 -10.344 1 89.69 222 LEU B O 1
ATOM 4645 N N . LEU B 1 223 ? -9.852 0.542 -8.852 1 91.12 223 LEU B N 1
ATOM 4646 C CA . LEU B 1 223 ? -10.734 0.711 -7.699 1 91.12 223 LEU B CA 1
ATOM 4647 C C . LEU B 1 223 ? -11.18 2.162 -7.562 1 91.12 223 LEU B C 1
ATOM 4649 O O . LEU B 1 223 ? -12.32 2.434 -7.176 1 91.12 223 LEU B O 1
ATOM 4653 N N . LYS B 1 224 ? -10.312 3.033 -7.902 1 87.38 224 LYS B N 1
ATOM 4654 C CA . LYS B 1 224 ? -10.648 4.457 -7.863 1 87.38 224 LYS B CA 1
ATOM 4655 C C . LYS B 1 224 ? -11.852 4.762 -8.75 1 87.38 224 LYS B C 1
ATOM 4657 O O . LYS B 1 224 ? -12.703 5.574 -8.391 1 87.38 224 LYS B O 1
ATOM 4662 N N . ASN B 1 225 ? -11.906 4.141 -9.875 1 85.69 225 ASN B N 1
ATOM 4663 C CA . ASN B 1 225 ? -12.992 4.355 -10.82 1 85.69 225 ASN B CA 1
ATOM 4664 C C . ASN B 1 225 ? -14.336 3.941 -10.227 1 85.69 225 ASN B C 1
ATOM 4666 O O . ASN B 1 225 ? -15.391 4.324 -10.734 1 85.69 225 ASN B O 1
ATOM 4670 N N . PHE B 1 226 ? -14.305 3.252 -9.172 1 89.5 226 PHE B N 1
ATOM 4671 C CA . PHE B 1 226 ? -15.531 2.818 -8.508 1 89.5 226 PHE B CA 1
ATOM 4672 C C . PHE B 1 226 ? -15.664 3.475 -7.137 1 89.5 226 PHE B C 1
ATOM 4674 O O . PHE B 1 226 ? -16.375 2.963 -6.266 1 89.5 226 PHE B O 1
ATOM 4681 N N . ASN B 1 227 ? -14.898 4.539 -6.898 1 89.19 227 ASN B N 1
ATOM 4682 C CA . ASN B 1 227 ? -14.922 5.328 -5.672 1 89.19 227 ASN B CA 1
ATOM 4683 C C . ASN B 1 227 ? -14.484 4.504 -4.461 1 89.19 227 ASN B C 1
ATOM 4685 O O . ASN B 1 227 ? -15.117 4.562 -3.406 1 89.19 227 ASN B O 1
ATOM 4689 N N . LEU B 1 228 ? -13.562 3.686 -4.73 1 91.44 228 LEU B N 1
ATOM 4690 C CA . LEU B 1 228 ? -12.906 2.93 -3.668 1 91.44 228 LEU B CA 1
ATOM 4691 C C . LEU B 1 228 ? -11.453 3.373 -3.5 1 91.44 228 LEU B C 1
ATOM 4693 O O . LEU B 1 228 ? -10.781 3.686 -4.484 1 91.44 228 LEU B O 1
ATOM 4697 N N . LYS B 1 229 ? -11 3.424 -2.324 1 88.75 229 LYS B N 1
ATOM 4698 C CA . LYS B 1 229 ? -9.609 3.758 -2.035 1 88.75 229 LYS B CA 1
ATOM 4699 C C . LYS B 1 229 ? -8.898 2.598 -1.346 1 88.75 229 LYS B C 1
ATOM 4701 O O . LYS B 1 229 ? -9.508 1.872 -0.555 1 88.75 229 LYS B O 1
ATOM 4706 N N . VAL B 1 230 ? -7.621 2.42 -1.626 1 91.31 230 VAL B N 1
ATOM 4707 C CA . VAL B 1 230 ? -6.805 1.389 -0.993 1 91.31 230 VAL B CA 1
ATOM 4708 C C . VAL B 1 230 ? -6.301 1.887 0.36 1 91.31 230 VAL B C 1
ATOM 4710 O O . VAL B 1 230 ? -5.668 2.941 0.444 1 91.31 230 VAL B O 1
ATOM 4713 N N . ASP B 1 231 ? -6.598 1.098 1.39 1 86.25 231 ASP B N 1
ATOM 4714 C CA . ASP B 1 231 ? -6.23 1.479 2.75 1 86.25 231 ASP B CA 1
ATOM 4715 C C . ASP B 1 231 ? -4.953 0.769 3.193 1 86.25 231 ASP B C 1
ATOM 4717 O O . ASP B 1 231 ? -4.188 1.302 3.998 1 86.25 231 ASP B O 1
ATOM 4721 N N . SER B 1 232 ? -4.789 -0.429 2.744 1 87.38 232 SER B N 1
ATOM 4722 C CA . SER B 1 232 ? -3.646 -1.25 3.133 1 87.38 232 SER B CA 1
ATOM 4723 C C . SER B 1 232 ? -3.229 -2.188 2.004 1 87.38 232 SER B C 1
ATOM 4725 O O . SER B 1 232 ? -4.051 -2.555 1.16 1 87.38 232 SER B O 1
ATOM 4727 N N . VAL B 1 233 ? -1.996 -2.477 1.987 1 89.31 233 VAL B N 1
ATOM 4728 C CA . VAL B 1 233 ? -1.441 -3.418 1.021 1 89.31 233 VAL B CA 1
ATOM 4729 C C . VAL B 1 233 ? -0.682 -4.523 1.752 1 89.31 233 VAL B C 1
ATOM 4731 O O . VAL B 1 233 ? 0.076 -4.25 2.686 1 89.31 233 VAL B O 1
ATOM 4734 N N . PHE B 1 234 ? -0.94 -5.746 1.357 1 90.19 234 PHE B N 1
ATOM 4735 C CA . PHE B 1 234 ? -0.29 -6.91 1.947 1 90.19 234 PHE B CA 1
ATOM 4736 C C . PHE B 1 234 ? 0.668 -7.559 0.954 1 90.19 234 PHE B C 1
ATOM 4738 O O . PHE B 1 234 ? 0.3 -7.812 -0.195 1 90.19 234 PHE B O 1
ATOM 4745 N N . HIS B 1 235 ? 1.91 -7.699 1.366 1 88.12 235 HIS B N 1
ATOM 4746 C CA . HIS B 1 235 ? 2.859 -8.562 0.676 1 88.12 235 HIS B CA 1
ATOM 4747 C C . HIS B 1 235 ? 2.752 -10.008 1.17 1 88.12 235 HIS B C 1
ATOM 4749 O O . HIS B 1 235 ? 3.125 -10.305 2.307 1 88.12 235 HIS B O 1
ATOM 4755 N N . LEU B 1 236 ? 2.279 -10.867 0.277 1 92.5 236 LEU B N 1
ATOM 4756 C CA . LEU B 1 236 ? 1.866 -12.188 0.74 1 92.5 236 LEU B CA 1
ATOM 4757 C C . LEU B 1 236 ? 2.625 -13.281 0.001 1 92.5 236 LEU B C 1
ATOM 4759 O O . LEU B 1 236 ? 3.086 -13.07 -1.123 1 92.5 236 LEU B O 1
ATOM 4763 N N . PHE B 1 237 ? 2.713 -14.422 0.714 1 93.88 237 PHE B N 1
ATOM 4764 C CA . PHE B 1 237 ? 3.234 -15.641 0.113 1 93.88 237 PHE B CA 1
ATOM 4765 C C . PHE B 1 237 ? 4.574 -15.383 -0.567 1 93.88 237 PHE B C 1
ATOM 4767 O O . PHE B 1 237 ? 4.746 -15.695 -1.747 1 93.88 237 PHE B O 1
ATOM 4774 N N . ASN B 1 238 ? 5.418 -14.711 0.13 1 88.56 238 ASN B N 1
ATOM 4775 C CA . ASN B 1 238 ? 6.762 -14.336 -0.293 1 88.56 238 ASN B CA 1
ATOM 4776 C C . ASN B 1 238 ? 6.738 -13.477 -1.551 1 88.56 238 ASN B C 1
ATOM 4778 O O . ASN B 1 238 ? 7.574 -13.648 -2.441 1 88.56 238 ASN B O 1
ATOM 4782 N N . GLY B 1 239 ? 5.711 -12.711 -1.695 1 88.69 239 GLY B N 1
ATOM 4783 C CA . GLY B 1 239 ? 5.637 -11.719 -2.756 1 88.69 239 GLY B CA 1
ATOM 4784 C C . GLY B 1 239 ? 4.883 -12.203 -3.979 1 88.69 239 GLY B C 1
ATOM 4785 O O . GLY B 1 239 ? 4.582 -11.422 -4.879 1 88.69 239 GLY B O 1
ATOM 4786 N N . GLN B 1 240 ? 4.531 -13.445 -4.008 1 93.12 240 GLN B N 1
ATOM 4787 C CA . GLN B 1 240 ? 3.859 -13.992 -5.184 1 93.12 240 GLN B CA 1
ATOM 4788 C C . GLN B 1 240 ? 2.412 -13.516 -5.266 1 93.12 240 GLN B C 1
ATOM 4790 O O . GLN B 1 240 ? 1.818 -13.5 -6.344 1 93.12 240 GLN B O 1
ATOM 4795 N N . TYR B 1 241 ? 1.856 -13.203 -4.094 1 95.06 241 TYR B N 1
ATOM 4796 C CA . TYR B 1 241 ? 0.512 -12.641 -4.02 1 95.06 241 TYR B CA 1
ATOM 4797 C C . TYR B 1 241 ? 0.535 -11.25 -3.395 1 95.06 241 TYR B C 1
ATOM 4799 O O . TYR B 1 241 ? 1.455 -10.914 -2.645 1 95.06 241 TYR B O 1
ATOM 4807 N N . SER B 1 242 ? -0.414 -10.492 -3.799 1 94.44 242 SER B N 1
ATOM 4808 C CA . SER B 1 242 ? -0.682 -9.203 -3.17 1 94.44 242 SER B CA 1
ATOM 4809 C C . SER B 1 242 ? -2.109 -9.133 -2.639 1 94.44 242 SER B C 1
ATOM 4811 O O . SER B 1 242 ? -3.012 -9.773 -3.182 1 94.44 242 SER B O 1
ATOM 4813 N N . GLY B 1 243 ? -2.252 -8.469 -1.541 1 95.25 243 GLY B N 1
ATOM 4814 C CA . GLY B 1 243 ? -3.561 -8.164 -0.988 1 95.25 243 GLY B CA 1
ATOM 4815 C C . GLY B 1 243 ? -3.779 -6.684 -0.749 1 95.25 243 GLY B C 1
ATOM 4816 O O . GLY B 1 243 ? -2.85 -5.969 -0.367 1 95.25 243 GLY B O 1
ATOM 4817 N N . VAL B 1 244 ? -5 -6.215 -1.009 1 94.62 244 VAL B N 1
ATOM 4818 C CA . VAL B 1 244 ? -5.324 -4.832 -0.684 1 94.62 244 VAL B CA 1
ATOM 4819 C C . VAL B 1 244 ? -6.617 -4.781 0.125 1 94.62 244 VAL B C 1
ATOM 4821 O O . VAL B 1 244 ? -7.551 -5.543 -0.134 1 94.62 244 VAL B O 1
ATOM 4824 N N . ILE B 1 245 ? -6.633 -3.963 1.132 1 95 245 ILE B N 1
ATOM 4825 C CA . ILE B 1 245 ? -7.867 -3.557 1.795 1 95 245 ILE B CA 1
ATOM 4826 C C . ILE B 1 245 ? -8.328 -2.211 1.242 1 95 245 ILE B C 1
ATOM 4828 O O . ILE B 1 245 ? -7.539 -1.269 1.141 1 95 245 ILE B O 1
ATOM 4832 N N . CYS B 1 246 ? -9.531 -2.201 0.811 1 94.44 246 CYS B N 1
ATOM 4833 C CA . CYS B 1 246 ? -10.047 -0.951 0.265 1 94.44 246 CYS B CA 1
ATOM 4834 C C . CYS B 1 246 ? -11.383 -0.584 0.909 1 94.44 246 CYS B C 1
ATOM 4836 O O . CYS B 1 246 ? -12.078 -1.453 1.43 1 94.44 246 CYS B O 1
ATOM 4838 N N . SER B 1 247 ? -11.703 0.661 0.916 1 93.88 247 SER B N 1
ATOM 4839 C CA . SER B 1 247 ? -12.945 1.204 1.458 1 93.88 247 SER B CA 1
ATOM 4840 C C . SER B 1 247 ? -13.516 2.287 0.55 1 93.88 247 SER B C 1
ATOM 4842 O O . SER B 1 247 ? -12.898 2.658 -0.449 1 93.88 247 SER B O 1
ATOM 4844 N N . LYS B 1 248 ? -14.742 2.689 0.893 1 91.69 248 LYS B N 1
ATOM 4845 C CA . LYS B 1 248 ? -15.414 3.723 0.111 1 91.69 248 LYS B CA 1
ATOM 4846 C C . LYS B 1 248 ? -14.695 5.062 0.234 1 91.69 248 LYS B C 1
ATOM 4848 O O . LYS B 1 248 ? -14.234 5.43 1.317 1 91.69 248 LYS B O 1
ATOM 4853 N N . LEU B 1 249 ? -14.453 5.629 -0.856 1 84.81 249 LEU B N 1
ATOM 4854 C CA . LEU B 1 249 ? -13.938 6.992 -0.903 1 84.81 249 LEU B CA 1
ATOM 4855 C C . LEU B 1 249 ? -15.078 8 -0.987 1 84.81 249 LEU B C 1
ATOM 4857 O O . LEU B 1 249 ? -15.898 7.945 -1.91 1 84.81 249 LEU B O 1
ATOM 4861 N N . ASN B 1 250 ? -15.195 8.867 0.056 1 76.5 250 ASN B N 1
ATOM 4862 C CA . ASN B 1 250 ? -16.203 9.922 0.046 1 76.5 250 ASN B CA 1
ATOM 4863 C C . ASN B 1 250 ? -15.625 11.25 -0.443 1 76.5 250 ASN B C 1
ATOM 4865 O O . ASN B 1 250 ? -14.516 11.625 -0.062 1 76.5 250 ASN B O 1
ATOM 4869 N N . THR B 1 251 ? -15.836 11.609 -1.695 1 65.94 251 THR B N 1
ATOM 4870 C CA . THR B 1 251 ? -15.297 12.875 -2.197 1 65.94 251 THR B CA 1
ATOM 4871 C C . THR B 1 251 ? -16.188 14.039 -1.771 1 65.94 251 THR B C 1
ATOM 4873 O O . THR B 1 251 ? -17.375 14.07 -2.082 1 65.94 251 THR B O 1
ATOM 4876 N N . GLY B 1 252 ? -16.078 14.5 -0.558 1 60.34 252 GLY B N 1
ATOM 4877 C CA . GLY B 1 252 ? -16.891 15.648 -0.186 1 60.34 252 GLY B CA 1
ATOM 4878 C C . GLY B 1 252 ? -16.062 16.891 0.121 1 60.34 252 GLY B C 1
ATOM 4879 O O . GLY B 1 252 ? -14.844 16.797 0.321 1 60.34 252 GLY B O 1
ATOM 4880 N N . VAL B 1 253 ? -16.594 18.047 -0.521 1 57.56 253 VAL B N 1
ATOM 4881 C CA . VAL B 1 253 ? -16 19.312 -0.142 1 57.56 253 VAL B CA 1
ATOM 4882 C C . VAL B 1 253 ? -16.422 19.688 1.28 1 57.56 253 VAL B C 1
ATOM 4884 O O . VAL B 1 253 ? -17.578 19.484 1.662 1 57.56 253 VAL B O 1
ATOM 4887 N N . PHE B 1 254 ? -15.359 19.875 2.037 1 62.84 254 PHE B N 1
ATOM 4888 C CA . PHE B 1 254 ? -15.648 20.266 3.41 1 62.84 254 PHE B CA 1
ATOM 4889 C C . PHE B 1 254 ? -16.484 21.547 3.439 1 62.84 254 PHE B C 1
ATOM 4891 O O . PHE B 1 254 ? -16.203 22.5 2.707 1 62.84 254 PHE B O 1
ATOM 4898 N N . ASP B 1 255 ? -17.625 21.422 4.094 1 69.94 255 ASP B N 1
ATOM 4899 C CA . ASP B 1 255 ? -18.5 22.562 4.363 1 69.94 255 ASP B CA 1
ATOM 4900 C C . ASP B 1 255 ? -18.062 23.312 5.625 1 69.94 255 ASP B C 1
ATOM 4902 O O . ASP B 1 255 ? -18.281 22.828 6.738 1 69.94 255 ASP B O 1
ATOM 4906 N N . CYS B 1 256 ? -17.328 24.516 5.445 1 77.12 256 CYS B N 1
ATOM 4907 C CA . CYS B 1 256 ? -16.844 25.312 6.57 1 77.12 256 CYS B CA 1
ATOM 4908 C C . CYS B 1 256 ? -18 25.984 7.293 1 77.12 256 CYS B C 1
ATOM 4910 O O . CYS B 1 256 ? -17.828 26.547 8.375 1 77.12 256 CYS B O 1
ATOM 4912 N N . SER B 1 257 ? -19.172 25.844 6.75 1 79.31 257 SER B N 1
ATOM 4913 C CA . SER B 1 257 ? -20.312 26.547 7.336 1 79.31 257 SER B CA 1
ATOM 4914 C C . SER B 1 257 ? -20.625 26 8.727 1 79.31 257 SER B C 1
ATOM 4916 O O . SER B 1 257 ? -21.016 26.766 9.617 1 79.31 257 SER B O 1
ATOM 4918 N N . GLU B 1 258 ? -20.344 24.797 8.891 1 80.31 258 GLU B N 1
ATOM 4919 C CA . GLU B 1 258 ? -20.688 24.188 10.18 1 80.31 258 GLU B CA 1
ATOM 4920 C C . GLU B 1 258 ? -19.766 24.688 11.281 1 80.31 258 GLU B C 1
ATOM 4922 O O . GLU B 1 258 ? -20.219 25.031 12.375 1 80.31 258 GLU B O 1
ATOM 4927 N N . ILE B 1 259 ? -18.5 24.75 10.992 1 85.25 259 ILE B N 1
ATOM 4928 C CA . ILE B 1 259 ? -17.547 25.188 12.008 1 85.25 259 ILE B CA 1
ATOM 4929 C C . ILE B 1 259 ? -17.766 26.672 12.289 1 85.25 259 ILE B C 1
ATOM 4931 O O . ILE B 1 259 ? -17.641 27.125 13.43 1 85.25 259 ILE B O 1
ATOM 4935 N N . LEU B 1 260 ? -18.062 27.422 11.289 1 88.31 260 LEU B N 1
ATOM 4936 C CA . LEU B 1 260 ? -18.297 28.844 11.469 1 88.31 260 LEU B CA 1
ATOM 4937 C C . LEU B 1 260 ? -19.547 29.094 12.312 1 88.31 260 LEU B C 1
ATOM 4939 O O . LEU B 1 260 ? -19.562 29.984 13.164 1 88.31 260 LEU B O 1
ATOM 4943 N N . LYS B 1 261 ? -20.516 28.297 12.094 1 88.19 261 LYS B N 1
ATOM 4944 C CA . LYS B 1 261 ? -21.734 28.406 12.898 1 88.19 261 LYS B CA 1
ATOM 4945 C C . LYS B 1 261 ? -21.438 28.156 14.375 1 88.19 261 LYS B C 1
ATOM 4947 O O . LYS B 1 261 ? -21.953 28.875 15.242 1 88.19 261 LYS B O 1
ATOM 4952 N N . ILE B 1 262 ? -20.672 27.219 14.609 1 90.88 262 ILE B N 1
ATOM 4953 C CA . ILE B 1 262 ? -20.328 26.875 15.984 1 90.88 262 ILE B CA 1
ATOM 4954 C C . ILE B 1 262 ? -19.5 28 16.609 1 90.88 262 ILE B C 1
ATOM 4956 O O . ILE B 1 262 ? -19.797 28.438 17.719 1 90.88 262 ILE B O 1
ATOM 4960 N N . ILE B 1 263 ? -18.547 28.484 15.914 1 92.38 263 ILE B N 1
ATOM 4961 C CA . ILE B 1 263 ? -17.641 29.531 16.406 1 92.38 263 ILE B CA 1
ATOM 4962 C C . ILE B 1 263 ? -18.438 30.766 16.766 1 92.38 263 ILE B C 1
ATOM 4964 O O . ILE B 1 263 ? -18.172 31.422 17.781 1 92.38 263 ILE B O 1
ATOM 4968 N N . ASN B 1 264 ? -19.469 31 16.031 1 91.44 264 ASN B N 1
ATOM 4969 C CA . ASN B 1 264 ? -20.266 32.219 16.219 1 91.44 264 ASN B CA 1
ATOM 4970 C C . ASN B 1 264 ? -21.125 32.125 17.484 1 91.44 264 ASN B C 1
ATOM 4972 O O . ASN B 1 264 ? -21.641 33.156 17.953 1 91.44 264 ASN B O 1
ATOM 4976 N N . GLU B 1 265 ? -21.203 31.016 18.047 1 93.56 265 GLU B N 1
ATOM 4977 C CA . GLU B 1 265 ? -22.031 30.828 19.219 1 93.56 265 GLU B CA 1
ATOM 4978 C C . GLU B 1 265 ? -21.234 31.031 20.5 1 93.56 265 GLU B C 1
ATOM 4980 O O . GLU B 1 265 ? -21.797 31.047 21.594 1 93.56 265 GLU B O 1
ATOM 4985 N N . TYR B 1 266 ? -19.969 31.234 20.312 1 94.31 266 TYR B N 1
ATOM 4986 C CA . TYR B 1 266 ? -19.094 31.328 21.469 1 94.31 266 TYR B CA 1
ATOM 4987 C C . TYR B 1 266 ? -18.375 32.656 21.5 1 94.31 266 TYR B C 1
ATOM 4989 O O . TYR B 1 266 ? -18.219 33.312 20.453 1 94.31 266 TYR B O 1
ATOM 4997 N N . LYS B 1 267 ? -17.906 33.094 22.703 1 91.69 267 LYS B N 1
ATOM 4998 C CA . LYS B 1 267 ? -17.266 34.406 22.828 1 91.69 267 LYS B CA 1
ATOM 4999 C C . LYS B 1 267 ? -15.781 34.25 23.172 1 91.69 267 LYS B C 1
ATOM 5001 O O . LYS B 1 267 ? -14.938 35 22.672 1 91.69 267 LYS B O 1
ATOM 5006 N N . SER B 1 268 ? -15.492 33.375 24.031 1 94.06 268 SER B N 1
ATOM 5007 C CA . SER B 1 268 ? -14.109 33.125 24.422 1 94.06 268 SER B CA 1
ATOM 5008 C C . SER B 1 268 ? -13.547 31.875 23.75 1 94.06 268 SER B C 1
ATOM 5010 O O . SER B 1 268 ? -13.711 30.766 24.25 1 94.06 268 SER B O 1
ATOM 5012 N N . ILE B 1 269 ? -12.781 32.219 22.625 1 97.12 269 ILE B N 1
ATOM 5013 C CA . ILE B 1 269 ? -12.359 31.109 21.781 1 97.12 269 ILE B CA 1
ATOM 5014 C C . ILE B 1 269 ? -10.836 31.109 21.672 1 97.12 269 ILE B C 1
ATOM 5016 O O . ILE B 1 269 ? -10.219 32.156 21.531 1 97.12 269 ILE B O 1
ATOM 5020 N N . LEU B 1 270 ? -10.258 29.969 21.781 1 97.94 270 LEU B N 1
ATOM 5021 C CA . LEU B 1 270 ? -8.844 29.734 21.5 1 97.94 270 LEU B CA 1
ATOM 5022 C C . LEU B 1 270 ? -8.664 28.703 20.391 1 97.94 270 LEU B C 1
ATOM 5024 O O . LEU B 1 270 ? -9.586 27.938 20.094 1 97.94 270 LEU B O 1
ATOM 5028 N N . ILE B 1 271 ? -7.574 28.75 19.719 1 97.81 271 ILE B N 1
ATOM 5029 C CA . ILE B 1 271 ? -7.188 27.672 18.844 1 97.81 271 ILE B CA 1
ATOM 5030 C C . ILE B 1 271 ? -5.945 26.969 19.391 1 97.81 271 ILE B C 1
ATOM 5032 O O . ILE B 1 271 ? -4.969 27.625 19.766 1 97.81 271 ILE B O 1
ATOM 5036 N N . TRP B 1 272 ? -6.039 25.641 19.5 1 97.12 272 TRP B N 1
ATOM 5037 C CA . TRP B 1 272 ? -4.977 24.859 20.125 1 97.12 272 TRP B CA 1
ATOM 5038 C C . TRP B 1 272 ? -4.207 24.062 19.062 1 97.12 272 TRP B C 1
ATOM 5040 O O . TRP B 1 272 ? -4.801 23.312 18.297 1 97.12 272 TRP B O 1
ATOM 5050 N N . GLY B 1 273 ? -2.84 24.172 19.125 1 95 273 GLY B N 1
ATOM 5051 C CA . GLY B 1 273 ? -1.96 23.625 18.094 1 95 273 GLY B CA 1
ATOM 5052 C C . GLY B 1 273 ? -1.727 24.578 16.938 1 95 273 GLY B C 1
ATOM 5053 O O . GLY B 1 273 ? -2.377 24.469 15.898 1 95 273 GLY B O 1
ATOM 5054 N N . VAL B 1 274 ? -0.797 25.484 17.125 1 94.38 274 VAL B N 1
ATOM 5055 C CA . VAL B 1 274 ? -0.567 26.484 16.094 1 94.38 274 VAL B CA 1
ATOM 5056 C C . VAL B 1 274 ? 0.448 25.969 15.07 1 94.38 274 VAL B C 1
ATOM 5058 O O . VAL B 1 274 ? 1.556 26.5 14.961 1 94.38 274 VAL B O 1
ATOM 5061 N N . SER B 1 275 ? 0.036 25.016 14.367 1 91.94 275 SER B N 1
ATOM 5062 C CA . SER B 1 275 ? 0.781 24.469 13.242 1 91.94 275 SER B CA 1
ATOM 5063 C C . SER B 1 275 ? 0.318 25.078 11.922 1 91.94 275 SER B C 1
ATOM 5065 O O . SER B 1 275 ? -0.451 26.047 11.914 1 91.94 275 SER B O 1
ATOM 5067 N N . GLY B 1 276 ? 0.847 24.5 10.875 1 91.94 276 GLY B N 1
ATOM 5068 C CA . GLY B 1 276 ? 0.377 24.938 9.57 1 91.94 276 GLY B CA 1
ATOM 5069 C C . GLY B 1 276 ? -1.127 24.812 9.406 1 91.94 276 GLY B C 1
ATOM 5070 O O . GLY B 1 276 ? -1.754 25.656 8.758 1 91.94 276 GLY B O 1
ATOM 5071 N N . ARG B 1 277 ? -1.718 23.875 10.031 1 92.81 277 ARG B N 1
ATOM 5072 C CA . ARG B 1 277 ? -3.158 23.656 9.953 1 92.81 277 ARG B CA 1
ATOM 5073 C C . ARG B 1 277 ? -3.926 24.828 10.555 1 92.81 277 ARG B C 1
ATOM 5075 O O . ARG B 1 277 ? -4.891 25.312 9.961 1 92.81 277 ARG B O 1
ATOM 5082 N N . ALA B 1 278 ? -3.49 25.219 11.727 1 94.38 278 ALA B N 1
ATOM 5083 C CA . ALA B 1 278 ? -4.137 26.344 12.398 1 94.38 278 ALA B CA 1
ATOM 5084 C C . ALA B 1 278 ? -4.02 27.609 11.57 1 94.38 278 ALA B C 1
ATOM 5086 O O . ALA B 1 278 ? -4.984 28.375 11.438 1 94.38 278 ALA B O 1
ATOM 5087 N N . VAL B 1 279 ? -2.836 27.781 11.07 1 94.81 279 VAL B N 1
ATOM 5088 C CA . VAL B 1 279 ? -2.574 28.984 10.289 1 94.81 279 VAL B CA 1
ATOM 5089 C C . VAL B 1 279 ? -3.467 29 9.055 1 94.81 279 VAL B C 1
ATOM 5091 O O . VAL B 1 279 ? -4.074 30.031 8.734 1 94.81 279 VAL B O 1
ATOM 5094 N N . THR B 1 280 ? -3.559 27.906 8.391 1 93.06 280 THR B N 1
ATOM 5095 C CA . THR B 1 280 ? -4.414 27.797 7.219 1 93.06 280 THR B CA 1
ATOM 5096 C C . THR B 1 280 ? -5.875 28.031 7.59 1 93.06 280 THR B C 1
ATOM 5098 O O . THR B 1 280 ? -6.57 28.812 6.938 1 93.06 280 THR B O 1
ATOM 5101 N N . LEU B 1 281 ? -6.316 27.438 8.602 1 91.94 281 LEU B N 1
ATOM 5102 C CA . LEU B 1 281 ? -7.699 27.547 9.055 1 91.94 281 LEU B CA 1
ATOM 5103 C C . LEU B 1 281 ? -8.039 28.984 9.43 1 91.94 281 LEU B C 1
ATOM 5105 O O . LEU B 1 281 ? -9.039 29.531 8.969 1 91.94 281 LEU B O 1
ATOM 5109 N N . MET B 1 282 ? -7.215 29.594 10.227 1 94.38 282 MET B N 1
ATOM 5110 C CA . MET B 1 282 ? -7.445 30.938 10.75 1 94.38 282 MET B CA 1
ATOM 5111 C C . MET B 1 282 ? -7.488 31.953 9.617 1 94.38 282 MET B C 1
ATOM 5113 O O . MET B 1 282 ? -8.359 32.844 9.594 1 94.38 282 MET B O 1
ATOM 5117 N N . ASN B 1 283 ? -6.555 31.828 8.742 1 94.5 283 ASN B N 1
ATOM 5118 C CA . ASN B 1 283 ? -6.469 32.812 7.672 1 94.5 283 ASN B CA 1
ATOM 5119 C C . ASN B 1 283 ? -7.578 32.594 6.641 1 94.5 283 ASN B C 1
ATOM 5121 O O . ASN B 1 283 ? -8.219 33.562 6.215 1 94.5 283 ASN B O 1
ATOM 5125 N N . HIS B 1 284 ? -7.809 31.422 6.258 1 91.75 284 HIS B N 1
ATOM 5126 C CA . HIS B 1 284 ? -8.812 31.141 5.242 1 91.75 284 HIS B CA 1
ATOM 5127 C C . HIS B 1 284 ? -10.203 31.562 5.711 1 91.75 284 HIS B C 1
ATOM 5129 O O . HIS B 1 284 ? -11.016 32.031 4.918 1 91.75 284 HIS B O 1
ATOM 5135 N N . LEU B 1 285 ? -10.469 31.375 6.973 1 90.44 285 LEU B N 1
ATOM 5136 C CA . LEU B 1 285 ? -11.781 31.688 7.523 1 90.44 285 LEU B CA 1
ATOM 5137 C C . LEU B 1 285 ? -11.797 33.094 8.109 1 90.44 285 LEU B C 1
ATOM 5139 O O . LEU B 1 285 ? -12.805 33.531 8.688 1 90.44 285 LEU B O 1
ATOM 5143 N N . CYS B 1 286 ? -10.758 33.781 8.047 1 91.88 286 CYS B N 1
ATOM 5144 C CA . CYS B 1 286 ? -10.633 35.156 8.523 1 91.88 286 CYS B CA 1
ATOM 5145 C C . CYS B 1 286 ? -11.008 35.25 10 1 91.88 286 CYS B C 1
ATOM 5147 O O . CYS B 1 286 ? -11.797 36.125 10.383 1 91.88 286 CYS B O 1
ATOM 5149 N N . LEU B 1 287 ? -10.445 34.375 10.75 1 94.12 287 LEU B N 1
ATOM 5150 C CA . LEU B 1 287 ? -10.688 34.375 12.188 1 94.12 287 LEU B CA 1
ATOM 5151 C C . LEU B 1 287 ? -9.68 35.25 12.906 1 94.12 287 LEU B C 1
ATOM 5153 O O . LEU B 1 287 ? -8.664 34.781 13.414 1 94.12 287 LEU B O 1
ATOM 5157 N N . ASN B 1 288 ? -10.008 36.469 13.062 1 91.56 288 ASN B N 1
ATOM 5158 C CA . ASN B 1 288 ? -9.094 37.406 13.688 1 91.56 288 ASN B CA 1
ATOM 5159 C C . ASN B 1 288 ? -9.188 37.375 15.211 1 91.56 288 ASN B C 1
ATOM 5161 O O . ASN B 1 288 ? -9.867 36.5 15.766 1 91.56 288 ASN B O 1
ATOM 5165 N N . LYS B 1 289 ? -8.5 38.312 15.812 1 92.69 289 LYS B N 1
ATOM 5166 C CA . LYS B 1 289 ? -8.344 38.281 17.266 1 92.69 289 LYS B CA 1
ATOM 5167 C C . LYS B 1 289 ? -9.664 38.594 17.969 1 92.69 289 LYS B C 1
ATOM 5169 O O . LYS B 1 289 ? -9.844 38.281 19.141 1 92.69 289 LYS B O 1
ATOM 5174 N N . ASN B 1 290 ? -10.531 39.219 17.281 1 92.94 290 ASN B N 1
ATOM 5175 C CA . ASN B 1 290 ? -11.844 39.531 17.859 1 92.94 290 ASN B CA 1
ATOM 5176 C C . ASN B 1 290 ? -12.695 38.25 17.969 1 92.94 290 ASN B C 1
ATOM 5178 O O . ASN B 1 290 ? -13.648 38.219 18.75 1 92.94 290 ASN B O 1
ATOM 5182 N N . ILE B 1 291 ? -12.398 37.312 17.188 1 95.06 291 ILE B N 1
ATOM 5183 C CA . ILE B 1 291 ? -13.156 36.062 17.156 1 95.06 291 ILE B CA 1
ATOM 5184 C C . ILE B 1 291 ? -12.422 35 17.984 1 95.06 291 ILE B C 1
ATOM 5186 O O . ILE B 1 291 ? -12.992 34.438 18.906 1 95.06 291 ILE B O 1
ATOM 5190 N N . VAL B 1 292 ? -11.156 34.719 17.609 1 97 292 VAL B N 1
ATOM 5191 C CA . VAL B 1 292 ? -10.281 33.812 18.328 1 97 292 VAL B CA 1
ATOM 5192 C C . VAL B 1 292 ? -9.172 34.594 19.031 1 97 292 VAL B C 1
ATOM 5194 O O . VAL B 1 292 ? -8.305 35.188 18.391 1 97 292 VAL B O 1
ATOM 5197 N N . LYS B 1 293 ? -9.156 34.469 20.234 1 96.88 293 LYS B N 1
ATOM 5198 C CA . LYS B 1 293 ? -8.359 35.406 21.031 1 96.88 293 LYS B CA 1
ATOM 5199 C C . LYS B 1 293 ? -6.875 35.062 20.953 1 96.88 293 LYS B C 1
ATOM 5201 O O . LYS B 1 293 ? -6.035 35.969 20.766 1 96.88 293 LYS B O 1
ATOM 5206 N N . PHE B 1 294 ? -6.555 33.812 21.203 1 97.81 294 PHE B N 1
ATOM 5207 C CA . PHE B 1 294 ? -5.16 33.375 21.25 1 97.81 294 PHE B CA 1
ATOM 5208 C C . PHE B 1 294 ? -4.977 32.031 20.562 1 97.81 294 PHE B C 1
ATOM 5210 O O . PHE B 1 294 ? -5.938 31.266 20.406 1 97.81 294 PHE B O 1
ATOM 5217 N N . GLY B 1 295 ? -3.762 31.875 20.078 1 98.06 295 GLY B N 1
ATOM 5218 C CA . GLY B 1 295 ? -3.301 30.516 19.797 1 98.06 295 GLY B CA 1
ATOM 5219 C C . GLY B 1 295 ? -2.607 29.875 20.984 1 98.06 295 GLY B C 1
ATOM 5220 O O . GLY B 1 295 ? -2.023 30.562 21.828 1 98.06 295 GLY B O 1
ATOM 5221 N N . VAL B 1 296 ? -2.713 28.594 21.062 1 97.88 296 VAL B N 1
ATOM 5222 C CA . VAL B 1 296 ? -2.043 27.844 22.125 1 97.88 296 VAL B CA 1
ATOM 5223 C C . VAL B 1 296 ? -1.107 26.812 21.5 1 97.88 296 VAL B C 1
ATOM 5225 O O . VAL B 1 296 ? -1.475 26.125 20.531 1 97.88 296 VAL B O 1
ATOM 5228 N N . ASP B 1 297 ? 0.071 26.672 21.953 1 96.12 297 ASP B N 1
ATOM 5229 C CA . ASP B 1 297 ? 0.995 25.656 21.469 1 96.12 297 ASP B CA 1
ATOM 5230 C C . ASP B 1 297 ? 1.917 25.172 22.594 1 96.12 297 ASP B C 1
ATOM 5232 O O . ASP B 1 297 ? 2.371 25.969 23.406 1 96.12 297 ASP B O 1
ATOM 5236 N N . VAL B 1 298 ? 2.229 23.875 22.594 1 93.38 298 VAL B N 1
ATOM 5237 C CA . VAL B 1 298 ? 3.104 23.281 23.594 1 93.38 298 VAL B CA 1
ATOM 5238 C C . VAL B 1 298 ? 4.562 23.578 23.25 1 93.38 298 VAL B C 1
ATOM 5240 O O . VAL B 1 298 ? 5.438 23.516 24.109 1 93.38 298 VAL B O 1
ATOM 5243 N N . ASN B 1 299 ? 4.852 23.891 22.031 1 91.06 299 ASN B N 1
ATOM 5244 C CA . ASN B 1 299 ? 6.191 24.266 21.594 1 91.06 299 ASN B CA 1
ATOM 5245 C C . ASN B 1 299 ? 6.629 25.594 22.219 1 91.06 299 ASN B C 1
ATOM 5247 O O . ASN B 1 299 ? 6.113 26.656 21.859 1 91.06 299 ASN B O 1
ATOM 5251 N N . ILE B 1 300 ? 7.629 25.531 23.016 1 91.38 300 ILE B N 1
ATOM 5252 C CA . ILE B 1 300 ? 8.07 26.688 23.797 1 91.38 300 ILE B CA 1
ATOM 5253 C C . ILE B 1 300 ? 8.586 27.766 22.875 1 91.38 300 ILE B C 1
ATOM 5255 O O . ILE B 1 300 ? 8.438 28.969 23.156 1 91.38 300 ILE B O 1
ATOM 5259 N N . ASN B 1 301 ? 9.117 27.422 21.719 1 88.94 301 ASN B N 1
ATOM 5260 C CA . ASN B 1 301 ? 9.656 28.406 20.781 1 88.94 301 ASN B CA 1
ATOM 5261 C C . ASN B 1 301 ? 8.547 29.266 20.172 1 88.94 301 ASN B C 1
ATOM 5263 O O . ASN B 1 301 ? 8.789 30.391 19.75 1 88.94 301 ASN B O 1
ATOM 5267 N N . LYS B 1 302 ? 7.391 28.734 20.141 1 93.62 302 LYS B N 1
ATOM 5268 C CA . LYS B 1 302 ? 6.27 29.453 19.547 1 93.62 302 LYS B CA 1
ATOM 5269 C C . LYS B 1 302 ? 5.582 30.344 20.578 1 93.62 302 LYS B C 1
ATOM 5271 O O . LYS B 1 302 ? 4.902 31.312 20.203 1 93.62 302 LYS B O 1
ATOM 5276 N N . GLN B 1 303 ? 5.773 30.031 21.844 1 95.19 303 GLN B N 1
ATOM 5277 C CA . GLN B 1 303 ? 5.113 30.797 22.906 1 95.19 303 GLN B CA 1
ATOM 5278 C C . GLN B 1 303 ? 5.652 32.219 22.953 1 95.19 303 GLN B C 1
ATOM 5280 O O . GLN B 1 303 ? 6.863 32.438 22.891 1 95.19 303 GLN B O 1
ATOM 5285 N N . GLY B 1 304 ? 4.734 33.094 23.016 1 96.38 304 GLY B N 1
ATOM 5286 C CA . GLY B 1 304 ? 5.109 34.5 23.016 1 96.38 304 GLY B CA 1
ATOM 5287 C C . GLY B 1 304 ? 5.207 35.094 21.625 1 96.38 304 GLY B C 1
ATOM 5288 O O . GLY B 1 304 ? 5.324 36.312 21.453 1 96.38 304 GLY B O 1
ATOM 5289 N N . ARG B 1 305 ? 5.145 34.281 20.641 1 96.56 305 ARG B N 1
ATOM 5290 C CA . ARG B 1 305 ? 5.164 34.719 19.25 1 96.56 305 ARG B CA 1
ATOM 5291 C C . ARG B 1 305 ? 3.748 34.875 18.719 1 96.56 305 ARG B C 1
ATOM 5293 O O . ARG B 1 305 ? 2.775 34.812 19.469 1 96.56 305 ARG B O 1
ATOM 5300 N N . TYR B 1 306 ? 3.623 35.188 17.391 1 97.12 306 TYR B N 1
ATOM 5301 C CA . TYR B 1 306 ? 2.32 35.531 16.844 1 97.12 306 TYR B CA 1
ATOM 5302 C C . TYR B 1 306 ? 1.991 34.719 15.609 1 97.12 306 TYR B C 1
ATOM 5304 O O . TYR B 1 306 ? 2.877 34.375 14.812 1 97.12 306 TYR B O 1
ATOM 5312 N N . ILE B 1 307 ? 0.704 34.375 15.445 1 96.38 307 ILE B N 1
ATOM 5313 C CA . ILE B 1 307 ? 0.237 33.562 14.32 1 96.38 307 ILE B CA 1
ATOM 5314 C C . ILE B 1 307 ? 0.397 34.344 13.023 1 96.38 307 ILE B C 1
ATOM 5316 O O . ILE B 1 307 ? -0.065 35.5 12.914 1 96.38 307 ILE B O 1
ATOM 5320 N N . PRO B 1 308 ? 1.031 33.75 12.047 1 95.31 308 PRO B N 1
ATOM 5321 C CA . PRO B 1 308 ? 1.165 34.438 10.758 1 95.31 308 PRO B CA 1
ATOM 5322 C C . PRO B 1 308 ? -0.182 34.812 10.148 1 95.31 308 PRO B C 1
ATOM 5324 O O . PRO B 1 308 ? -1.091 34 10.086 1 95.31 308 PRO B O 1
ATOM 5327 N N . GLY B 1 309 ? -0.312 36.094 9.672 1 95.19 309 GLY B N 1
ATOM 5328 C CA . GLY B 1 309 ? -1.498 36.531 8.953 1 95.19 309 GLY B CA 1
ATOM 5329 C C . GLY B 1 309 ? -2.547 37.156 9.859 1 95.19 309 GLY B C 1
ATOM 5330 O O . GLY B 1 309 ? -2.787 38.344 9.805 1 95.19 309 GLY B O 1
ATOM 5331 N N . THR B 1 310 ? -3.066 36.344 10.844 1 95.81 310 THR B N 1
ATOM 5332 C CA . THR B 1 310 ? -4.168 36.812 11.672 1 95.81 310 THR B CA 1
ATOM 5333 C C . THR B 1 310 ? -3.646 37.531 12.906 1 95.81 310 THR B C 1
ATOM 5335 O O . THR B 1 310 ? -4.379 38.312 13.547 1 95.81 310 THR B O 1
ATOM 5338 N N . GLY B 1 311 ? -2.453 37.156 13.383 1 96.56 311 GLY B N 1
ATOM 5339 C CA . GLY B 1 311 ? -1.73 38.031 14.312 1 96.56 311 GLY B CA 1
ATOM 5340 C C . GLY B 1 311 ? -2.021 37.688 15.766 1 96.56 311 GLY B C 1
ATOM 5341 O O . GLY B 1 311 ? -1.562 38.406 16.672 1 96.56 311 GLY B O 1
ATOM 5342 N N . GLN B 1 312 ? -2.652 36.688 16.062 1 97.31 312 GLN B N 1
ATOM 5343 C CA . GLN B 1 312 ? -2.92 36.312 17.453 1 97.31 312 GLN B CA 1
ATOM 5344 C C . GLN B 1 312 ? -1.634 35.906 18.172 1 97.31 312 GLN B C 1
ATOM 5346 O O . GLN B 1 312 ? -0.772 35.25 17.609 1 97.31 312 GLN B O 1
ATOM 5351 N N . ARG B 1 313 ? -1.563 36.312 19.391 1 98 313 ARG B N 1
ATOM 5352 C CA . ARG B 1 313 ? -0.452 35.844 20.219 1 98 313 ARG B CA 1
ATOM 5353 C C . ARG B 1 313 ? -0.583 34.375 20.578 1 98 313 ARG B C 1
ATOM 5355 O O . ARG B 1 313 ? -1.688 33.875 20.812 1 98 313 ARG B O 1
ATOM 5362 N N . ILE B 1 314 ? 0.532 33.688 20.578 1 97.88 314 ILE B N 1
ATOM 5363 C CA . ILE B 1 314 ? 0.58 32.281 20.953 1 97.88 314 ILE B CA 1
ATOM 5364 C C . ILE B 1 314 ? 0.959 32.156 22.438 1 97.88 314 ILE B C 1
ATOM 5366 O O . ILE B 1 314 ? 1.999 32.688 22.859 1 97.88 314 ILE B O 1
ATOM 5370 N N . ILE B 1 315 ? 0.157 31.516 23.219 1 98.12 315 ILE B N 1
ATOM 5371 C CA . ILE B 1 315 ? 0.385 31.422 24.656 1 98.12 315 ILE B CA 1
ATOM 5372 C C . ILE B 1 315 ? 0.635 29.953 25.047 1 98.12 315 ILE B C 1
ATOM 5374 O O . ILE B 1 315 ? 0.463 29.062 24.219 1 98.12 315 ILE B O 1
ATOM 5378 N N . SER B 1 316 ? 1.009 29.75 26.281 1 97.19 316 SER B N 1
ATOM 5379 C CA . SER B 1 316 ? 1.292 28.406 26.797 1 97.19 316 SER B CA 1
ATOM 5380 C C . SER B 1 316 ? 0.009 27.688 27.188 1 97.19 316 SER B C 1
ATOM 5382 O O . SER B 1 316 ? -1.019 28.312 27.438 1 97.19 316 SER B O 1
ATOM 5384 N N . PRO B 1 317 ? 0.12 26.375 27.188 1 95.56 317 PRO B N 1
ATOM 5385 C CA . PRO B 1 317 ? -1.018 25.594 27.688 1 95.56 317 PRO B CA 1
ATOM 5386 C C . PRO B 1 317 ? -1.455 26.031 29.094 1 95.56 317 PRO B C 1
ATOM 5388 O O . PRO B 1 317 ? -2.654 26.125 29.359 1 95.56 317 PRO B O 1
ATOM 5391 N N . ALA B 1 318 ? -0.521 26.266 29.984 1 95.56 318 ALA B N 1
ATOM 5392 C CA . ALA B 1 318 ? -0.837 26.703 31.344 1 95.56 318 ALA B CA 1
ATOM 5393 C C . ALA B 1 318 ? -1.65 28 31.328 1 95.56 318 ALA B C 1
ATOM 5395 O O . ALA B 1 318 ? -2.633 28.125 32.062 1 95.56 318 ALA B O 1
ATOM 5396 N N . ASP B 1 319 ? -1.266 28.953 30.516 1 96.69 319 ASP B N 1
ATOM 5397 C CA . ASP B 1 319 ? -1.98 30.219 30.391 1 96.69 319 ASP B CA 1
ATOM 5398 C C . ASP B 1 319 ? -3.383 30 29.828 1 96.69 319 ASP B C 1
ATOM 5400 O O . ASP B 1 319 ? -4.328 30.688 30.219 1 96.69 319 ASP B O 1
ATOM 5404 N N . ALA B 1 320 ? -3.494 29.156 28.891 1 96.19 320 ALA B N 1
ATOM 5405 C CA . ALA B 1 320 ? -4.781 28.859 28.266 1 96.19 320 ALA B CA 1
ATOM 5406 C C . ALA B 1 320 ? -5.777 28.312 29.281 1 96.19 320 ALA B C 1
ATOM 5408 O O . ALA B 1 320 ? -6.957 28.672 29.266 1 96.19 320 ALA B O 1
ATOM 5409 N N . VAL B 1 321 ? -5.301 27.391 30.094 1 94.44 321 VAL B N 1
ATOM 5410 C CA . VAL B 1 321 ? -6.148 26.781 31.109 1 94.44 321 VAL B CA 1
ATOM 5411 C C . VAL B 1 321 ? -6.633 27.859 32.094 1 94.44 321 VAL B C 1
ATOM 5413 O O . VAL B 1 321 ? -7.793 27.859 32.5 1 94.44 321 VAL B O 1
ATOM 5416 N N . LEU B 1 322 ? -5.754 28.75 32.438 1 93.56 322 LEU B N 1
ATOM 5417 C CA . LEU B 1 322 ? -6.078 29.828 33.344 1 93.56 322 LEU B CA 1
ATOM 5418 C C . LEU B 1 322 ? -7.145 30.75 32.781 1 93.56 322 LEU B C 1
ATOM 5420 O O . LEU B 1 322 ? -7.969 31.297 33.5 1 93.56 322 LEU B O 1
ATOM 5424 N N . LEU B 1 323 ? -7.191 30.844 31.516 1 93.06 323 LEU B N 1
ATOM 5425 C CA . LEU B 1 323 ? -8.141 31.719 30.828 1 93.06 323 LEU B CA 1
ATOM 5426 C C . LEU B 1 323 ? -9.539 31.125 30.844 1 93.06 323 LEU B C 1
ATOM 5428 O O . LEU B 1 323 ? -10.531 31.828 30.656 1 93.06 323 LEU B O 1
ATOM 5432 N N . SER B 1 324 ? -9.68 29.828 31.016 1 91 324 SER B N 1
ATOM 5433 C CA . SER B 1 324 ? -10.953 29.125 31.062 1 91 324 SER B CA 1
ATOM 5434 C C . SER B 1 324 ? -11.828 29.484 29.875 1 91 324 SER B C 1
ATOM 5436 O O . SER B 1 324 ? -12.93 30.016 30.047 1 91 324 SER B O 1
ATOM 5438 N N . PRO B 1 325 ? -11.391 29.219 28.641 1 95.5 325 PRO B N 1
ATOM 5439 C CA . PRO B 1 325 ? -12.172 29.547 27.438 1 95.5 325 PRO B CA 1
ATOM 5440 C C . PRO B 1 325 ? -13.477 28.766 27.359 1 95.5 325 PRO B C 1
ATOM 5442 O O . PRO B 1 325 ? -13.609 27.703 27.969 1 95.5 325 PRO B O 1
ATOM 5445 N N . GLU B 1 326 ? -14.414 29.359 26.594 1 95.31 326 GLU B N 1
ATOM 5446 C CA . GLU B 1 326 ? -15.664 28.656 26.328 1 95.31 326 GLU B CA 1
ATOM 5447 C C . GLU B 1 326 ? -15.484 27.594 25.25 1 95.31 326 GLU B C 1
ATOM 5449 O O . GLU B 1 326 ? -16.141 26.547 25.281 1 95.31 326 GLU B O 1
ATOM 5454 N N . LEU B 1 327 ? -14.641 27.906 24.266 1 96.31 327 LEU B N 1
ATOM 5455 C CA . LEU B 1 327 ? -14.438 27.016 23.125 1 96.31 327 LEU B CA 1
ATOM 5456 C C . LEU B 1 327 ? -12.969 26.969 22.734 1 96.31 327 LEU B C 1
ATOM 5458 O O . LEU B 1 327 ? -12.297 28 22.688 1 96.31 327 LEU B O 1
ATOM 5462 N N . VAL B 1 328 ? -12.531 25.828 22.562 1 97.25 328 VAL B N 1
ATOM 5463 C CA . VAL B 1 328 ? -11.195 25.609 22.016 1 97.25 328 VAL B CA 1
ATOM 5464 C C . VAL B 1 328 ? -11.297 24.922 20.656 1 97.25 328 VAL B C 1
ATOM 5466 O O . VAL B 1 328 ? -11.859 23.828 20.547 1 97.25 328 VAL B O 1
ATOM 5469 N N . ILE B 1 329 ? -10.812 25.594 19.609 1 96.12 329 ILE B N 1
ATOM 5470 C CA . ILE B 1 329 ? -10.703 24.969 18.297 1 96.12 329 ILE B CA 1
ATOM 5471 C C . ILE B 1 329 ? -9.477 24.062 18.25 1 96.12 329 ILE B C 1
ATOM 5473 O O . ILE B 1 329 ? -8.359 24.5 18.531 1 96.12 329 ILE B O 1
ATOM 5477 N N . ILE B 1 330 ? -9.68 22.797 17.906 1 95.31 330 ILE B N 1
ATOM 5478 C CA . ILE B 1 330 ? -8.602 21.812 17.812 1 95.31 330 ILE B CA 1
ATOM 5479 C C . ILE B 1 330 ? -8.117 21.734 16.359 1 95.31 330 ILE B C 1
ATOM 5481 O O . ILE B 1 330 ? -8.836 21.25 15.492 1 95.31 330 ILE B O 1
ATOM 5485 N N . SER B 1 331 ? -6.906 22.141 16.172 1 92.88 331 SER B N 1
ATOM 5486 C CA . SER B 1 331 ? -6.383 22.219 14.812 1 92.88 331 SER B CA 1
ATOM 5487 C C . SER B 1 331 ? -6.203 20.828 14.211 1 92.88 331 SER B C 1
ATOM 5489 O O . SER B 1 331 ? -6.414 20.625 13.016 1 92.88 331 SER B O 1
ATOM 5491 N N . ASN B 1 332 ? -5.789 19.891 14.945 1 92.62 332 ASN B N 1
ATOM 5492 C CA . ASN B 1 332 ? -5.617 18.5 14.539 1 92.62 332 ASN B CA 1
ATOM 5493 C C . ASN B 1 332 ? -6.32 17.531 15.5 1 92.62 332 ASN B C 1
ATOM 5495 O O . ASN B 1 332 ? -5.922 17.406 16.656 1 92.62 332 ASN B O 1
ATOM 5499 N N . TYR B 1 333 ? -7.242 16.859 15 1 90.69 333 TYR B N 1
ATOM 5500 C CA . TYR B 1 333 ? -8.102 16 15.805 1 90.69 333 TYR B CA 1
ATOM 5501 C C . TYR B 1 333 ? -7.285 14.93 16.516 1 90.69 333 TYR B C 1
ATOM 5503 O O . TYR B 1 333 ? -7.695 14.414 17.562 1 90.69 333 TYR B O 1
ATOM 5511 N N . ASN B 1 334 ? -6.156 14.562 16.031 1 90.19 334 ASN B N 1
ATOM 5512 C CA . ASN B 1 334 ? -5.32 13.531 16.641 1 90.19 334 ASN B CA 1
ATOM 5513 C C . ASN B 1 334 ? -4.93 13.898 18.062 1 90.19 334 ASN B C 1
ATOM 5515 O O . ASN B 1 334 ? -4.664 13.016 18.891 1 90.19 334 ASN B O 1
ATOM 5519 N N . TYR B 1 335 ? -4.945 15.195 18.391 1 91.81 335 TYR B N 1
ATOM 5520 C CA . TYR B 1 335 ? -4.465 15.656 19.688 1 91.81 335 TYR B CA 1
ATOM 5521 C C . TYR B 1 335 ? -5.629 15.961 20.625 1 91.81 335 TYR B C 1
ATOM 5523 O O . TYR B 1 335 ? -5.438 16.531 21.703 1 91.81 335 TYR B O 1
ATOM 5531 N N . LEU B 1 336 ? -6.836 15.609 20.188 1 92.5 336 LEU B N 1
ATOM 5532 C CA . LEU B 1 336 ? -8.047 15.977 20.922 1 92.5 336 LEU B CA 1
ATOM 5533 C C . LEU B 1 336 ? -7.949 15.516 22.375 1 92.5 336 LEU B C 1
ATOM 5535 O O . LEU B 1 336 ? -8.102 16.328 23.297 1 92.5 336 LEU B O 1
ATOM 5539 N N . ASP B 1 337 ? -7.629 14.242 22.609 1 91.19 337 ASP B N 1
ATOM 5540 C CA . ASP B 1 337 ? -7.59 13.695 23.953 1 91.19 337 ASP B CA 1
ATOM 5541 C C . ASP B 1 337 ? -6.484 14.359 24.781 1 91.19 337 ASP B C 1
ATOM 5543 O O . ASP B 1 337 ? -6.688 14.68 25.953 1 91.19 337 ASP B O 1
ATOM 5547 N N . GLU B 1 338 ? -5.324 14.523 24.188 1 90.88 338 GLU B N 1
ATOM 5548 C CA . GLU B 1 338 ? -4.207 15.188 24.844 1 90.88 338 GLU B CA 1
ATOM 5549 C C . GLU B 1 338 ? -4.582 16.609 25.266 1 90.88 338 GLU B C 1
ATOM 5551 O O . GLU B 1 338 ? -4.285 17.031 26.391 1 90.88 338 GLU B O 1
ATOM 5556 N N . ILE B 1 339 ? -5.27 17.328 24.438 1 93.44 339 ILE B N 1
ATOM 5557 C CA . ILE B 1 339 ? -5.629 18.719 24.672 1 93.44 339 ILE B CA 1
ATOM 5558 C C . ILE B 1 339 ? -6.73 18.797 25.719 1 93.44 339 ILE B C 1
ATOM 5560 O O . ILE B 1 339 ? -6.645 19.594 26.656 1 93.44 339 ILE B O 1
ATOM 5564 N N . MET B 1 340 ? -7.715 17.922 25.609 1 93.31 340 MET B N 1
ATOM 5565 C CA . MET B 1 340 ? -8.836 17.922 26.547 1 93.31 340 MET B CA 1
ATOM 5566 C C . MET B 1 340 ? -8.375 17.609 27.953 1 93.31 340 MET B C 1
ATOM 5568 O O . MET B 1 340 ? -8.945 18.109 28.938 1 93.31 340 MET B O 1
ATOM 5572 N N . SER B 1 341 ? -7.34 16.828 28.078 1 92.38 341 SER B N 1
ATOM 5573 C CA . SER B 1 341 ? -6.855 16.406 29.375 1 92.38 341 SER B CA 1
ATOM 5574 C C . SER B 1 341 ? -6.266 17.562 30.172 1 92.38 341 SER B C 1
ATOM 5576 O O . SER B 1 341 ? -6.105 17.484 31.391 1 92.38 341 SER B O 1
ATOM 5578 N N . ASN B 1 342 ? -5.898 18.656 29.516 1 92.69 342 ASN B N 1
ATOM 5579 C CA . ASN B 1 342 ? -5.34 19.828 30.172 1 92.69 342 ASN B CA 1
ATOM 5580 C C . ASN B 1 342 ? -6.406 20.594 30.953 1 92.69 342 ASN B C 1
ATOM 5582 O O . ASN B 1 342 ? -6.082 21.422 31.812 1 92.69 342 ASN B O 1
ATOM 5586 N N . PHE B 1 343 ? -7.648 20.375 30.578 1 93.06 343 PHE B N 1
ATOM 5587 C CA . PHE B 1 343 ? -8.727 21.172 31.172 1 93.06 343 PHE B CA 1
ATOM 5588 C C . PHE B 1 343 ? -9.531 20.344 32.156 1 93.06 343 PHE B C 1
ATOM 5590 O O . PHE B 1 343 ? -9.633 19.125 32.031 1 93.06 343 PHE B O 1
ATOM 5597 N N . ASP B 1 344 ? -9.984 20.938 33.219 1 82.5 344 ASP B N 1
ATOM 5598 C CA . ASP B 1 344 ? -10.75 20.219 34.25 1 82.5 344 ASP B CA 1
ATOM 5599 C C . ASP B 1 344 ? -12.195 20.016 33.812 1 82.5 344 ASP B C 1
ATOM 5601 O O . ASP B 1 344 ? -12.727 18.906 33.844 1 82.5 344 ASP B O 1
ATOM 5605 N N . SER B 1 345 ? -13.039 21.125 33.656 1 81.25 345 SER B N 1
ATOM 5606 C CA . SER B 1 345 ? -14.43 20.953 33.25 1 81.25 345 SER B CA 1
ATOM 5607 C C . SER B 1 345 ? -14.977 22.203 32.594 1 81.25 345 SER B C 1
ATOM 5609 O O . SER B 1 345 ? -14.344 23.266 32.625 1 81.25 345 SER B O 1
ATOM 5611 N N . ASN B 1 346 ? -16.047 22.109 31.766 1 87.62 346 ASN B N 1
ATOM 5612 C CA . ASN B 1 346 ? -16.906 23.172 31.234 1 87.62 346 ASN B CA 1
ATOM 5613 C C . ASN B 1 346 ? -16.266 23.859 30.031 1 87.62 346 ASN B C 1
ATOM 5615 O O . ASN B 1 346 ? -16.406 25.062 29.859 1 87.62 346 ASN B O 1
ATOM 5619 N N . VAL B 1 347 ? -15.406 23.188 29.344 1 94.12 347 VAL B N 1
ATOM 5620 C CA . VAL B 1 347 ? -14.836 23.719 28.109 1 94.12 347 VAL B CA 1
ATOM 5621 C C . VAL B 1 347 ? -15.336 22.906 26.906 1 94.12 347 VAL B C 1
ATOM 5623 O O . VAL B 1 347 ? -15.422 21.672 26.984 1 94.12 347 VAL B O 1
ATOM 5626 N N . HIS B 1 348 ? -15.711 23.594 25.891 1 95.94 348 HIS B N 1
ATOM 5627 C CA . HIS B 1 348 ? -16.109 22.953 24.641 1 95.94 348 HIS B CA 1
ATOM 5628 C C . HIS B 1 348 ? -14.945 22.891 23.656 1 95.94 348 HIS B C 1
ATOM 5630 O O . HIS B 1 348 ? -14.086 23.781 23.656 1 95.94 348 HIS B O 1
ATOM 5636 N N . PHE B 1 349 ? -14.945 21.859 22.906 1 95.75 349 PHE B N 1
ATOM 5637 C CA . PHE B 1 349 ? -13.922 21.672 21.891 1 95.75 349 PHE B CA 1
ATOM 5638 C C . PHE B 1 349 ? -14.555 21.406 20.516 1 95.75 349 PHE B C 1
ATOM 5640 O O . PHE B 1 349 ? -15.555 20.688 20.422 1 95.75 349 PHE B O 1
ATOM 5647 N N . VAL B 1 350 ? -13.984 22.047 19.484 1 93.5 350 VAL B N 1
ATOM 5648 C CA . VAL B 1 350 ? -14.5 21.812 18.141 1 93.5 350 VAL B CA 1
ATOM 5649 C C . VAL B 1 350 ? -13.352 21.453 17.203 1 93.5 350 VAL B C 1
ATOM 5651 O O . VAL B 1 350 ? -12.266 22.031 17.297 1 93.5 350 VAL B O 1
ATOM 5654 N N . THR B 1 351 ? -13.555 20.422 16.406 1 88.81 351 THR B N 1
ATOM 5655 C CA . THR B 1 351 ? -12.578 20.031 15.406 1 88.81 351 THR B CA 1
ATOM 5656 C C . THR B 1 351 ? -12.906 20.656 14.055 1 88.81 351 THR B C 1
ATOM 5658 O O . THR B 1 351 ? -13.961 21.266 13.891 1 88.81 351 THR B O 1
ATOM 5661 N N . PHE B 1 352 ? -11.984 20.531 13.117 1 80.44 352 PHE B N 1
ATOM 5662 C CA . PHE B 1 352 ? -12.102 21.172 11.812 1 80.44 352 PHE B CA 1
ATOM 5663 C C . PHE B 1 352 ? -13.391 20.75 11.117 1 80.44 352 PHE B C 1
ATOM 5665 O O . PHE B 1 352 ? -14.008 21.547 10.414 1 80.44 352 PHE B O 1
ATOM 5672 N N . ASP B 1 353 ? -13.805 19.547 11.336 1 73.75 353 ASP B N 1
ATOM 5673 C CA . ASP B 1 353 ? -14.969 19 10.641 1 73.75 353 ASP B CA 1
ATOM 5674 C C . ASP B 1 353 ? -16.266 19.391 11.344 1 73.75 353 ASP B C 1
ATOM 5676 O O . ASP B 1 353 ? -17.344 18.953 10.969 1 73.75 353 ASP B O 1
ATOM 5680 N N . GLY B 1 354 ? -16.125 20.141 12.352 1 75.62 354 GLY B N 1
ATOM 5681 C CA . GLY B 1 354 ? -17.312 20.688 13.008 1 75.62 354 GLY B CA 1
ATOM 5682 C C . GLY B 1 354 ? -17.859 19.797 14.102 1 75.62 354 GLY B C 1
ATOM 5683 O O . GLY B 1 354 ? -18.969 20 14.586 1 75.62 354 GLY B O 1
ATOM 5684 N N . GLN B 1 355 ? -17.094 18.859 14.438 1 81.94 355 GLN B N 1
ATOM 5685 C CA . GLN B 1 355 ? -17.547 18 15.523 1 81.94 355 GLN B CA 1
ATOM 5686 C C . GLN B 1 355 ? -17.266 18.625 16.875 1 81.94 355 GLN B C 1
ATOM 5688 O O . GLN B 1 355 ? -16.125 19.047 17.156 1 81.94 355 GLN B O 1
ATOM 5693 N N . LEU B 1 356 ? -18.344 18.656 17.672 1 89.88 356 LEU B N 1
ATOM 5694 C CA . LEU B 1 356 ? -18.25 19.266 18.984 1 89.88 356 LEU B CA 1
ATOM 5695 C C . LEU B 1 356 ? -17.984 18.203 20.062 1 89.88 356 LEU B C 1
ATOM 5697 O O . LEU B 1 356 ? -18.594 17.125 20.031 1 89.88 356 LEU B O 1
ATOM 5701 N N . HIS B 1 357 ? -17.047 18.5 20.891 1 89.06 357 HIS B N 1
ATOM 5702 C CA . HIS B 1 357 ? -16.719 17.688 22.047 1 89.06 357 HIS B CA 1
ATOM 5703 C C . HIS B 1 357 ? -16.781 18.484 23.344 1 89.06 357 HIS B C 1
ATOM 5705 O O . HIS B 1 357 ? -16.719 19.719 23.312 1 89.06 357 HIS B O 1
ATOM 5711 N N . PHE B 1 358 ? -17.078 17.734 24.422 1 87.12 358 PHE B N 1
ATOM 5712 C CA . PHE B 1 358 ? -17.25 18.438 25.688 1 87.12 358 PHE B CA 1
ATOM 5713 C C . PHE B 1 358 ? -16.484 17.719 26.797 1 87.12 358 PHE B C 1
ATOM 5715 O O . PHE B 1 358 ? -16.422 16.484 26.828 1 87.12 358 PHE B O 1
ATOM 5722 N N . LYS B 1 359 ? -15.68 18.516 27.438 1 78.81 359 LYS B N 1
ATOM 5723 C CA . LYS B 1 359 ? -15.109 18.062 28.703 1 78.81 359 LYS B CA 1
ATOM 5724 C C . LYS B 1 359 ? -15.766 18.766 29.891 1 78.81 359 LYS B C 1
ATOM 5726 O O . LYS B 1 359 ? -15.828 20 29.922 1 78.81 359 LYS B O 1
#

Nearest PDB structures (foldseek):
  4rvd-assembly1_A  TM=6.019E-01  e=1.757E-22  Streptomyces argillaceus
  5t6b-assembly3_C  TM=5.660E-01  e=3.146E-22  Actinomadura kijaniata
  5t6b-assembly2_B  TM=5.868E-01  e=2.029E-21  Actinomadura kijaniata
  5t6b-assembly4_D  TM=5.559E-01  e=4.209E-22  Actinomadura kijaniata
  5t64-assembly1_B  TM=5.735E-01  e=5.616E-20  Actinomadura kijaniata

Sequence (718 aa):
MEYICPHCSSNVELYFHLDNSPILQNVLYDSEREAITCNRIAVDFYYCNSCCYLFNPSFCADDIAYDARYNNDQMSSPYYREYLSGLADKLISECSLGESSSVLEIGCGSGYFLKLLIDKVKVTKVCGFDPAYDGQYGLSNIIHKEYFSKTETKYNLVILRHCFDSFINSPNLIDSIRDSIADDGVIYIEYPALEYIMDAGDFSMLYHECHSYYSLLSITGLLKNFNLKVDSVFHLFNGQYSGVICSKLNTGVFDCSEILKIINEYKSILIWGVSGRAVTLMNHLCLNKNIVKFGVDVNINKQGRYIPGTGQRIISPADAVLLSPELVIISNYNYLDEIMSNFDSNVHFVTFDGQLHFKMEYICPHCSSNVELYFHLDNSPILQNVLYDSEREAITCNRIAVDFYYCNSCCYLFNPSFCADDIAYDARYNNDQMSSPYYREYLSGLADKLISECSLGESSSVLEIGCGSGYFLKLLIDKVKVTKVCGFDPAYDGQYGLSNIIHKEYFSKTETKYNLVILRHCFDSFINSPNLIDSIRDSIADDGVIYIEYPALEYIMDAGDFSMLYHECHSYYSLLSITGLLKNFNLKVDSVFHLFNGQYSGVICSKLNTGVFDCSEILKIINEYKSILIWGVSGRAVTLMNHLCLNKNIVKFGVDVNINKQGRYIPGTGQRIISPADAVLLSPELVIISNYNYLDEIMSNFDSNVHFVTFDGQLHFK

pLDDT: mean 89.64, std 7.6, range [50.59, 98.12]

Secondary structure (DSSP, 8-state):
---B-TTT--B-EEEEEEEEEES-SSB-BSSHHHHHTS-EEEEEEEEETTTTEEE-TT--GGG----TTB----TT-HHHHHHHHHHHHHHHHHHT--TT-EEEEES-TTSHHHHHHHHHH---EEEEE-TT---GGG-TTTEESS-----S--EEEEEEES--GGGGG-HHHHHHHHHTEEEEEEEEEEEE-HHHHHHHT-GGG--TT--EEE-HHHHHHHHHTTTEEEEEEEEEGGGTEEEEEEEE-------THHHHHHHTT-SSEEEE--SHHHHHHHHHTT--TTTEEEEE-S-TTTTT-B-TTT-PBEE-HHHHHHH--SEEEES-GGGHHHHHTT--SS-EEEETT--EEE-/---B-TTT--B-EEEEEEEEEES-SSB-BSSHHHHHTS-EEEEEEEEETTTTEEE-TT--GGG----TTB----TT-HHHHHHHHHHHHHHHHHHT--TT-EEEEES-TTSHHHHHHHHHH---EEEEE-TT---GGG-TTTEESS-----S--EEEEEEES--GGGGG-HHHHHHHHHTEEEEEEEEEEEE-HHHHHHHT-GGG--TT--EEE-HHHHHHHHHTTTEEEEEEEEEGGGTEEEEEEEE-------THHHHHHHTT-SSEEEE--SHHHHHHHHHTT--TTTS-EEE-S-TTTTT-B-TTT-PBEE-HHHHHHH--SEEEES-GGGHHHHHTT--SS-EEEETT--EEE-

Radius of gyration: 28.92 Å; Cα contacts (8 Å, |Δi|>4): 1560; chains: 2; bounding box: 59×88×69 Å

Foldseek 3Di:
DFDADLQPRHGKAFDDKDPFAAQADAFADPDPVCVVPGDTDIWTWIADPVQGKIFTPPADVVSDDDDPRGDDDPVVDPVVVVQLLVVLVVCCVVLVDAQAFAEEEFQCAQVVSVVSNCVPHVHDHYAYEDLNHDCPPPCVVRYHNHGDDADPAAGQEYEYAAPCQCCSVPVVVLLSVQVRHDQNHKYKYKHFESCCCVVVVPCVPDHSNGGIHDHPRSVQSNQVVSQKHWDDKDCGPVNRMIMTIIHGHDPDDQDQVLVVVVLVVFFFEEEEDLDPLVLCVCQVVVPACRRHPAYEYCPPVQAQHARPPRGHHYHYLVVVQVVVGQEYEYSDVVCVVVSPVSHDANHWYAYSSNDIDGD/DFDADLQPRHGKAFDDKDPFAAQADAFADPDPVCVVPGDTDIWTWIADPVQGKIFTPPADVVSDDDDPRGDPDPVVDPVVVVQLLVVLVVCCVVLVDAQAFAEEEFQCAQVVSVVSNCVPHVHDHYAYEDLNHDCPPPCVVRYHNHGDDADPAAGQEYEYAAPCQCCSVPVVVLLSSQNRHDQNHKYKYKHFESCCCVVVVPCVVDHSNGGIHDHPRSVQSNQVVSQKHWDDKDCGPVNRMIMTIIHGHDPDDQDQVLVVVVLVVFFFEEEEDLDPLVLCVCQVVVPACRRHPAYEYCPPVQAQHARPPRGHHYHYLVVVQVVVGQEYEYSDVVCVVVSPVSHDANHWYAYSSNDIDGD

Solvent-accessible surface area (backbone atoms only — not comparable to full-atom values): 37547 Å² total; per-residue (Å²): 134,89,63,58,32,90,84,78,65,41,70,47,43,83,68,46,78,45,44,56,32,39,55,60,54,42,46,61,23,86,38,46,69,57,8,44,64,45,65,61,42,72,43,60,30,33,31,20,82,86,49,45,36,34,33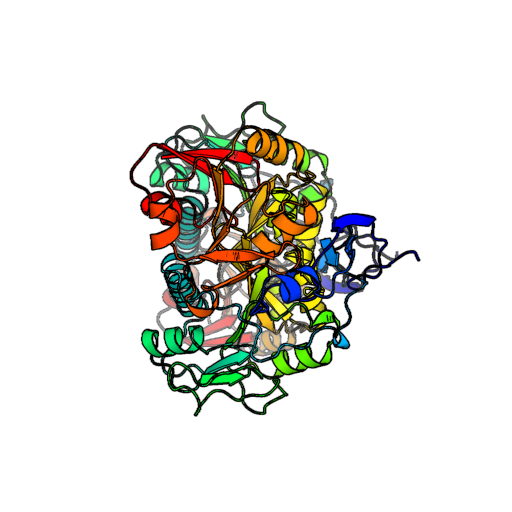,32,82,80,51,51,70,86,75,61,73,86,52,91,48,47,56,82,76,57,76,68,36,67,68,51,47,51,50,52,51,52,49,48,53,50,50,36,61,76,65,65,59,39,47,85,36,28,38,36,28,48,53,38,53,60,36,62,67,58,51,52,46,32,72,73,46,50,37,69,47,58,39,31,17,17,62,77,44,75,58,44,93,76,42,62,89,40,39,41,68,34,78,79,66,76,57,89,61,59,17,45,32,36,38,30,56,72,58,61,49,64,39,80,81,28,63,65,55,53,51,34,51,61,64,23,32,35,96,88,15,33,37,38,42,30,38,61,21,36,61,38,34,41,44,65,23,44,64,36,77,57,49,62,74,46,41,46,37,43,22,72,44,28,46,45,53,55,38,41,77,70,42,29,39,77,62,37,49,43,69,29,81,93,41,51,27,31,31,37,35,28,30,78,49,49,84,42,79,55,68,64,62,55,36,52,56,54,56,70,74,55,73,41,30,33,34,40,46,71,40,52,32,30,37,33,44,34,29,52,67,62,46,33,47,87,54,32,49,32,30,24,31,78,39,70,83,47,38,73,17,17,41,45,44,50,24,23,46,20,36,40,58,70,58,51,51,72,64,61,43,52,30,34,37,33,47,51,68,90,46,46,68,69,57,53,66,70,51,87,68,76,32,35,35,32,32,80,87,43,51,75,45,77,74,135,88,64,57,31,90,85,78,65,42,70,47,42,83,69,47,77,44,44,56,33,39,55,60,53,41,47,61,23,88,38,45,68,57,9,44,64,46,64,59,39,71,44,59,30,34,31,21,83,85,47,44,38,34,33,32,82,82,51,50,71,86,76,59,71,87,51,90,48,47,56,84,75,59,75,69,36,68,69,52,47,50,48,51,51,51,50,48,52,51,49,35,62,77,65,65,58,39,46,86,36,28,40,35,29,45,54,38,51,58,34,61,67,57,50,51,47,31,72,74,46,50,38,71,47,56,39,31,19,17,62,76,43,74,59,44,94,74,43,62,91,41,39,40,70,35,77,80,66,75,57,88,61,62,17,46,34,35,38,29,56,71,60,60,51,64,39,82,81,29,61,66,55,54,52,34,52,60,66,24,33,34,96,87,15,33,37,38,42,30,38,61,22,37,61,39,34,42,44,64,24,44,64,35,78,56,49,63,74,44,39,45,36,43,22,73,45,28,46,46,53,56,37,42,77,70,42,29,37,75,61,39,49,42,70,29,80,93,40,50,28,30,31,35,34,28,32,77,49,49,85,41,80,56,68,64,62,55,36,52,55,55,54,70,74,54,73,41,29,33,36,39,46,72,42,52,33,30,37,35,46,34,31,54,66,64,46,33,47,88,54,33,50,32,30,25,31,78,40,69,85,47,36,72,15,17,40,46,44,49,23,24,46,20,35,41,59,72,58,50,52,72,62,61,42,51,30,35,36,33,48,52,66,90,45,46,67,69,57,54,65,69,49,88,69,76,32,33,34,33,32,80,88,40,51,76,43,77,73